Protein AF-0000000084380170 (afdb_homodimer)

Structure (mmCIF, N/CA/C/O backbone):
data_AF-0000000084380170-model_v1
#
loop_
_entity.id
_entity.type
_entity.pdbx_description
1 polymer '7-methyl-GTP pyrophosphatase'
#
loop_
_atom_site.group_PDB
_atom_site.id
_atom_site.type_symbol
_atom_site.label_atom_id
_atom_site.label_alt_id
_atom_site.label_comp_id
_atom_site.label_asym_id
_atom_site.label_entity_id
_atom_site.label_seq_id
_atom_site.pdbx_PDB_ins_code
_atom_site.Cartn_x
_atom_site.Cartn_y
_atom_site.Cartn_z
_atom_site.occupancy
_atom_site.B_iso_or_equiv
_atom_site.auth_seq_id
_atom_site.auth_comp_id
_atom_site.auth_asym_id
_atom_site.auth_atom_id
_atom_site.pdbx_PDB_model_num
ATOM 1 N N . MET A 1 1 ? -13.602 15.188 2.961 1 60.62 1 MET A N 1
ATOM 2 C CA . MET A 1 1 ? -13.758 16.375 2.123 1 60.62 1 MET A CA 1
ATOM 3 C C . MET A 1 1 ? -13.484 17.641 2.924 1 60.62 1 MET A C 1
ATOM 5 O O . MET A 1 1 ? -13.656 17.656 4.145 1 60.62 1 MET A O 1
ATOM 9 N N . GLN A 1 2 ? -12.867 18.391 2.295 1 69.81 2 GLN A N 1
ATOM 10 C CA . GLN A 1 2 ? -12.383 19.609 2.961 1 69.81 2 GLN A CA 1
ATOM 11 C C . GLN A 1 2 ? -13.539 20.547 3.295 1 69.81 2 GLN A C 1
ATOM 13 O O . GLN A 1 2 ? -14.523 20.609 2.557 1 69.81 2 GLN A O 1
ATOM 18 N N . ASN A 1 3 ? -13.406 21.031 4.43 1 72.75 3 ASN A N 1
ATOM 19 C CA . ASN A 1 3 ? -14.312 22.094 4.855 1 72.75 3 ASN A CA 1
ATOM 20 C C . ASN A 1 3 ? -14.094 23.375 4.055 1 72.75 3 ASN A C 1
ATOM 22 O O . ASN A 1 3 ? -12.977 23.891 4.016 1 72.75 3 ASN A O 1
ATOM 26 N N . PRO A 1 4 ? -15.133 23.953 3.412 1 67.38 4 PRO A N 1
ATOM 27 C CA . PRO A 1 4 ? -14.977 25.156 2.596 1 67.38 4 PRO A CA 1
ATOM 28 C C . PRO A 1 4 ? -14.453 26.344 3.396 1 67.38 4 PRO A C 1
ATOM 30 O O . PRO A 1 4 ? -13.812 27.234 2.834 1 67.38 4 PRO A O 1
ATOM 33 N N . SER A 1 5 ? -14.711 26.453 4.512 1 68.81 5 SER A N 1
ATOM 34 C CA . SER A 1 5 ? -14.297 27.594 5.32 1 68.81 5 SER A CA 1
ATOM 35 C C . SER A 1 5 ? -12.945 27.328 5.98 1 68.81 5 SER A C 1
ATOM 37 O O . SER A 1 5 ? -12.406 28.203 6.668 1 68.81 5 SER A O 1
ATOM 39 N N . ALA A 1 6 ? -12.375 26.375 5.516 1 81.69 6 ALA A N 1
ATOM 40 C CA . ALA A 1 6 ? -11.141 25.953 6.172 1 81.69 6 ALA A CA 1
ATOM 41 C C . ALA A 1 6 ? -9.938 26.688 5.578 1 81.69 6 ALA A C 1
ATOM 43 O O . ALA A 1 6 ? -10 27.203 4.461 1 81.69 6 ALA A O 1
ATOM 44 N N . ALA A 1 7 ? -9.016 26.906 6.344 1 91.12 7 ALA A N 1
ATOM 45 C CA . ALA A 1 7 ? -7.75 27.484 5.918 1 91.12 7 ALA A CA 1
ATOM 46 C C . ALA A 1 7 ? -7.184 26.734 4.711 1 91.12 7 ALA A C 1
ATOM 48 O O . ALA A 1 7 ? -7.402 25.531 4.559 1 91.12 7 ALA A O 1
ATOM 49 N N . PRO A 1 8 ? -6.551 27.453 3.791 1 95.44 8 PRO A N 1
ATOM 50 C CA . PRO A 1 8 ? -5.871 26.766 2.693 1 95.44 8 PRO A CA 1
ATOM 51 C C . PRO A 1 8 ? -4.844 25.75 3.184 1 95.44 8 PRO A C 1
ATOM 53 O O . PRO A 1 8 ? -4.297 25.891 4.277 1 95.44 8 PRO A O 1
ATOM 56 N N . ILE A 1 9 ? -4.602 24.75 2.434 1 97.31 9 ILE A N 1
ATOM 57 C CA . ILE A 1 9 ? -3.604 23.734 2.74 1 97.31 9 ILE A CA 1
ATOM 58 C C . ILE A 1 9 ? -2.447 23.828 1.747 1 97.31 9 ILE A C 1
ATOM 60 O O . ILE A 1 9 ? -2.666 23.953 0.539 1 97.31 9 ILE A O 1
ATOM 64 N N . ILE A 1 10 ? -1.232 23.828 2.244 1 98.12 10 ILE A N 1
ATOM 65 C CA . ILE A 1 10 ? -0.023 23.875 1.431 1 98.12 10 ILE A CA 1
ATOM 66 C C . ILE A 1 10 ? 0.79 22.594 1.64 1 98.12 10 ILE A C 1
ATOM 68 O O . ILE A 1 10 ? 1.058 22.203 2.777 1 98.12 10 ILE A O 1
ATOM 72 N N . LEU A 1 11 ? 1.106 21.938 0.608 1 98.5 11 LEU A N 1
ATOM 73 C CA . LEU A 1 11 ? 2.105 20.875 0.628 1 98.5 11 LEU A CA 1
ATOM 74 C C . LEU A 1 11 ? 3.482 21.422 0.255 1 98.5 11 LEU A C 1
ATOM 76 O O . LEU A 1 11 ? 3.725 21.766 -0.903 1 98.5 11 LEU A O 1
ATOM 80 N N . ALA A 1 12 ? 4.371 21.5 1.213 1 98.38 12 ALA A N 1
ATOM 81 C CA . ALA A 1 12 ? 5.738 21.984 0.995 1 98.38 12 ALA A CA 1
ATOM 82 C C . ALA A 1 12 ? 6.641 20.844 0.521 1 98.38 12 ALA A C 1
ATOM 84 O O . ALA A 1 12 ? 7.512 20.375 1.263 1 98.38 12 ALA A O 1
ATOM 85 N N . SER A 1 13 ? 6.508 20.438 -0.677 1 97.5 13 SER A N 1
ATOM 86 C CA . SER A 1 13 ? 7.223 19.312 -1.251 1 97.5 13 SER A CA 1
ATOM 87 C C . SER A 1 13 ? 7.238 19.375 -2.773 1 97.5 13 SER A C 1
ATOM 89 O O . SER A 1 13 ? 6.281 19.859 -3.389 1 97.5 13 SER A O 1
ATOM 91 N N . THR A 1 14 ? 8.25 18.859 -3.371 1 93.94 14 THR A N 1
ATOM 92 C CA . THR A 1 14 ? 8.305 18.703 -4.82 1 93.94 14 THR A CA 1
ATOM 93 C C . THR A 1 14 ? 8.047 17.266 -5.23 1 93.94 14 THR A C 1
ATOM 95 O O . THR A 1 14 ? 8.125 16.922 -6.414 1 93.94 14 THR A O 1
ATOM 98 N N . SER A 1 15 ? 7.762 16.438 -4.293 1 96.06 15 SER A N 1
ATOM 99 C CA . SER A 1 15 ? 7.59 15.016 -4.555 1 96.06 15 SER A CA 1
ATOM 100 C C . SER A 1 15 ? 6.262 14.734 -5.246 1 96.06 15 SER A C 1
ATOM 102 O O . SER A 1 15 ? 5.199 15.047 -4.711 1 96.06 15 SER A O 1
ATOM 104 N N . ARG A 1 16 ? 6.324 14.109 -6.406 1 96.25 16 ARG A N 1
ATOM 105 C CA . ARG A 1 16 ? 5.105 13.703 -7.102 1 96.25 16 ARG A CA 1
ATOM 106 C C . ARG A 1 16 ? 4.371 12.617 -6.328 1 96.25 16 ARG A C 1
ATOM 108 O O . ARG A 1 16 ? 3.148 12.492 -6.43 1 96.25 16 ARG A O 1
ATOM 115 N N . TYR A 1 17 ? 5.086 11.789 -5.559 1 97.5 17 TYR A N 1
ATOM 116 C CA . TYR A 1 17 ? 4.492 10.711 -4.777 1 97.5 17 TYR A CA 1
ATOM 117 C C . TYR A 1 17 ? 3.648 11.266 -3.635 1 97.5 17 TYR A C 1
ATOM 119 O O . TYR A 1 17 ? 2.535 10.797 -3.393 1 97.5 17 TYR A O 1
ATOM 127 N N . ARG A 1 18 ? 4.156 12.273 -3.014 1 98.06 18 ARG A N 1
ATOM 128 C CA . ARG A 1 18 ? 3.424 12.906 -1.924 1 98.06 18 ARG A CA 1
ATOM 129 C C . ARG A 1 18 ? 2.164 13.594 -2.438 1 98.06 18 ARG A C 1
ATOM 131 O O . ARG A 1 18 ? 1.1 13.492 -1.825 1 98.06 18 ARG A O 1
ATOM 138 N N . ARG A 1 19 ? 2.322 14.203 -3.539 1 97.5 19 ARG A N 1
ATOM 139 C CA . ARG A 1 19 ? 1.164 14.82 -4.176 1 97.5 19 ARG A CA 1
ATOM 140 C C . ARG A 1 19 ? 0.11 13.773 -4.527 1 97.5 19 ARG A C 1
ATOM 142 O O . ARG A 1 19 ? -1.076 13.969 -4.25 1 97.5 19 ARG A O 1
ATOM 149 N N . GLY A 1 20 ? 0.554 12.695 -5.137 1 97.5 20 GLY A N 1
ATOM 150 C CA . GLY A 1 20 ? -0.357 11.617 -5.5 1 97.5 20 GLY A CA 1
ATOM 151 C C . GLY A 1 20 ? -1.149 11.086 -4.324 1 97.5 20 GLY A C 1
ATOM 152 O O . GLY A 1 20 ? -2.334 10.773 -4.457 1 97.5 20 GLY A O 1
ATOM 153 N N . LEU A 1 21 ? -0.542 10.992 -3.186 1 97.81 21 LEU A N 1
ATOM 154 C CA . LEU A 1 21 ? -1.214 10.516 -1.98 1 97.81 21 LEU A CA 1
ATOM 155 C C . LEU A 1 21 ? -2.25 11.531 -1.502 1 97.81 21 LEU A C 1
ATOM 157 O O . LEU A 1 21 ? -3.377 11.156 -1.164 1 97.81 21 LEU A O 1
ATOM 161 N N . LEU A 1 22 ? -1.876 12.805 -1.476 1 97 22 LEU A N 1
ATOM 162 C CA . LEU A 1 22 ? -2.805 13.836 -1.029 1 97 22 LEU A CA 1
ATOM 163 C C . LEU A 1 22 ? -4.012 13.922 -1.956 1 97 22 LEU A C 1
ATOM 165 O O . LEU A 1 22 ? -5.129 14.18 -1.503 1 97 22 LEU A O 1
ATOM 169 N N . ASP A 1 23 ? -3.791 13.641 -3.24 1 96.81 23 ASP A N 1
ATOM 170 C CA . ASP A 1 23 ? -4.848 13.695 -4.246 1 96.81 23 ASP A CA 1
ATOM 171 C C . ASP A 1 23 ? -5.934 12.664 -3.959 1 96.81 23 ASP A C 1
ATOM 173 O O . ASP A 1 23 ? -7.055 12.781 -4.457 1 96.81 23 ASP A O 1
ATOM 177 N N . ARG A 1 24 ? -5.59 11.664 -3.234 1 94.94 24 ARG A N 1
ATOM 178 C CA . ARG A 1 24 ? -6.551 10.602 -2.957 1 94.94 24 ARG A CA 1
ATOM 179 C C . ARG A 1 24 ? -7.699 11.117 -2.098 1 94.94 24 ARG A C 1
ATOM 181 O O . ARG A 1 24 ? -8.773 10.508 -2.055 1 94.94 24 ARG A O 1
ATOM 188 N N . PHE A 1 25 ? -7.414 12.242 -1.376 1 89.38 25 PHE A N 1
ATOM 189 C CA . PHE A 1 25 ? -8.516 12.594 -0.493 1 89.38 25 PHE A CA 1
ATOM 190 C C . PHE A 1 25 ? -8.719 14.102 -0.461 1 89.38 25 PHE A C 1
ATOM 192 O O . PHE A 1 25 ? -9.812 14.578 -0.137 1 89.38 25 PHE A O 1
ATOM 199 N N . LEU A 1 26 ? -7.68 14.859 -0.757 1 92.19 26 LEU A N 1
ATOM 200 C CA . LEU A 1 26 ? -7.848 16.312 -0.789 1 92.19 26 LEU A CA 1
ATOM 201 C C . LEU A 1 26 ? -8.109 16.797 -2.209 1 92.19 26 LEU A C 1
ATOM 203 O O . LEU A 1 26 ? -7.387 16.422 -3.139 1 92.19 26 LEU A O 1
ATOM 207 N N . ASN A 1 27 ? -9.07 17.641 -2.279 1 88.62 27 ASN A N 1
ATOM 208 C CA . ASN A 1 27 ? -9.438 18.172 -3.592 1 88.62 27 ASN A CA 1
ATOM 209 C C . ASN A 1 27 ? -8.812 19.531 -3.84 1 88.62 27 ASN A C 1
ATOM 211 O O . ASN A 1 27 ? -8.641 19.938 -4.992 1 88.62 27 ASN A O 1
ATOM 215 N N . GLU A 1 28 ? -8.531 20.234 -2.816 1 92.56 28 GLU A N 1
ATOM 216 C CA . GLU A 1 28 ? -8.031 21.594 -2.947 1 92.56 28 GLU A CA 1
ATOM 217 C C . GLU A 1 28 ? -6.832 21.844 -2.027 1 92.56 28 GLU A C 1
ATOM 219 O O . GLU A 1 28 ? -6.98 21.859 -0.803 1 92.56 28 GLU A O 1
ATOM 224 N N . TYR A 1 29 ? -5.695 22.047 -2.594 1 96.31 29 TYR A N 1
ATOM 225 C CA . TYR A 1 29 ? -4.473 22.438 -1.907 1 96.31 29 TYR A CA 1
ATOM 226 C C . TYR A 1 29 ? -3.438 22.969 -2.896 1 96.31 29 TYR A C 1
ATOM 228 O O . TYR A 1 29 ? -3.617 22.859 -4.109 1 96.31 29 TYR A O 1
ATOM 236 N N . GLU A 1 30 ? -2.449 23.578 -2.391 1 97.25 30 GLU A N 1
ATOM 237 C CA . GLU A 1 30 ? -1.379 24.109 -3.232 1 97.25 30 GLU A CA 1
ATOM 238 C C . GLU A 1 30 ? -0.051 23.422 -2.932 1 97.25 30 GLU A C 1
ATOM 240 O O . GLU A 1 30 ? 0.229 23.078 -1.783 1 97.25 30 GLU A O 1
ATOM 245 N N . VAL A 1 31 ? 0.725 23.25 -3.963 1 97.88 31 VAL A N 1
ATOM 246 C CA . VAL A 1 31 ? 2.066 22.688 -3.832 1 97.88 31 VAL A CA 1
ATOM 247 C C . VAL A 1 31 ? 3.104 23.797 -3.959 1 97.88 31 VAL A C 1
ATOM 249 O O . VAL A 1 31 ? 3.047 24.609 -4.891 1 97.88 31 VAL A O 1
ATOM 252 N N . VAL A 1 32 ? 4.023 23.812 -3.031 1 97.88 32 VAL A N 1
ATOM 253 C CA . VAL A 1 32 ? 5.086 24.812 -3.051 1 97.88 32 VAL A CA 1
ATOM 254 C C . VAL A 1 32 ? 6.434 24.141 -2.807 1 97.88 32 VAL A C 1
ATOM 256 O O . VAL A 1 32 ? 6.57 23.328 -1.898 1 97.88 32 VAL A O 1
ATOM 259 N N . ALA A 1 33 ? 7.43 24.516 -3.598 1 96.81 33 ALA A N 1
ATOM 260 C CA . ALA A 1 33 ? 8.789 24.047 -3.348 1 96.81 33 ALA A CA 1
ATOM 261 C C . ALA A 1 33 ? 9.406 24.75 -2.152 1 96.81 33 ALA A C 1
ATOM 263 O O . ALA A 1 33 ? 9.516 25.984 -2.145 1 96.81 33 ALA A O 1
ATOM 264 N N . PRO A 1 34 ? 9.789 24 -1.189 1 95.19 34 PRO A N 1
ATOM 265 C CA . PRO A 1 34 ? 10.305 24.672 0.005 1 95.19 34 PRO A CA 1
ATOM 266 C C . PRO A 1 34 ? 11.68 25.297 -0.214 1 95.19 34 PRO A C 1
ATOM 268 O O . PRO A 1 34 ? 12.039 26.266 0.462 1 95.19 34 PRO A O 1
ATOM 271 N N . GLY A 1 35 ? 12.469 24.703 -1.078 1 92 35 GLY A N 1
ATOM 272 C CA . GLY A 1 35 ? 13.773 25.266 -1.393 1 92 35 GLY A CA 1
ATOM 273 C C . GLY A 1 35 ? 14.781 25.109 -0.265 1 92 35 GLY A C 1
ATOM 274 O O . GLY A 1 35 ? 15.672 25.953 -0.108 1 92 35 GLY A O 1
ATOM 275 N N . VAL A 1 36 ? 14.617 24.203 0.539 1 91.75 36 VAL A N 1
ATOM 276 C CA . VAL A 1 36 ? 15.516 23.953 1.661 1 91.75 36 VAL A CA 1
ATOM 277 C C . VAL A 1 36 ? 16.797 23.297 1.161 1 91.75 36 VAL A C 1
ATOM 279 O O . VAL A 1 36 ? 16.766 22.406 0.304 1 91.75 36 VAL A O 1
ATOM 282 N N . ASP A 1 37 ? 17.922 23.812 1.672 1 88.69 37 ASP A N 1
ATOM 283 C CA . ASP A 1 37 ? 19.188 23.109 1.472 1 88.69 37 ASP A CA 1
ATOM 284 C C . ASP A 1 37 ? 19.312 21.922 2.428 1 88.69 37 ASP A C 1
ATOM 286 O O . ASP A 1 37 ? 19.703 22.094 3.586 1 88.69 37 ASP A O 1
ATOM 290 N N . GLU A 1 38 ? 19.047 20.797 1.942 1 85.56 38 GLU A N 1
ATOM 291 C CA . GLU A 1 38 ? 18.984 19.609 2.781 1 85.56 38 GLU A CA 1
ATOM 292 C C . GLU A 1 38 ? 20.344 19.281 3.395 1 85.56 38 GLU A C 1
ATOM 294 O O . GLU A 1 38 ? 20.422 18.609 4.43 1 85.56 38 GLU A O 1
ATOM 299 N N . HIS A 1 39 ? 21.359 19.734 2.82 1 83 39 HIS A N 1
ATOM 300 C CA . HIS A 1 39 ? 22.703 19.453 3.311 1 83 39 HIS A CA 1
ATOM 301 C C . HIS A 1 39 ? 23.031 20.312 4.531 1 83 39 HIS A C 1
ATOM 303 O O . HIS A 1 39 ? 23.984 20.031 5.262 1 83 39 HIS A O 1
ATOM 309 N N . ALA A 1 40 ? 22.281 21.266 4.711 1 82.88 40 ALA A N 1
ATOM 310 C CA . ALA A 1 40 ? 22.516 22.172 5.836 1 82.88 40 ALA A CA 1
ATOM 311 C C . ALA A 1 40 ? 21.906 21.625 7.117 1 82.88 40 ALA A C 1
ATOM 313 O O . ALA A 1 40 ? 22.188 22.109 8.211 1 82.88 40 ALA A O 1
ATOM 314 N N . VAL A 1 41 ? 21.109 20.703 6.992 1 83.31 41 VAL A N 1
ATOM 315 C CA . VAL A 1 41 ? 20.469 20.094 8.156 1 83.31 41 VAL A CA 1
ATOM 316 C C . VAL A 1 41 ? 21.281 18.891 8.633 1 83.31 41 VAL A C 1
ATOM 318 O O . VAL A 1 41 ? 21.5 17.938 7.883 1 83.31 41 VAL A O 1
ATOM 321 N N . SER A 1 42 ? 21.922 19.016 9.742 1 79.44 42 SER A N 1
ATOM 322 C CA . SER A 1 42 ? 22.75 17.953 10.297 1 79.44 42 SER A CA 1
ATOM 323 C C . SER A 1 42 ? 22.062 17.266 11.469 1 79.44 42 SER A C 1
ATOM 325 O O . SER A 1 42 ? 21.344 17.922 12.234 1 79.44 42 SER A O 1
ATOM 327 N N . ALA A 1 43 ? 22.078 16 11.406 1 83.81 43 ALA A N 1
ATOM 328 C CA . ALA A 1 43 ? 21.547 15.258 12.547 1 83.81 43 ALA A CA 1
ATOM 329 C C . ALA A 1 43 ? 22.422 14.039 12.859 1 83.81 43 ALA A C 1
ATOM 331 O O . ALA A 1 43 ? 23.094 13.516 11.969 1 83.81 43 ALA A O 1
ATOM 332 N N . ASP A 1 44 ? 22.328 13.594 14.086 1 84 44 ASP A N 1
ATOM 333 C CA . ASP A 1 44 ? 23.188 12.523 14.609 1 84 44 ASP A CA 1
ATOM 334 C C . ASP A 1 44 ? 22.656 11.156 14.172 1 84 44 ASP A C 1
ATOM 336 O O . ASP A 1 44 ? 23.406 10.172 14.203 1 84 44 ASP A O 1
ATOM 340 N N . ASP A 1 45 ? 21.422 11.102 13.922 1 93.81 45 ASP A N 1
ATOM 341 C CA . ASP A 1 45 ? 20.828 9.828 13.523 1 93.81 45 ASP A CA 1
ATOM 342 C C . ASP A 1 45 ? 19.719 10.031 12.5 1 93.81 45 ASP A C 1
ATOM 344 O O . ASP A 1 45 ? 19.188 11.141 12.352 1 93.81 45 ASP A O 1
ATOM 348 N N . PRO A 1 46 ? 19.359 9.016 11.828 1 95.62 46 PRO A N 1
ATOM 349 C CA . PRO A 1 46 ? 18.391 9.102 10.727 1 95.62 46 PRO A CA 1
ATOM 350 C C . PRO A 1 46 ? 17.031 9.617 11.172 1 95.62 46 PRO A C 1
ATOM 352 O O . PRO A 1 46 ? 16.375 10.359 10.438 1 95.62 46 PRO A O 1
ATOM 355 N N . HIS A 1 47 ? 16.578 9.25 12.359 1 96.31 47 HIS A N 1
ATOM 356 C CA . HIS A 1 47 ? 15.297 9.688 12.891 1 96.31 47 HIS A CA 1
ATOM 357 C C . HIS A 1 47 ? 15.25 11.211 13.039 1 96.31 47 HIS A C 1
ATOM 359 O O . HIS A 1 47 ? 14.328 11.859 12.539 1 96.31 47 HIS A O 1
ATOM 365 N N . THR A 1 48 ? 16.234 11.688 13.648 1 96.5 48 THR A N 1
ATOM 366 C CA . THR A 1 48 ? 16.328 13.125 13.859 1 96.5 48 THR A CA 1
ATOM 367 C C . THR A 1 48 ? 16.469 13.859 12.531 1 96.5 48 THR A C 1
ATOM 369 O O . THR A 1 48 ? 15.883 14.93 12.336 1 96.5 48 THR A O 1
ATOM 372 N N . LEU A 1 49 ? 17.219 13.273 11.648 1 96.5 49 LEU A N 1
ATOM 373 C CA . LEU A 1 49 ? 17.422 13.898 10.344 1 96.5 49 LEU A CA 1
ATOM 374 C C . LEU A 1 49 ? 16.094 14.023 9.602 1 96.5 49 LEU A C 1
ATOM 376 O O . LEU A 1 49 ? 15.734 15.109 9.133 1 96.5 49 LEU A O 1
ATOM 380 N N . ALA A 1 50 ? 15.352 12.953 9.523 1 97.44 50 ALA A N 1
ATOM 381 C CA . ALA A 1 50 ? 14.07 12.961 8.82 1 97.44 50 ALA A CA 1
ATOM 382 C C . ALA A 1 50 ? 13.117 13.992 9.414 1 97.44 50 ALA A C 1
ATOM 384 O O . ALA A 1 50 ? 12.5 14.773 8.68 1 97.44 50 ALA A O 1
ATOM 385 N N . THR A 1 51 ? 13.047 14.008 10.695 1 97.88 51 THR A N 1
ATOM 386 C CA . THR A 1 51 ? 12.156 14.922 11.391 1 97.88 51 THR A CA 1
ATOM 387 C C . THR A 1 51 ? 12.57 16.375 11.156 1 97.88 51 THR A C 1
ATOM 389 O O . THR A 1 51 ? 11.727 17.219 10.867 1 97.88 51 THR A O 1
ATOM 392 N N . SER A 1 52 ? 13.875 16.594 11.25 1 97.44 52 SER A N 1
ATOM 393 C CA . SER A 1 52 ? 14.391 17.938 11.07 1 97.44 52 SER A CA 1
ATOM 394 C C . SER A 1 52 ? 14.156 18.438 9.648 1 97.44 52 SER A C 1
ATOM 396 O O . SER A 1 52 ? 13.781 19.594 9.445 1 97.44 52 SER A O 1
ATOM 398 N N . LEU A 1 53 ? 14.344 17.609 8.742 1 97.31 53 LEU A N 1
ATOM 399 C CA . LEU A 1 53 ? 14.141 17.984 7.352 1 97.31 53 LEU A CA 1
ATOM 400 C C . LEU A 1 53 ? 12.672 18.266 7.078 1 97.31 53 LEU A C 1
ATOM 402 O O . LEU A 1 53 ? 12.336 19.25 6.414 1 97.31 53 LEU A O 1
ATOM 406 N N . ALA A 1 54 ? 11.773 17.438 7.566 1 98.19 54 ALA A N 1
ATOM 407 C CA . ALA A 1 54 ? 10.344 17.672 7.414 1 98.19 54 ALA A CA 1
ATOM 408 C C . ALA A 1 54 ? 9.945 19.031 8.016 1 98.19 54 ALA A C 1
ATOM 410 O O . ALA A 1 54 ? 9.234 19.812 7.379 1 98.19 54 ALA A O 1
ATOM 411 N N . ARG A 1 55 ? 10.438 19.266 9.18 1 97.31 55 ARG A N 1
ATOM 412 C CA . ARG A 1 55 ? 10.172 20.516 9.867 1 97.31 55 ARG A CA 1
ATOM 413 C C . ARG A 1 55 ? 10.703 21.703 9.07 1 97.31 55 ARG A C 1
ATOM 415 O O . ARG A 1 55 ? 9.992 22.688 8.875 1 97.31 55 ARG A O 1
ATOM 422 N N . SER A 1 56 ? 11.906 21.594 8.609 1 97.12 56 SER A N 1
ATOM 423 C CA . SER A 1 56 ? 12.539 22.672 7.863 1 97.12 56 SER A CA 1
ATOM 424 C C . SER A 1 56 ? 11.766 23 6.59 1 97.12 56 SER A C 1
ATOM 426 O O . SER A 1 56 ? 11.602 24.172 6.242 1 97.12 56 SER A O 1
ATOM 428 N N . LYS A 1 57 ? 11.266 22.016 5.973 1 97.81 57 LYS A N 1
ATOM 429 C CA . LYS A 1 57 ? 10.516 22.234 4.742 1 97.81 57 LYS A CA 1
ATOM 430 C C . LYS A 1 57 ? 9.195 22.953 5.016 1 97.81 57 LYS A C 1
ATOM 432 O O . LYS A 1 57 ? 8.812 23.859 4.273 1 97.81 57 LYS A O 1
ATOM 437 N N . ALA A 1 58 ? 8.516 22.578 6.059 1 97.88 58 ALA A N 1
ATOM 438 C CA . ALA A 1 58 ? 7.285 23.266 6.438 1 97.88 58 ALA A CA 1
ATOM 439 C C . ALA A 1 58 ? 7.559 24.719 6.816 1 97.88 58 ALA A C 1
ATOM 441 O O . ALA A 1 58 ? 6.867 25.625 6.355 1 97.88 58 ALA A O 1
ATOM 442 N N . GLU A 1 59 ? 8.57 24.922 7.531 1 96.88 59 GLU A N 1
ATOM 443 C CA . GLU A 1 59 ? 8.898 26.25 8.047 1 96.88 59 GLU A CA 1
ATOM 444 C C . GLU A 1 59 ? 9.367 27.172 6.922 1 96.88 59 GLU A C 1
ATOM 446 O O . GLU A 1 59 ? 9.141 28.391 6.969 1 96.88 59 GLU A O 1
ATOM 451 N N . ALA A 1 60 ? 9.977 26.578 5.961 1 96.5 60 ALA A N 1
ATOM 452 C CA . ALA A 1 60 ? 10.562 27.359 4.871 1 96.5 60 ALA A CA 1
ATOM 453 C C . ALA A 1 60 ? 9.492 28.156 4.133 1 96.5 60 ALA A C 1
ATOM 455 O O . ALA A 1 60 ? 9.781 29.219 3.578 1 96.5 60 ALA A O 1
ATOM 456 N N . VAL A 1 61 ? 8.258 27.734 4.211 1 96.06 61 VAL A N 1
ATOM 457 C CA . VAL A 1 61 ? 7.234 28.406 3.416 1 96.06 61 VAL A CA 1
ATOM 458 C C . VAL A 1 61 ? 6.246 29.125 4.34 1 96.06 61 VAL A C 1
ATOM 460 O O . VAL A 1 61 ? 5.324 29.797 3.873 1 96.06 61 VAL A O 1
ATOM 463 N N . SER A 1 62 ? 6.402 29.031 5.621 1 95.81 62 SER A N 1
ATOM 464 C CA . SER A 1 62 ? 5.41 29.469 6.598 1 95.81 62 SER A CA 1
ATOM 465 C C . SER A 1 62 ? 5.223 30.984 6.562 1 95.81 62 SER A C 1
ATOM 467 O O . SER A 1 62 ? 4.109 31.469 6.746 1 95.81 62 SER A O 1
ATOM 469 N N . SER A 1 63 ? 6.262 31.734 6.301 1 94.62 63 SER A N 1
ATOM 470 C CA . SER A 1 63 ? 6.188 33.188 6.297 1 94.62 63 SER A CA 1
ATOM 471 C C . SER A 1 63 ? 5.352 33.688 5.125 1 94.62 63 SER A C 1
ATOM 473 O O . SER A 1 63 ? 4.68 34.719 5.234 1 94.62 63 SER A O 1
ATOM 475 N N . GLN A 1 64 ? 5.387 33.031 4.07 1 95.81 64 GLN A N 1
ATOM 476 C CA . GLN A 1 64 ? 4.66 33.406 2.871 1 95.81 64 GLN A CA 1
ATOM 477 C C . GLN A 1 64 ? 3.197 33 2.947 1 95.81 64 GLN A C 1
ATOM 479 O O . GLN A 1 64 ? 2.336 33.562 2.291 1 95.81 64 GLN A O 1
ATOM 484 N N . TYR A 1 65 ? 2.92 32 3.773 1 96.12 65 TYR A N 1
ATOM 485 C CA . TYR A 1 65 ? 1.576 31.438 3.865 1 96.12 65 TYR A CA 1
ATOM 486 C C . TYR A 1 65 ? 1.112 31.359 5.312 1 96.12 65 TYR A C 1
ATOM 488 O O . TYR A 1 65 ? 0.71 30.297 5.793 1 96.12 65 TYR A O 1
ATOM 496 N N . ARG A 1 66 ? 0.95 32.438 5.934 1 94.94 66 ARG A N 1
ATOM 497 C CA . ARG A 1 66 ? 0.726 32.562 7.375 1 94.94 66 ARG A CA 1
ATOM 498 C C . ARG A 1 66 ? -0.665 32.062 7.75 1 94.94 66 ARG A C 1
ATOM 500 O O . ARG A 1 66 ? -0.871 31.547 8.852 1 94.94 66 ARG A O 1
ATOM 507 N N . ASP A 1 67 ? -1.587 32.094 6.82 1 95.62 67 ASP A N 1
ATOM 508 C CA . ASP A 1 67 ? -2.969 31.766 7.141 1 95.62 67 ASP A CA 1
ATOM 509 C C . ASP A 1 67 ? -3.299 30.344 6.699 1 95.62 67 ASP A C 1
ATOM 511 O O . ASP A 1 67 ? -4.453 29.922 6.773 1 95.62 67 ASP A O 1
ATOM 515 N N . ALA A 1 68 ? -2.287 29.594 6.297 1 96.88 68 ALA A N 1
ATOM 516 C CA . ALA A 1 68 ? -2.523 28.266 5.742 1 96.88 68 ALA A CA 1
ATOM 517 C C . ALA A 1 68 ? -2.072 27.188 6.715 1 96.88 68 ALA A C 1
ATOM 519 O O . ALA A 1 68 ? -1.309 27.453 7.645 1 96.88 68 ALA A O 1
ATOM 520 N N . VAL A 1 69 ? -2.639 26.016 6.562 1 97.69 69 VAL A N 1
ATOM 521 C CA . VAL A 1 69 ? -2.066 24.781 7.109 1 97.69 69 VAL A CA 1
ATOM 522 C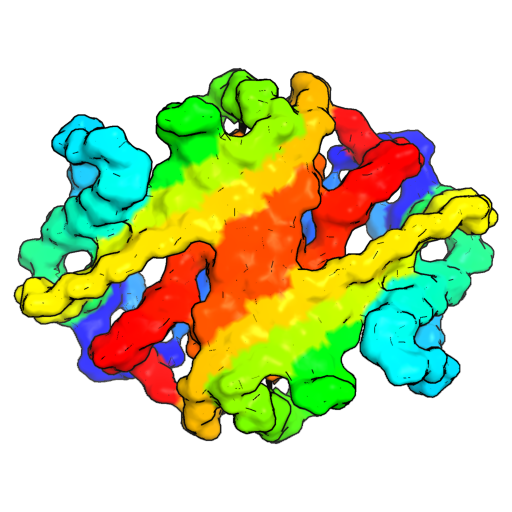 C . VAL A 1 69 ? -0.953 24.281 6.195 1 97.69 69 VAL A C 1
ATOM 524 O O . VAL A 1 69 ? -1.159 24.109 4.992 1 97.69 69 VAL A O 1
ATOM 527 N N . ILE A 1 70 ? 0.234 24.062 6.746 1 98.31 70 ILE A N 1
ATOM 528 C CA . ILE A 1 70 ? 1.383 23.703 5.926 1 98.31 70 ILE A CA 1
ATOM 529 C C . ILE A 1 70 ? 1.833 22.281 6.27 1 98.31 70 ILE A C 1
ATOM 531 O O . ILE A 1 70 ? 2 21.953 7.441 1 98.31 70 ILE A O 1
ATOM 535 N N . ILE A 1 71 ? 2.016 21.484 5.238 1 98.5 71 ILE A N 1
ATOM 536 C CA . ILE A 1 71 ? 2.484 20.109 5.379 1 98.5 71 ILE A CA 1
ATOM 537 C C . ILE A 1 71 ? 3.896 19.984 4.812 1 98.5 71 ILE A C 1
ATOM 539 O O . ILE A 1 71 ? 4.113 20.219 3.619 1 98.5 71 ILE A O 1
ATOM 543 N N . GLY A 1 72 ? 4.867 19.719 5.617 1 98.56 72 GLY A N 1
ATOM 544 C CA . GLY A 1 72 ? 6.203 19.312 5.215 1 98.56 72 GLY A CA 1
ATOM 545 C C . GLY A 1 72 ? 6.496 17.844 5.508 1 98.56 72 GLY A C 1
ATOM 546 O O . GLY A 1 72 ? 6.012 17.297 6.5 1 98.56 72 GLY A O 1
ATOM 547 N N . ALA A 1 73 ? 7.344 17.234 4.641 1 98.44 73 ALA A N 1
ATOM 548 C CA . ALA A 1 73 ? 7.672 15.82 4.84 1 98.44 73 ALA A CA 1
ATOM 549 C C . ALA A 1 73 ? 9.055 15.5 4.285 1 98.44 73 ALA A C 1
ATOM 551 O O . ALA A 1 73 ? 9.594 16.234 3.459 1 98.44 73 ALA A O 1
ATOM 552 N N . ASP A 1 74 ? 9.602 14.422 4.789 1 97.69 74 ASP A N 1
ATOM 553 C CA . ASP A 1 74 ? 10.867 13.883 4.309 1 97.69 74 ASP A CA 1
ATOM 554 C C . ASP A 1 74 ? 10.984 12.391 4.637 1 97.69 74 ASP A C 1
ATOM 556 O O . ASP A 1 74 ? 10.344 11.898 5.566 1 97.69 74 ASP A O 1
ATOM 560 N N . GLN A 1 75 ? 11.68 11.727 3.836 1 97.62 75 GLN A N 1
ATOM 561 C CA . GLN A 1 75 ? 11.914 10.305 4.051 1 97.62 75 GLN A CA 1
ATOM 562 C C . GLN A 1 75 ? 13.398 9.961 3.939 1 97.62 75 GLN A C 1
ATOM 564 O O . GLN A 1 75 ? 14.055 10.359 2.979 1 97.62 75 GLN A O 1
ATOM 569 N N . VAL A 1 76 ? 13.852 9.273 4.922 1 97.19 76 VAL A N 1
ATOM 570 C CA . VAL A 1 76 ? 15.234 8.805 4.953 1 97.19 76 VAL A CA 1
ATOM 571 C C . VAL A 1 76 ? 15.266 7.281 4.852 1 97.19 76 VAL A C 1
ATOM 573 O O . VAL A 1 76 ? 14.523 6.594 5.559 1 97.19 76 VAL A O 1
ATOM 576 N N . ALA A 1 77 ? 16.062 6.762 3.971 1 97.94 77 ALA A N 1
ATOM 577 C CA . ALA A 1 77 ? 16.281 5.324 3.826 1 97.94 77 ALA A CA 1
ATOM 578 C C . ALA A 1 77 ? 17.609 4.91 4.465 1 97.94 77 ALA A C 1
ATOM 580 O O . ALA A 1 77 ? 18.625 5.59 4.297 1 97.94 77 ALA A O 1
ATOM 581 N N . VAL A 1 78 ? 17.578 3.809 5.184 1 98 78 VAL A N 1
ATOM 582 C CA . VAL A 1 78 ? 18.75 3.355 5.922 1 98 78 VAL A CA 1
ATOM 583 C C . VAL A 1 78 ? 19.078 1.915 5.531 1 98 78 VAL A C 1
ATOM 585 O O . VAL A 1 78 ? 18.219 1.042 5.566 1 98 78 VAL A O 1
ATOM 588 N N . LEU A 1 79 ? 20.281 1.662 5.133 1 96.56 79 LEU A N 1
ATOM 589 C CA . LEU A 1 79 ? 20.844 0.348 4.855 1 96.56 79 LEU A CA 1
ATOM 590 C C . LEU A 1 79 ? 22.094 0.109 5.699 1 96.56 79 LEU A C 1
ATOM 592 O O . LEU A 1 79 ? 23.062 0.866 5.605 1 96.56 79 LEU A O 1
ATOM 596 N N . ASP A 1 80 ? 22.141 -0.904 6.492 1 91.06 80 ASP A N 1
ATOM 597 C CA . ASP A 1 80 ? 23.281 -1.216 7.348 1 91.06 80 ASP A CA 1
ATOM 598 C C . ASP A 1 80 ? 23.703 0.003 8.164 1 91.06 80 ASP A C 1
ATOM 600 O O . ASP A 1 80 ? 24.875 0.382 8.164 1 91.06 80 ASP A O 1
ATOM 604 N N . SER A 1 81 ? 22.797 0.744 8.703 1 88.62 81 SER A N 1
ATOM 605 C CA . SER A 1 81 ? 23 1.878 9.602 1 88.62 81 SER A CA 1
ATOM 606 C C . SE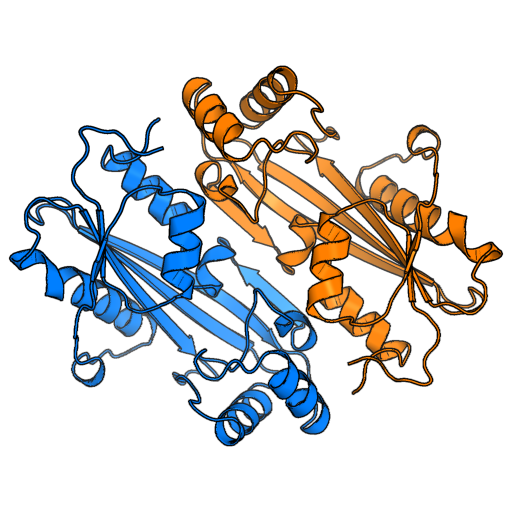R A 1 81 ? 23.469 3.111 8.836 1 88.62 81 SER A C 1
ATOM 608 O O . SER A 1 81 ? 23.844 4.117 9.438 1 88.62 81 SER A O 1
ATOM 610 N N . ALA A 1 82 ? 23.562 2.941 7.539 1 92.69 82 ALA A N 1
ATOM 611 C CA . ALA A 1 82 ? 23.938 4.086 6.715 1 92.69 82 ALA A CA 1
ATOM 612 C C . ALA A 1 82 ? 22.734 4.641 5.965 1 92.69 82 ALA A C 1
ATOM 614 O O . ALA A 1 82 ? 21.891 3.881 5.48 1 92.69 82 ALA A O 1
ATOM 615 N N . ILE A 1 83 ? 22.703 5.93 5.836 1 95.44 83 ILE A N 1
ATOM 616 C CA . ILE A 1 83 ? 21.656 6.605 5.07 1 95.44 83 ILE A CA 1
ATOM 617 C C . ILE A 1 83 ? 21.953 6.492 3.578 1 95.44 83 ILE A C 1
ATOM 619 O O . ILE A 1 83 ? 23.094 6.711 3.148 1 95.44 83 ILE A O 1
ATOM 623 N N . ILE A 1 84 ? 20.984 6.137 2.842 1 95.75 84 ILE A N 1
ATOM 624 C CA . ILE A 1 84 ? 21.156 6.078 1.395 1 95.75 84 ILE A CA 1
ATOM 625 C C . ILE A 1 84 ? 20.219 7.066 0.722 1 95.75 84 ILE A C 1
ATOM 627 O O . ILE A 1 84 ? 19.109 7.312 1.215 1 95.75 84 ILE A O 1
ATOM 631 N N . GLY A 1 85 ? 20.703 7.645 -0.368 1 95.06 85 GLY A N 1
ATOM 632 C CA . GLY A 1 85 ? 19.922 8.617 -1.115 1 95.06 85 GLY A CA 1
ATOM 633 C C . GLY A 1 85 ? 19.391 8.078 -2.432 1 95.06 85 GLY A C 1
ATOM 634 O O . GLY A 1 85 ? 19.469 6.871 -2.688 1 95.06 85 GLY A O 1
ATOM 635 N N . LYS A 1 86 ? 18.844 8.961 -3.17 1 96.69 86 LYS A N 1
ATOM 636 C CA . LYS A 1 86 ? 18.406 8.602 -4.512 1 96.69 86 LYS A CA 1
ATOM 637 C C . LYS A 1 86 ? 19.578 8.258 -5.414 1 96.69 86 LYS A C 1
ATOM 639 O O . LYS A 1 86 ? 20.594 8.969 -5.422 1 96.69 86 LYS A O 1
ATOM 644 N N . PRO A 1 87 ? 19.406 7.195 -6.137 1 98.19 87 PRO A N 1
ATOM 645 C CA . PRO A 1 87 ? 20.547 6.824 -6.961 1 98.19 87 PRO A CA 1
ATOM 646 C C . PRO A 1 87 ? 20.812 7.816 -8.094 1 98.19 87 PRO A C 1
ATOM 648 O O . PRO A 1 87 ? 21.953 8.016 -8.5 1 98.19 87 PRO A O 1
ATOM 651 N N . GLY A 1 88 ? 19.75 8.336 -8.703 1 97.88 88 GLY A N 1
ATOM 652 C CA . GLY A 1 88 ? 19.859 9.367 -9.727 1 97.88 88 GLY A CA 1
ATOM 653 C C . GLY A 1 88 ? 20.203 8.812 -11.094 1 97.88 88 GLY A C 1
ATOM 654 O O . GLY A 1 88 ? 20.094 9.523 -12.102 1 97.88 88 GLY A O 1
ATOM 655 N N . SER A 1 89 ? 20.703 7.523 -11.156 1 98.44 89 SER A N 1
ATOM 656 C CA . SER A 1 89 ? 21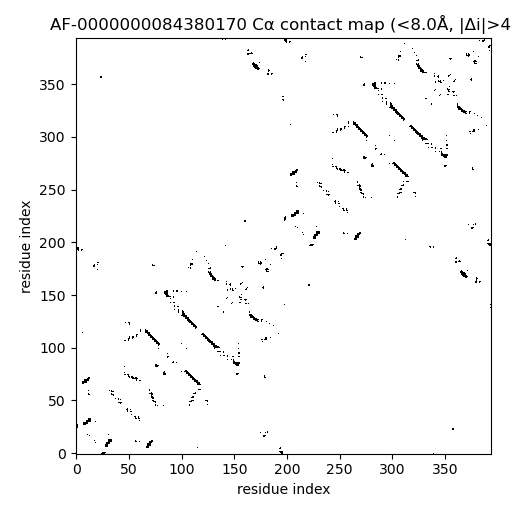.047 6.891 -12.43 1 98.44 89 SER A CA 1
ATOM 657 C C . SER A 1 89 ? 20.875 5.379 -12.359 1 98.44 89 SER A C 1
ATOM 659 O O . SER A 1 89 ? 20.797 4.805 -11.273 1 98.44 89 SER A O 1
ATOM 661 N N . HIS A 1 90 ? 20.797 4.863 -13.602 1 98.62 90 HIS A N 1
ATOM 662 C CA . HIS A 1 90 ? 20.656 3.416 -13.703 1 98.62 90 HIS A CA 1
ATOM 663 C C . HIS A 1 90 ? 21.828 2.705 -13.039 1 98.62 90 HIS A C 1
ATOM 665 O O . HIS A 1 90 ? 21.641 1.788 -12.234 1 98.62 90 HIS A O 1
ATOM 671 N N . ALA A 1 91 ? 23.016 3.111 -13.312 1 98.62 91 ALA A N 1
ATOM 672 C CA . ALA A 1 91 ? 24.219 2.473 -12.797 1 98.62 91 ALA A CA 1
ATOM 673 C C . ALA A 1 91 ? 24.266 2.52 -11.266 1 98.62 91 ALA A C 1
ATOM 675 O O . ALA A 1 91 ? 24.562 1.515 -10.617 1 98.62 91 ALA A O 1
ATOM 676 N N . LYS A 1 92 ? 23.938 3.607 -10.688 1 98.62 92 LYS A N 1
ATOM 677 C CA . LYS A 1 92 ? 23.922 3.75 -9.234 1 98.62 92 LYS A CA 1
ATOM 678 C C . LYS A 1 92 ? 22.797 2.943 -8.609 1 98.62 92 LYS A C 1
ATOM 680 O O . LYS A 1 92 ? 22.922 2.434 -7.492 1 98.62 92 LYS A O 1
ATOM 685 N N . ALA A 1 93 ? 21.734 2.854 -9.344 1 98.75 93 ALA A N 1
ATOM 686 C CA . ALA A 1 93 ? 20.609 2.035 -8.867 1 98.75 93 ALA A CA 1
ATOM 687 C C . ALA A 1 93 ? 21.016 0.563 -8.789 1 98.75 93 ALA A C 1
ATOM 689 O O . ALA A 1 93 ? 20.641 -0.134 -7.84 1 98.75 93 ALA A O 1
ATOM 690 N N . VAL A 1 94 ? 21.75 0.106 -9.789 1 98.75 94 VAL A N 1
ATOM 691 C CA . VAL A 1 94 ? 22.25 -1.265 -9.758 1 98.75 94 VAL A CA 1
ATOM 692 C C . VAL A 1 94 ? 23.109 -1.478 -8.516 1 98.75 94 VAL A C 1
ATOM 694 O O . VAL A 1 94 ? 22.938 -2.461 -7.797 1 98.75 94 VAL A O 1
ATOM 697 N N . GLU A 1 95 ? 23.984 -0.544 -8.266 1 98.56 95 GLU A N 1
ATOM 698 C CA . GLU A 1 95 ? 24.859 -0.637 -7.105 1 98.56 95 GLU A CA 1
ATOM 699 C C . GLU A 1 95 ? 24.062 -0.669 -5.805 1 98.56 95 GLU A C 1
ATOM 701 O O . GLU A 1 95 ? 24.359 -1.463 -4.91 1 98.56 95 GLU A O 1
ATOM 706 N N . GLN A 1 96 ? 23.172 0.176 -5.781 1 98.44 96 GLN A N 1
ATOM 707 C CA . GLN A 1 96 ? 22.344 0.27 -4.582 1 98.44 96 GLN A CA 1
ATOM 708 C C . GLN A 1 96 ? 21.547 -1.019 -4.352 1 98.44 96 GLN A C 1
ATOM 710 O O . GLN A 1 96 ? 21.516 -1.533 -3.234 1 98.44 96 GLN A O 1
ATOM 715 N N . LEU A 1 97 ? 20.906 -1.575 -5.387 1 98.69 97 LEU A N 1
ATOM 716 C CA . LEU A 1 97 ? 20.141 -2.818 -5.258 1 98.69 97 LEU A CA 1
ATOM 717 C C . LEU A 1 97 ? 21.062 -3.977 -4.891 1 98.69 97 LEU A C 1
ATOM 719 O O . LEU A 1 97 ? 20.719 -4.812 -4.055 1 98.69 97 LEU A O 1
ATOM 723 N N . MET A 1 98 ? 22.234 -4.031 -5.52 1 98.69 98 MET A N 1
ATOM 724 C CA . MET A 1 98 ? 23.156 -5.117 -5.215 1 98.69 98 MET A CA 1
ATOM 725 C C . MET A 1 98 ? 23.625 -5.047 -3.764 1 98.69 98 MET A C 1
ATOM 727 O O . MET A 1 98 ? 23.797 -6.078 -3.111 1 98.69 98 MET A O 1
ATOM 731 N N . ALA A 1 99 ? 23.812 -3.871 -3.246 1 98.38 99 ALA A N 1
ATOM 732 C CA . ALA A 1 99 ? 24.188 -3.693 -1.845 1 98.38 99 ALA A CA 1
ATOM 733 C C . ALA A 1 99 ? 23.047 -4.121 -0.92 1 98.38 99 ALA A C 1
ATOM 735 O O . ALA A 1 99 ? 23.281 -4.566 0.205 1 98.38 99 ALA A O 1
ATOM 736 N N . ALA A 1 100 ? 21.828 -4.035 -1.391 1 98.31 100 ALA A N 1
ATOM 737 C CA . ALA A 1 100 ? 20.641 -4.277 -0.568 1 98.31 100 ALA A CA 1
ATOM 738 C C . ALA A 1 100 ? 20.203 -5.734 -0.65 1 98.31 100 ALA A C 1
ATOM 740 O O . ALA A 1 100 ? 19.422 -6.199 0.176 1 98.31 100 ALA A O 1
ATOM 741 N N . SER A 1 101 ? 20.719 -6.484 -1.624 1 98.5 101 SER A N 1
ATOM 742 C CA . SER A 1 101 ? 20.297 -7.859 -1.863 1 98.5 101 SER A CA 1
ATOM 743 C C . SER A 1 101 ? 20.469 -8.711 -0.61 1 98.5 101 SER A C 1
ATOM 745 O O . SER A 1 101 ? 21.562 -8.797 -0.051 1 98.5 101 SER A O 1
ATOM 747 N N . GLY A 1 102 ? 19.344 -9.273 -0.143 1 98.44 102 GLY A N 1
ATOM 748 C CA . GLY A 1 102 ? 19.359 -10.156 1.014 1 98.44 102 GLY A CA 1
ATOM 749 C C . GLY A 1 102 ? 19.406 -9.406 2.334 1 98.44 102 GLY A C 1
ATOM 750 O O . GLY A 1 102 ? 19.547 -10.016 3.395 1 98.44 102 GLY A O 1
ATOM 751 N N . LYS A 1 103 ? 19.266 -8.102 2.295 1 98.5 103 LYS A N 1
ATOM 752 C CA . LYS A 1 103 ? 19.375 -7.297 3.506 1 98.5 103 LYS A CA 1
ATOM 753 C C . LYS A 1 103 ? 18.047 -6.602 3.824 1 98.5 103 LYS A C 1
ATOM 755 O O . LYS A 1 103 ? 17.047 -6.84 3.156 1 98.5 103 LYS A O 1
ATOM 760 N N . THR A 1 104 ? 18.031 -5.879 4.898 1 98.5 104 THR A N 1
ATOM 761 C CA . THR A 1 104 ? 16.859 -5.156 5.355 1 98.5 104 THR A CA 1
ATOM 762 C C . THR A 1 104 ? 17.062 -3.65 5.25 1 98.5 104 THR A C 1
ATOM 764 O O . THR A 1 104 ? 18.109 -3.131 5.672 1 98.5 104 THR A O 1
ATOM 767 N N . LEU A 1 105 ? 16.109 -3.006 4.625 1 98.38 105 LEU A N 1
ATOM 768 C CA . LEU A 1 105 ? 16.094 -1.549 4.566 1 98.38 105 LEU A CA 1
ATOM 769 C C . LEU A 1 105 ? 15.008 -0.991 5.492 1 98.38 105 LEU A C 1
ATOM 771 O O . LEU A 1 105 ? 13.906 -1.536 5.566 1 98.38 105 LEU A O 1
ATOM 775 N N . LYS A 1 106 ? 15.359 0.089 6.105 1 98.44 106 LYS A N 1
ATOM 776 C CA . LYS A 1 106 ? 14.398 0.833 6.914 1 98.44 106 LYS A CA 1
ATOM 777 C C . LYS A 1 106 ? 14.094 2.195 6.297 1 98.44 106 LYS A C 1
ATOM 779 O O . LYS A 1 106 ? 15 2.875 5.809 1 98.44 106 LYS A O 1
ATOM 784 N N . PHE A 1 107 ? 12.906 2.527 6.281 1 98.56 107 PHE A N 1
ATOM 785 C CA . PHE A 1 107 ? 12.469 3.832 5.801 1 98.56 107 PHE A CA 1
ATOM 786 C C . PHE A 1 107 ? 11.797 4.625 6.914 1 98.56 107 PHE A C 1
ATOM 788 O O . PHE A 1 107 ? 10.828 4.156 7.52 1 98.56 107 PHE A O 1
ATOM 795 N N . LEU A 1 108 ? 12.352 5.746 7.191 1 98.38 108 LEU A N 1
ATOM 796 C CA . LEU A 1 108 ? 11.797 6.684 8.156 1 98.38 108 LEU A CA 1
ATOM 797 C C . LEU A 1 108 ? 11.125 7.863 7.453 1 98.38 108 LEU A C 1
ATOM 799 O O . LEU A 1 108 ? 11.805 8.688 6.84 1 98.38 108 LEU A O 1
ATOM 803 N N . THR A 1 109 ? 9.852 7.906 7.492 1 98.62 109 THR A N 1
ATOM 804 C CA . THR A 1 109 ? 9.086 8.969 6.848 1 98.62 109 THR A CA 1
ATOM 805 C C . THR A 1 109 ? 8.531 9.938 7.891 1 98.62 109 THR A C 1
ATOM 807 O O . THR A 1 109 ? 7.676 9.562 8.695 1 98.62 109 THR A O 1
ATOM 810 N N . ALA A 1 110 ? 9 11.133 7.816 1 98.69 110 ALA A N 1
ATOM 811 C CA . ALA A 1 110 ? 8.586 12.164 8.766 1 98.69 110 ALA A CA 1
ATOM 812 C C . ALA A 1 110 ? 7.617 13.148 8.125 1 98.69 110 ALA A C 1
ATOM 814 O O . ALA A 1 110 ? 7.699 13.414 6.922 1 98.69 110 ALA A O 1
ATOM 815 N N . VAL A 1 111 ? 6.73 13.688 8.938 1 98.81 111 VAL A N 1
ATOM 816 C CA . VAL A 1 111 ? 5.785 14.711 8.508 1 98.81 111 VAL A CA 1
ATOM 817 C C . VAL A 1 111 ? 5.645 15.773 9.594 1 98.81 111 VAL A C 1
ATOM 819 O O . VAL A 1 111 ? 5.668 15.453 10.789 1 98.81 111 VAL A O 1
ATOM 822 N N . CYS A 1 112 ? 5.621 16.953 9.188 1 98.69 112 CYS A N 1
ATOM 823 C CA . CYS A 1 112 ? 5.395 18.109 10.039 1 98.69 112 CYS A CA 1
ATOM 824 C C . CYS A 1 112 ? 4.227 18.953 9.523 1 98.69 112 CYS A C 1
ATOM 826 O O . CYS A 1 112 ? 4.195 19.312 8.344 1 98.69 112 CYS A O 1
ATOM 828 N N . VAL A 1 113 ? 3.281 19.234 10.367 1 98.62 113 VAL A N 1
ATOM 829 C CA . VAL A 1 113 ? 2.146 20.078 10.016 1 98.62 113 VAL A CA 1
ATOM 830 C C . VAL A 1 113 ? 2.15 21.344 10.891 1 98.62 113 VAL A C 1
ATOM 832 O O . VAL A 1 113 ? 2.246 21.25 12.117 1 98.62 113 VAL A O 1
ATOM 835 N N . LEU A 1 114 ? 2.096 22.438 10.242 1 98.12 114 LEU A N 1
ATOM 836 C CA . LEU A 1 114 ? 1.939 23.703 10.93 1 98.12 114 LEU A CA 1
ATOM 837 C C . LEU A 1 114 ? 0.521 24.234 10.773 1 98.12 114 LEU A C 1
ATOM 839 O O . LEU A 1 114 ? -0.016 24.266 9.664 1 98.12 114 LEU A O 1
ATOM 843 N N . ASP A 1 115 ? -0.042 24.594 11.898 1 96.31 115 ASP A N 1
ATOM 844 C CA . ASP A 1 115 ? -1.349 25.234 11.805 1 96.31 115 ASP A CA 1
ATOM 845 C C . ASP A 1 115 ? -1.213 26.688 11.367 1 96.31 115 ASP A C 1
ATOM 847 O O . ASP A 1 115 ? -0.1 27.203 11.242 1 96.31 115 ASP A O 1
ATOM 851 N N . PRO A 1 116 ? -2.355 27.344 11.016 1 92.19 116 PRO A N 1
ATOM 852 C CA . PRO A 1 116 ? -2.256 28.75 10.648 1 92.19 116 PRO A CA 1
ATOM 853 C C . PRO A 1 116 ? -1.578 29.594 11.727 1 92.19 116 PRO A C 1
ATOM 855 O O . PRO A 1 116 ? -1.777 29.359 12.914 1 92.19 116 PRO A O 1
ATOM 858 N N . HIS A 1 117 ? -0.804 30.453 11.273 1 85.75 117 HIS A N 1
ATOM 859 C CA . HIS A 1 117 ? -0.034 31.375 12.094 1 85.75 117 HIS A CA 1
ATOM 860 C C . HIS A 1 117 ? 1.035 30.641 12.898 1 85.75 117 HIS A C 1
ATOM 862 O O . HIS A 1 117 ? 1.737 31.25 13.711 1 85.75 117 HIS A O 1
ATOM 868 N N . GLY A 1 118 ? 1.213 29.375 12.562 1 79.12 118 GLY A N 1
ATOM 869 C CA . GLY A 1 118 ? 2.301 28.594 13.125 1 79.12 118 GLY A CA 1
ATOM 870 C C . GLY A 1 118 ? 2.223 28.484 14.641 1 79.12 118 GLY A C 1
ATOM 871 O O . GLY A 1 118 ? 3.25 28.344 15.305 1 79.12 118 GLY A O 1
ATOM 872 N N . ARG A 1 119 ? 1.077 28.562 15.117 1 84.31 119 ARG A N 1
ATOM 873 C CA . ARG A 1 119 ? 0.891 28.562 16.562 1 84.31 119 ARG A CA 1
ATOM 874 C C . ARG A 1 119 ? 1.146 27.156 17.141 1 84.31 119 ARG A C 1
ATOM 876 O O . ARG A 1 119 ? 1.682 27.031 18.234 1 84.31 119 ARG A O 1
ATOM 883 N N . LYS A 1 120 ? 0.793 26.172 16.438 1 94.44 120 LYS A N 1
ATOM 884 C CA . LYS A 1 120 ? 0.978 24.781 16.859 1 94.44 120 LYS A CA 1
ATOM 885 C C . LYS A 1 120 ? 1.66 23.969 15.766 1 94.44 120 LYS A C 1
ATOM 887 O O . LYS A 1 120 ? 1.423 24.188 14.578 1 94.44 120 LYS A O 1
ATOM 892 N N . ARG A 1 121 ? 2.533 23.109 16.203 1 97.38 121 ARG A N 1
ATOM 893 C CA . ARG A 1 121 ? 3.258 22.188 15.336 1 97.38 121 ARG A CA 1
ATOM 894 C C . ARG A 1 121 ? 2.934 20.75 15.68 1 97.38 121 ARG A C 1
ATOM 896 O O . ARG A 1 121 ? 2.943 20.359 16.844 1 97.38 121 ARG A O 1
ATOM 903 N N . TYR A 1 122 ? 2.594 19.969 14.656 1 98.31 122 TYR A N 1
ATOM 904 C CA . TYR A 1 122 ? 2.357 18.531 14.781 1 98.31 122 TYR A CA 1
ATOM 905 C C . TYR A 1 122 ? 3.41 17.734 14.023 1 98.31 122 TYR A C 1
ATOM 907 O O . TYR A 1 122 ? 3.688 18.016 12.859 1 98.31 122 TYR A O 1
ATOM 915 N N . GLU A 1 123 ? 3.99 16.781 14.688 1 98.5 123 GLU A N 1
ATOM 916 C CA . GLU A 1 123 ? 5.043 16 14.047 1 98.5 123 GLU A CA 1
ATOM 917 C C . GLU A 1 123 ? 4.824 14.5 14.273 1 98.5 123 GLU A C 1
ATOM 919 O O . GLU A 1 123 ? 4.324 14.086 15.32 1 98.5 123 GLU A O 1
ATOM 924 N N . HIS A 1 124 ? 5.215 13.742 13.273 1 98.69 124 HIS A N 1
ATOM 925 C CA . HIS A 1 124 ? 5.125 12.289 13.312 1 98.69 124 HIS A CA 1
ATOM 926 C C . HIS A 1 124 ? 6.195 11.648 12.43 1 98.69 124 HIS A C 1
ATOM 928 O O . HIS A 1 124 ? 6.602 12.227 11.414 1 98.69 124 HIS A O 1
ATOM 934 N N . ILE A 1 125 ? 6.691 10.516 12.875 1 98.69 125 ILE A N 1
ATOM 935 C CA . ILE A 1 125 ? 7.609 9.719 12.062 1 98.69 125 ILE A CA 1
ATOM 936 C C . ILE A 1 125 ? 7.105 8.281 11.984 1 98.69 125 ILE A C 1
ATOM 938 O O . ILE A 1 125 ? 6.723 7.691 13 1 98.69 125 ILE A O 1
ATOM 942 N N . ASP A 1 126 ? 6.969 7.781 10.805 1 98.44 126 ASP A N 1
ATOM 943 C CA . ASP A 1 126 ? 6.582 6.398 10.539 1 98.44 126 ASP A CA 1
ATOM 944 C C . ASP A 1 126 ? 7.789 5.566 10.109 1 98.44 126 ASP A C 1
ATOM 946 O O . ASP A 1 126 ? 8.625 6.027 9.328 1 98.44 126 ASP A O 1
ATOM 950 N N . GLU A 1 127 ? 7.828 4.352 10.617 1 98.12 127 GLU A N 1
ATOM 951 C CA . GLU A 1 127 ? 8.906 3.445 10.234 1 98.12 127 GLU A CA 1
ATOM 952 C C . GLU A 1 127 ? 8.367 2.254 9.445 1 98.12 127 GLU A C 1
ATOM 954 O O . GLU A 1 127 ? 7.418 1.596 9.875 1 98.12 127 GLU A O 1
ATOM 959 N N . THR A 1 128 ? 8.898 2.029 8.281 1 98.31 128 THR A N 1
ATOM 960 C CA . THR A 1 128 ? 8.617 0.858 7.457 1 98.31 128 THR A CA 1
ATOM 961 C C . THR A 1 128 ? 9.883 0.03 7.25 1 98.31 128 THR A C 1
ATOM 963 O O . THR A 1 128 ? 10.945 0.576 6.957 1 98.31 128 THR A O 1
ATOM 966 N N . THR A 1 129 ? 9.766 -1.251 7.434 1 98.62 129 THR A N 1
ATOM 967 C CA . THR A 1 129 ? 10.875 -2.166 7.203 1 98.62 129 THR A CA 1
ATOM 968 C C . THR A 1 129 ? 10.633 -3.012 5.957 1 98.62 129 THR A C 1
ATOM 970 O O . THR A 1 129 ? 9.586 -3.652 5.832 1 98.62 129 THR A O 1
ATOM 973 N N . VAL A 1 130 ? 11.547 -3.002 5.07 1 98.69 130 VAL A N 1
ATOM 974 C CA . VAL A 1 130 ? 11.492 -3.811 3.857 1 98.69 130 VAL A CA 1
ATOM 975 C C . VAL A 1 130 ? 12.625 -4.836 3.865 1 98.69 130 VAL A C 1
ATOM 977 O O . VAL A 1 130 ? 13.797 -4.469 3.898 1 98.69 130 VAL A O 1
ATOM 980 N N . ARG A 1 131 ? 12.273 -6.059 3.842 1 98.75 131 ARG A N 1
ATOM 981 C CA . ARG A 1 131 ? 13.266 -7.125 3.697 1 98.75 131 ARG A CA 1
ATOM 982 C C . ARG A 1 131 ? 13.398 -7.551 2.24 1 98.75 131 ARG A C 1
ATOM 984 O O . ARG A 1 131 ? 12.422 -7.988 1.623 1 98.75 131 ARG A O 1
ATOM 991 N N . PHE A 1 132 ? 14.57 -7.453 1.786 1 98.69 132 PHE A N 1
ATOM 992 C CA . PHE A 1 132 ? 14.844 -7.875 0.417 1 98.69 132 PHE A CA 1
ATOM 993 C C . PHE A 1 132 ? 15.18 -9.359 0.365 1 98.69 132 PHE A C 1
ATOM 995 O O . PHE A 1 132 ? 15.867 -9.883 1.247 1 98.69 132 PHE A O 1
ATOM 1002 N N . ARG A 1 133 ? 14.672 -9.969 -0.655 1 98.19 133 ARG A N 1
ATOM 1003 C CA . ARG A 1 133 ? 15.18 -11.305 -0.949 1 98.19 133 ARG A CA 1
ATOM 1004 C C . ARG A 1 133 ? 16.578 -11.234 -1.547 1 98.19 133 ARG A C 1
ATOM 1006 O O . ARG A 1 133 ? 17.062 -10.156 -1.892 1 98.19 133 ARG A O 1
ATOM 1013 N N . LYS A 1 134 ? 17.25 -12.414 -1.6 1 98.12 134 LYS A N 1
ATOM 1014 C CA . LYS A 1 134 ? 18.516 -12.477 -2.332 1 98.12 134 LYS A CA 1
ATOM 1015 C C . LYS A 1 134 ? 18.281 -12.5 -3.838 1 98.12 134 LYS A C 1
ATOM 1017 O O . LYS A 1 134 ? 17.406 -13.234 -4.32 1 98.12 134 LYS A O 1
ATOM 1022 N N . PHE A 1 135 ? 18.906 -11.672 -4.586 1 97.31 135 PHE A N 1
ATOM 1023 C CA . PHE A 1 135 ? 18.844 -11.656 -6.043 1 97.31 135 PHE A CA 1
ATOM 1024 C C . PHE A 1 135 ? 20.188 -11.281 -6.641 1 97.31 135 PHE A C 1
ATOM 1026 O O . PHE A 1 135 ? 21.031 -10.695 -5.957 1 97.31 135 PHE A O 1
ATOM 1033 N N . ASP A 1 136 ? 20.438 -11.633 -7.906 1 96.94 136 ASP A N 1
ATOM 1034 C CA . ASP A 1 136 ? 21.688 -11.336 -8.578 1 96.94 136 ASP A CA 1
ATOM 1035 C C . ASP A 1 136 ? 21.562 -10.094 -9.461 1 96.94 136 ASP A C 1
ATOM 1037 O O . ASP A 1 136 ? 20.5 -9.461 -9.5 1 96.94 136 ASP A O 1
ATOM 1041 N N . ARG A 1 137 ? 22.641 -9.727 -10.078 1 97.69 137 ARG A N 1
ATOM 1042 C CA . ARG A 1 137 ? 22.703 -8.508 -10.875 1 97.69 137 ARG A CA 1
ATOM 1043 C C . ARG A 1 137 ? 21.703 -8.555 -12.031 1 97.69 137 ARG A C 1
ATOM 1045 O O . ARG A 1 137 ? 21.094 -7.547 -12.367 1 97.69 137 ARG A O 1
ATOM 1052 N N . ARG A 1 138 ? 21.562 -9.664 -12.656 1 96.06 138 ARG A N 1
ATOM 1053 C CA . ARG A 1 138 ? 20.641 -9.805 -13.773 1 96.06 138 ARG A CA 1
ATOM 1054 C C . ARG A 1 138 ? 19.219 -9.508 -13.344 1 96.06 138 ARG A C 1
ATOM 1056 O O . ARG A 1 138 ? 18.484 -8.797 -14.031 1 96.06 138 ARG A O 1
ATOM 1063 N N . GLN A 1 139 ? 18.828 -10.047 -12.234 1 95.62 139 GLN A N 1
ATOM 1064 C CA . GLN A 1 139 ? 17.484 -9.828 -11.688 1 95.62 139 GLN A CA 1
ATOM 1065 C C . GLN A 1 139 ? 17.281 -8.359 -11.336 1 95.62 139 GLN A C 1
ATOM 1067 O O . GLN A 1 139 ? 16.203 -7.797 -11.602 1 95.62 139 GLN A O 1
ATOM 1072 N N . ALA A 1 140 ? 18.297 -7.77 -10.742 1 97.62 140 ALA A N 1
ATOM 1073 C CA . ALA A 1 140 ? 18.234 -6.344 -10.438 1 97.62 140 ALA A CA 1
ATOM 1074 C C . ALA A 1 140 ? 18.031 -5.52 -11.703 1 97.62 140 ALA A C 1
ATOM 1076 O O . ALA A 1 140 ? 17.203 -4.602 -11.727 1 97.62 140 ALA A O 1
ATOM 1077 N N . GLU A 1 141 ? 18.719 -5.898 -12.758 1 97.25 141 GLU A N 1
ATOM 1078 C CA . GLU A 1 141 ? 18.656 -5.191 -14.031 1 97.25 141 GLU A CA 1
ATOM 1079 C C . GLU A 1 141 ? 17.25 -5.289 -14.641 1 97.25 141 GLU A C 1
ATOM 1081 O O . GLU A 1 141 ? 16.719 -4.293 -15.125 1 97.25 141 GLU A O 1
ATOM 1086 N N . VAL A 1 142 ? 16.703 -6.41 -14.555 1 94.5 142 VAL A N 1
ATOM 1087 C CA . VAL A 1 142 ? 15.367 -6.621 -15.117 1 94.5 142 VAL A CA 1
ATOM 1088 C C . VAL A 1 142 ? 14.359 -5.699 -14.43 1 94.5 142 VAL A C 1
ATOM 1090 O O . VAL A 1 142 ? 13.586 -5.012 -15.094 1 94.5 142 VAL A O 1
ATOM 1093 N N . TYR A 1 143 ? 14.445 -5.711 -13.156 1 97 143 TYR A N 1
ATOM 1094 C CA . TYR A 1 143 ? 13.523 -4.863 -12.398 1 97 143 TYR A CA 1
ATOM 1095 C C . TYR A 1 143 ? 13.75 -3.391 -12.727 1 97 143 TYR A C 1
ATOM 1097 O O . TYR A 1 143 ? 12.789 -2.648 -12.961 1 97 143 TYR A O 1
ATOM 1105 N N . LEU A 1 144 ? 15 -2.951 -12.711 1 98 144 LEU A N 1
ATOM 1106 C CA . LEU A 1 144 ? 15.328 -1.537 -12.875 1 98 144 LEU A CA 1
ATOM 1107 C C . LEU A 1 144 ? 14.867 -1.029 -14.234 1 98 144 LEU A C 1
ATOM 1109 O O . LEU A 1 144 ? 14.43 0.116 -14.359 1 98 144 LEU A O 1
ATOM 1113 N N . HIS A 1 145 ? 14.898 -1.857 -15.211 1 96.31 145 HIS A N 1
ATOM 1114 C CA . HIS A 1 145 ? 14.453 -1.445 -16.531 1 96.31 145 HIS A CA 1
ATOM 1115 C C . HIS A 1 145 ? 12.93 -1.379 -16.609 1 96.31 145 HIS A C 1
ATOM 1117 O O . HIS A 1 145 ? 12.375 -0.662 -17.438 1 96.31 145 HIS A O 1
ATOM 1123 N N . HIS A 1 146 ? 12.367 -2.07 -15.719 1 94.94 146 HIS A N 1
ATOM 1124 C CA . HIS A 1 146 ? 10.906 -2.086 -15.695 1 94.94 146 HIS A CA 1
ATOM 1125 C C . HIS A 1 146 ? 10.352 -0.839 -15.023 1 94.94 146 HIS A C 1
ATOM 1127 O O . HIS A 1 146 ? 9.539 -0.123 -15.602 1 94.94 146 HIS A O 1
ATOM 1133 N N . ASP A 1 147 ? 10.836 -0.539 -13.781 1 96.94 147 ASP A N 1
ATOM 1134 C CA . ASP A 1 147 ? 10.219 0.512 -12.977 1 96.94 147 ASP A CA 1
ATOM 1135 C C . ASP A 1 147 ? 10.992 1.823 -13.109 1 96.94 147 ASP A C 1
ATOM 1137 O O . ASP A 1 147 ? 10.469 2.893 -12.789 1 96.94 147 ASP A O 1
ATOM 1141 N N . GLU A 1 148 ? 12.234 1.807 -13.461 1 97.75 148 GLU A N 1
ATOM 1142 C CA . GLU A 1 148 ? 13.102 2.971 -13.594 1 97.75 148 GLU A CA 1
ATOM 1143 C C . GLU A 1 148 ? 12.977 3.891 -12.383 1 97.75 148 GLU A C 1
ATOM 1145 O O . GLU A 1 148 ? 12.742 5.094 -12.531 1 97.75 148 GLU A O 1
ATOM 1150 N N . PRO A 1 149 ? 13.219 3.316 -11.148 1 97.94 149 PRO A N 1
ATOM 1151 C CA . PRO A 1 149 ? 13.016 4.07 -9.906 1 97.94 149 PRO A CA 1
ATOM 1152 C C . PRO A 1 149 ? 14.234 4.898 -9.516 1 97.94 149 PRO A C 1
ATOM 1154 O O . PRO A 1 149 ? 14.695 4.828 -8.375 1 97.94 149 PRO A O 1
ATOM 1157 N N . TYR A 1 150 ? 14.641 5.871 -10.328 1 98.12 150 TYR A N 1
ATOM 1158 C CA . TYR A 1 150 ? 15.914 6.555 -10.125 1 98.12 150 TYR A CA 1
ATOM 1159 C C . TYR A 1 150 ? 15.75 7.766 -9.219 1 98.12 150 TYR A C 1
ATOM 1161 O O . TYR A 1 150 ? 16.734 8.312 -8.719 1 98.12 150 TYR A O 1
ATOM 1169 N N . ASP A 1 151 ? 14.578 8.148 -9 1 97.19 151 ASP A N 1
ATOM 1170 C CA . ASP A 1 151 ? 14.273 9.25 -8.094 1 97.19 151 ASP A CA 1
ATOM 1171 C C . ASP A 1 151 ? 13.797 8.727 -6.742 1 97.19 151 ASP A C 1
ATOM 1173 O O . ASP A 1 151 ? 13.227 9.484 -5.949 1 97.19 151 ASP A O 1
ATOM 1177 N N . CYS A 1 152 ? 13.961 7.426 -6.426 1 97.38 152 CYS A N 1
ATOM 1178 C CA . CYS A 1 152 ? 13.547 6.805 -5.176 1 97.38 152 CYS A CA 1
ATOM 1179 C C . CYS A 1 152 ? 14.75 6.219 -4.438 1 97.38 152 CYS A C 1
ATOM 1181 O O . CYS A 1 152 ? 15.445 5.348 -4.965 1 97.38 152 CYS A O 1
ATOM 1183 N N . ALA A 1 153 ? 14.875 6.676 -3.213 1 96.25 153 ALA A N 1
ATOM 1184 C CA . ALA A 1 153 ? 15.883 6.02 -2.383 1 96.25 153 ALA A CA 1
ATOM 1185 C C . ALA A 1 153 ? 15.562 4.539 -2.203 1 96.25 153 ALA A C 1
ATOM 1187 O O . ALA A 1 153 ? 14.406 4.164 -2.008 1 96.25 153 ALA A O 1
ATOM 1188 N N . GLY A 1 154 ? 16.578 3.67 -2.309 1 97.19 154 GLY A N 1
ATOM 1189 C CA . GLY A 1 154 ? 16.391 2.23 -2.227 1 97.19 154 GLY A CA 1
ATOM 1190 C C . GLY A 1 154 ? 16.234 1.569 -3.584 1 97.19 154 GLY A C 1
ATOM 1191 O O . GLY A 1 154 ? 16.25 0.342 -3.688 1 97.19 154 GLY A O 1
ATOM 1192 N N . SER A 1 155 ? 15.961 2.455 -4.625 1 98.5 155 SER A N 1
ATOM 1193 C CA . SER A 1 155 ? 15.914 2.021 -6.016 1 98.5 155 SER A CA 1
ATOM 1194 C C . SER A 1 155 ? 14.742 1.079 -6.262 1 98.5 155 SER A C 1
ATOM 1196 O O . SER A 1 155 ? 14.883 0.069 -6.953 1 98.5 155 SER A O 1
ATOM 1198 N N . PHE A 1 156 ? 13.602 1.431 -5.672 1 98.25 156 PHE A N 1
ATOM 1199 C CA . PHE A 1 156 ? 12.391 0.679 -5.957 1 98.25 156 PHE A CA 1
ATOM 1200 C C . PHE A 1 156 ? 11.156 1.549 -5.754 1 98.25 156 PHE A C 1
ATOM 1202 O O . PHE A 1 156 ? 11.227 2.598 -5.109 1 98.25 156 PHE A O 1
ATOM 1209 N N . LYS A 1 157 ? 10.094 1.105 -6.371 1 97.25 157 LYS A N 1
ATOM 1210 C CA . LYS A 1 157 ? 8.758 1.659 -6.156 1 97.25 157 LYS A CA 1
ATOM 1211 C C . LYS A 1 157 ? 7.812 0.608 -5.582 1 97.25 157 LYS A C 1
ATOM 1213 O O . LYS A 1 157 ? 7.535 -0.406 -6.227 1 97.25 157 LYS A O 1
ATOM 1218 N N . VAL A 1 158 ? 7.273 0.938 -4.41 1 96.12 158 VAL A N 1
ATOM 1219 C CA . VAL A 1 158 ? 6.383 -0.027 -3.773 1 96.12 158 VAL A CA 1
ATOM 1220 C C . VAL A 1 158 ? 5.051 -0.071 -4.52 1 96.12 158 VAL A C 1
ATOM 1222 O O . VAL A 1 158 ? 4.367 -1.099 -4.523 1 96.12 158 VAL A O 1
ATOM 1225 N N . GLU A 1 159 ? 4.672 1.004 -5.18 1 94.5 159 GLU A N 1
ATOM 1226 C CA . GLU A 1 159 ? 3.43 1.069 -5.941 1 94.5 159 GLU A CA 1
ATOM 1227 C C . GLU A 1 159 ? 3.588 0.419 -7.312 1 94.5 159 GLU A C 1
ATOM 1229 O O . GLU A 1 159 ? 2.607 0.241 -8.039 1 94.5 159 GLU A O 1
ATOM 1234 N N . GLY A 1 160 ? 4.816 0.154 -7.719 1 96 160 GLY A N 1
ATOM 1235 C CA . GLY A 1 160 ? 5.105 -0.54 -8.969 1 96 160 GLY A CA 1
ATOM 1236 C C . GLY A 1 160 ? 5.379 -2.02 -8.773 1 96 160 GLY A C 1
ATOM 1237 O O . GLY A 1 160 ? 4.594 -2.725 -8.141 1 96 160 GLY A O 1
ATOM 1238 N N . ALA A 1 161 ? 6.465 -2.455 -9.367 1 96.94 161 ALA A N 1
ATOM 1239 C CA . ALA A 1 161 ? 6.793 -3.877 -9.328 1 96.94 161 ALA A CA 1
ATOM 1240 C C . ALA A 1 161 ? 7.848 -4.168 -8.258 1 96.94 161 ALA A C 1
ATOM 1242 O O . ALA A 1 161 ? 8.469 -5.234 -8.266 1 96.94 161 ALA A O 1
ATOM 1243 N N . GLY A 1 162 ? 8.039 -3.236 -7.32 1 97.62 162 GLY A N 1
ATOM 1244 C CA . GLY A 1 162 ? 9.062 -3.408 -6.301 1 97.62 162 GLY A CA 1
ATOM 1245 C C . GLY A 1 162 ? 8.945 -4.727 -5.559 1 97.62 162 GLY A C 1
ATOM 1246 O O . GLY A 1 162 ? 9.945 -5.266 -5.078 1 97.62 162 GLY A O 1
ATOM 1247 N N . PHE A 1 163 ? 7.754 -5.289 -5.461 1 96.94 163 PHE A N 1
ATOM 1248 C CA . PHE A 1 163 ? 7.5 -6.504 -4.691 1 96.94 163 PHE A CA 1
ATOM 1249 C C . PHE A 1 163 ? 8.336 -7.66 -5.219 1 96.94 163 PHE A C 1
ATOM 1251 O O . PHE A 1 163 ? 8.586 -8.633 -4.5 1 96.94 163 PHE A O 1
ATOM 1258 N N . VAL A 1 164 ? 8.805 -7.684 -6.434 1 96.75 164 VAL A N 1
ATOM 1259 C CA . VAL A 1 164 ? 9.586 -8.781 -7 1 96.75 164 VAL A CA 1
ATOM 1260 C C . VAL A 1 164 ? 10.922 -8.891 -6.273 1 96.75 164 VAL A C 1
ATOM 1262 O O . VAL A 1 164 ? 11.609 -9.906 -6.383 1 96.75 164 VAL A O 1
ATOM 1265 N N . LEU A 1 165 ? 11.297 -7.797 -5.551 1 97.94 165 LEU A N 1
ATOM 1266 C CA . LEU A 1 165 ? 12.586 -7.742 -4.875 1 97.94 165 LEU A CA 1
ATOM 1267 C C . LEU A 1 165 ? 12.453 -8.133 -3.408 1 97.94 165 LEU A C 1
ATOM 1269 O O . LEU A 1 165 ? 13.453 -8.281 -2.705 1 97.94 165 LEU A O 1
ATOM 1273 N N . PHE A 1 166 ? 11.266 -8.328 -2.912 1 98.38 166 PHE A N 1
ATOM 1274 C CA . PHE A 1 166 ? 11.039 -8.32 -1.471 1 98.38 166 PHE A CA 1
ATOM 1275 C C . PHE A 1 166 ? 10.797 -9.734 -0.953 1 98.38 166 PHE A C 1
ATOM 1277 O O . PHE A 1 166 ? 10.328 -10.602 -1.691 1 98.38 166 PHE A O 1
ATOM 1284 N N . ARG A 1 167 ? 11.109 -9.875 0.339 1 98.25 167 ARG A N 1
ATOM 1285 C CA . ARG A 1 167 ? 10.625 -10.984 1.152 1 98.25 167 ARG A CA 1
ATOM 1286 C C . ARG A 1 167 ? 9.414 -10.57 1.975 1 98.25 167 ARG A C 1
ATOM 1288 O O . ARG A 1 167 ? 8.492 -11.367 2.174 1 98.25 167 ARG A O 1
ATOM 1295 N N . SER A 1 168 ? 9.453 -9.359 2.426 1 98.5 168 SER A N 1
ATOM 1296 C CA . SER A 1 168 ? 8.336 -8.844 3.217 1 98.5 168 SER A CA 1
ATOM 1297 C C . SER A 1 168 ? 8.43 -7.328 3.383 1 98.5 168 SER A C 1
ATOM 1299 O O . SER A 1 168 ? 9.5 -6.742 3.193 1 98.5 168 SER A O 1
ATOM 1301 N N . VAL A 1 169 ? 7.352 -6.711 3.68 1 98.44 169 VAL A N 1
ATOM 1302 C CA . VAL A 1 169 ? 7.215 -5.316 4.09 1 98.44 169 VAL A CA 1
ATOM 1303 C C . VAL A 1 169 ? 6.453 -5.238 5.406 1 98.44 169 VAL A C 1
ATOM 1305 O O . VAL A 1 169 ? 5.344 -5.766 5.523 1 98.44 169 VAL A O 1
ATOM 1308 N N . SER A 1 170 ? 7.047 -4.648 6.379 1 97.81 170 SER A N 1
ATOM 1309 C CA . SER A 1 170 ? 6.398 -4.465 7.672 1 97.81 170 SER A CA 1
ATOM 1310 C C . SER A 1 170 ? 6.129 -2.988 7.953 1 97.81 170 SER A C 1
ATOM 1312 O O . SER A 1 170 ? 7.059 -2.184 8.023 1 97.81 170 SER A O 1
ATOM 1314 N N . THR A 1 171 ? 4.879 -2.668 8.109 1 96.19 171 THR A N 1
ATOM 1315 C CA . THR A 1 171 ? 4.477 -1.277 8.289 1 96.19 171 THR A CA 1
ATOM 1316 C C . THR A 1 171 ? 3.164 -1.188 9.062 1 96.19 171 THR A C 1
ATOM 1318 O O . THR A 1 171 ? 2.436 -2.178 9.172 1 96.19 171 THR A O 1
ATOM 1321 N N . GLU A 1 172 ? 2.863 0.024 9.602 1 96.94 172 GLU A N 1
ATOM 1322 C CA . GLU A 1 172 ? 1.562 0.323 10.195 1 96.94 172 GLU A CA 1
ATOM 1323 C C . GLU A 1 172 ? 0.777 1.307 9.328 1 96.94 172 GLU A C 1
ATOM 1325 O O . GLU A 1 172 ? -0.392 1.587 9.602 1 96.94 172 GLU A O 1
ATOM 1330 N N . ASP A 1 173 ? 1.425 1.797 8.383 1 98 173 ASP A N 1
ATOM 1331 C CA . ASP A 1 173 ? 0.838 2.695 7.395 1 98 173 ASP A CA 1
ATOM 1332 C C . ASP A 1 173 ? 1.473 2.49 6.02 1 98 173 ASP A C 1
ATOM 1334 O O . ASP A 1 173 ? 2.51 3.082 5.715 1 98 173 ASP A O 1
ATOM 1338 N N . PRO A 1 174 ? 0.809 1.756 5.16 1 97.06 174 PRO A N 1
ATOM 1339 C CA . PRO A 1 174 ? 1.416 1.44 3.865 1 97.06 174 PRO A CA 1
ATOM 1340 C C . PRO A 1 174 ? 1.71 2.686 3.033 1 97.06 174 PRO A C 1
ATOM 1342 O O . PRO A 1 174 ? 2.561 2.648 2.141 1 97.06 174 PRO A O 1
ATOM 1345 N N . THR A 1 175 ? 1.06 3.826 3.305 1 97.88 175 THR A N 1
ATOM 1346 C CA . THR A 1 175 ? 1.27 5.031 2.51 1 97.88 175 THR A CA 1
ATOM 1347 C C . THR A 1 175 ? 2.592 5.695 2.877 1 97.88 175 THR A C 1
ATOM 1349 O O . THR A 1 175 ? 3.121 6.504 2.107 1 97.88 175 THR A O 1
ATOM 1352 N N . ALA A 1 176 ? 3.139 5.363 4.043 1 98.19 176 ALA A N 1
ATOM 1353 C CA . ALA A 1 176 ? 4.375 5.988 4.5 1 98.19 176 ALA A CA 1
ATOM 1354 C C . ALA A 1 176 ? 5.543 5.633 3.586 1 98.19 176 ALA A C 1
ATOM 1356 O O . ALA A 1 176 ? 6.371 6.488 3.264 1 98.19 176 ALA A O 1
ATOM 1357 N N . LEU A 1 177 ? 5.562 4.414 3.186 1 98.06 177 LEU A N 1
ATOM 1358 C CA . LEU A 1 177 ? 6.648 3.977 2.314 1 98.06 177 LEU A CA 1
ATOM 1359 C C . LEU A 1 177 ? 6.613 4.719 0.983 1 98.06 177 LEU A C 1
ATOM 1361 O O . LEU A 1 177 ? 7.656 4.949 0.366 1 98.06 177 LEU A O 1
ATOM 1365 N N . ILE A 1 178 ? 5.395 5.113 0.57 1 97.75 178 ILE A N 1
ATOM 1366 C CA . ILE A 1 178 ? 5.242 5.871 -0.667 1 97.75 178 ILE A CA 1
ATOM 1367 C C . ILE A 1 178 ? 5.777 7.289 -0.469 1 97.75 178 ILE A C 1
ATOM 1369 O O . ILE A 1 178 ? 6.402 7.855 -1.368 1 97.75 178 ILE A O 1
ATOM 1373 N N . GLY A 1 179 ? 5.488 7.82 0.774 1 97.81 179 GLY A N 1
ATOM 1374 C CA . GLY A 1 179 ? 6.121 9.117 0.966 1 97.81 179 GLY A CA 1
ATOM 1375 C C . GLY A 1 179 ? 5.406 9.984 1.984 1 97.81 179 GLY A C 1
ATOM 1376 O O . GLY A 1 179 ? 5.914 11.039 2.375 1 97.81 179 GLY A O 1
ATOM 1377 N N . LEU A 1 180 ? 4.25 9.617 2.367 1 98.19 180 LEU A N 1
ATOM 1378 C CA . LEU A 1 180 ? 3.465 10.383 3.332 1 98.19 180 LEU A CA 1
ATOM 1379 C C . LEU A 1 180 ? 2.645 9.453 4.219 1 98.19 180 LEU A C 1
ATOM 1381 O O . LEU A 1 180 ? 1.876 8.625 3.723 1 98.19 180 LEU A O 1
ATOM 1385 N N . PRO A 1 181 ? 2.834 9.531 5.559 1 98.38 181 PRO A N 1
ATOM 1386 C CA . PRO A 1 181 ? 1.96 8.75 6.434 1 98.38 181 PRO A CA 1
ATOM 1387 C C . PRO A 1 181 ? 0.538 9.305 6.496 1 98.38 181 PRO A C 1
ATOM 1389 O O . PRO A 1 181 ? 0.207 10.062 7.41 1 98.38 181 PRO A O 1
ATOM 1392 N N . MET A 1 182 ? -0.316 8.836 5.707 1 98.31 182 MET A N 1
ATOM 1393 C CA . MET A 1 182 ? -1.62 9.445 5.469 1 98.31 182 MET A CA 1
ATOM 1394 C C . MET A 1 182 ? -2.566 9.18 6.633 1 98.31 182 MET A C 1
ATOM 1396 O O . MET A 1 182 ? -3.467 9.977 6.906 1 98.31 182 MET A O 1
ATOM 1400 N N . ILE A 1 183 ? -2.422 8.039 7.316 1 98.25 183 ILE A N 1
ATOM 1401 C CA . ILE A 1 183 ? -3.299 7.75 8.445 1 98.25 183 ILE A CA 1
ATOM 1402 C C . ILE A 1 183 ? -3.148 8.836 9.508 1 98.25 183 ILE A C 1
ATOM 1404 O O . ILE A 1 183 ? -4.133 9.453 9.922 1 98.25 183 ILE A O 1
ATOM 1408 N N . TRP A 1 184 ? -1.891 9.102 9.875 1 98.5 184 TRP A N 1
ATOM 1409 C CA . TRP A 1 184 ? -1.624 10.141 10.867 1 98.5 184 TRP A CA 1
ATOM 1410 C C . TRP A 1 184 ? -2.012 11.516 10.336 1 98.5 184 TRP A C 1
ATOM 1412 O O . TRP A 1 184 ? -2.594 12.32 11.062 1 98.5 184 TRP A O 1
ATOM 1422 N N . LEU A 1 185 ? -1.664 11.781 9.109 1 98.06 185 LEU A N 1
ATOM 1423 C CA . LEU A 1 185 ? -1.938 13.094 8.531 1 98.06 185 LEU A CA 1
ATOM 1424 C C . LEU A 1 185 ? -3.436 13.375 8.508 1 98.06 185 LEU A C 1
ATOM 1426 O O . LEU A 1 185 ? -3.867 14.477 8.852 1 98.06 185 LEU A O 1
ATOM 1430 N N . ALA A 1 186 ? -4.23 12.398 8.102 1 96.88 186 ALA A N 1
ATOM 1431 C CA . ALA A 1 186 ? -5.68 12.562 8.078 1 96.88 186 ALA A CA 1
ATOM 1432 C C . ALA A 1 186 ? -6.215 12.898 9.469 1 96.88 186 ALA A C 1
ATOM 1434 O O . ALA A 1 186 ? -7.09 13.758 9.617 1 96.88 186 ALA A O 1
ATOM 1435 N N . ALA A 1 187 ? -5.723 12.188 10.469 1 96.94 187 ALA A N 1
ATOM 1436 C CA . ALA A 1 187 ? -6.129 12.445 11.852 1 96.94 187 ALA A CA 1
ATOM 1437 C C . ALA A 1 187 ? -5.793 13.875 12.258 1 96.94 187 ALA A C 1
ATOM 1439 O O . ALA A 1 187 ? -6.609 14.555 12.883 1 96.94 187 ALA A O 1
ATOM 1440 N N . THR A 1 188 ? -4.613 14.328 11.906 1 96.88 188 THR A N 1
ATOM 1441 C CA . THR A 1 188 ? -4.152 15.672 12.25 1 96.88 188 THR A CA 1
ATOM 1442 C C . THR A 1 188 ? -4.992 16.734 11.547 1 96.88 188 THR A C 1
ATOM 1444 O O . THR A 1 188 ? -5.418 17.703 12.164 1 96.88 188 THR A O 1
ATOM 1447 N N . LEU A 1 189 ? -5.25 16.531 10.273 1 95.75 189 LEU A N 1
ATOM 1448 C CA . LEU A 1 189 ? -6.055 17.484 9.516 1 95.75 189 LEU A CA 1
ATOM 1449 C C . LEU A 1 189 ? -7.477 17.547 10.055 1 95.75 189 LEU A C 1
ATOM 1451 O O . LEU A 1 189 ? -8.094 18.609 10.062 1 95.75 189 LEU A O 1
ATOM 1455 N N . ARG A 1 190 ? -7.957 16.438 10.477 1 93.62 190 ARG A N 1
ATOM 1456 C CA . ARG A 1 190 ? -9.266 16.422 11.125 1 93.62 190 ARG A CA 1
ATOM 1457 C C . ARG A 1 190 ? -9.258 17.25 12.406 1 93.62 190 ARG A C 1
ATOM 1459 O O . ARG A 1 190 ? -10.18 18.016 12.672 1 93.62 190 ARG A O 1
ATOM 1466 N N . GLU A 1 191 ? -8.234 17.031 13.227 1 93.12 191 GLU A N 1
ATOM 1467 C CA . GLU A 1 191 ? -8.078 17.781 14.469 1 93.12 191 GLU A CA 1
ATOM 1468 C C . GLU A 1 191 ? -8.023 19.281 14.211 1 93.12 191 GLU A C 1
ATOM 1470 O O . GLU A 1 191 ? -8.508 20.078 15.023 1 93.12 191 GLU A O 1
ATOM 1475 N N . LEU A 1 192 ? -7.535 19.641 13.055 1 93.56 192 LEU A N 1
ATOM 1476 C CA . LEU A 1 192 ? -7.375 21.047 12.695 1 93.56 192 LEU A CA 1
ATOM 1477 C C . LEU A 1 192 ? -8.633 21.578 12.023 1 93.56 192 LEU A C 1
ATOM 1479 O O . LEU A 1 192 ? -8.68 22.75 11.602 1 93.56 192 LEU A O 1
ATOM 1483 N N . GLY A 1 193 ? -9.633 20.703 11.836 1 90.38 193 GLY A N 1
ATOM 1484 C CA . GLY A 1 193 ? -10.898 21.125 11.258 1 90.38 193 GLY A CA 1
ATOM 1485 C C . GLY A 1 193 ? -10.852 21.25 9.75 1 90.38 193 GLY A C 1
ATOM 1486 O O . GLY A 1 193 ? -11.664 21.953 9.148 1 90.38 193 GLY A O 1
ATOM 1487 N N . GLN A 1 194 ? -9.836 20.609 9.156 1 89.38 194 GLN A N 1
ATOM 1488 C CA . GLN A 1 194 ? -9.656 20.734 7.715 1 89.38 194 GLN A CA 1
ATOM 1489 C C . GLN A 1 194 ? -10.438 19.656 6.969 1 89.38 194 GLN A C 1
ATOM 1491 O O . GLN A 1 194 ? -10.641 19.766 5.758 1 89.38 194 GLN A O 1
ATOM 1496 N N . LEU A 1 195 ? -10.734 18.594 7.688 1 82.94 195 LEU A N 1
ATOM 1497 C CA . LEU A 1 195 ? -11.516 17.516 7.098 1 82.94 195 LEU A CA 1
ATOM 1498 C C . LEU A 1 195 ? -12.898 17.438 7.723 1 82.94 195 LEU A C 1
ATOM 1500 O O . LEU A 1 195 ? -13.07 17.734 8.906 1 82.94 195 LEU A O 1
ATOM 1504 N N . GLN A 1 196 ? -13.766 17.281 6.77 1 71.38 196 GLN A N 1
ATOM 1505 C CA . 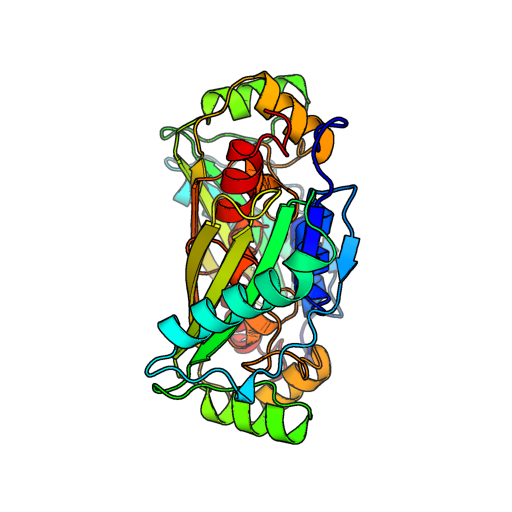GLN A 1 196 ? -15.109 17.109 7.312 1 71.38 196 GLN A CA 1
ATOM 1506 C C . GLN A 1 196 ? -15.18 15.914 8.25 1 71.38 196 GLN A C 1
ATOM 1508 O O . GLN A 1 196 ? -14.477 14.922 8.055 1 71.38 196 GLN A O 1
ATOM 1513 N N . PRO A 1 197 ? -15.891 16.047 9.375 1 59.16 197 PRO A N 1
ATOM 1514 C CA . PRO A 1 197 ? -16.062 14.891 10.258 1 59.16 197 PRO A CA 1
ATOM 1515 C C . PRO A 1 197 ? -16.625 13.672 9.523 1 59.16 197 PRO A C 1
ATOM 1517 O O . PRO A 1 197 ? -17.281 13.812 8.5 1 59.16 197 PRO A O 1
ATOM 1520 N N . MET B 1 1 ? 10.172 -9.75 -15.898 1 60.56 1 MET B N 1
ATOM 1521 C CA . MET B 1 1 ? 9.617 -9.914 -17.234 1 60.56 1 MET B CA 1
ATOM 1522 C C . MET B 1 1 ? 9.477 -11.398 -17.594 1 60.56 1 MET B C 1
ATOM 1524 O O . MET B 1 1 ? 10.195 -12.234 -17.062 1 60.56 1 MET B O 1
ATOM 1528 N N . GLN B 1 2 ? 8.484 -11.578 -18.156 1 69.88 2 GLN B N 1
ATOM 1529 C CA . GLN B 1 2 ? 8.094 -12.961 -18.453 1 69.88 2 GLN B CA 1
ATOM 1530 C C . GLN B 1 2 ? 9.047 -13.594 -19.469 1 69.88 2 GLN B C 1
ATOM 1532 O O . GLN B 1 2 ? 9.555 -12.914 -20.359 1 69.88 2 GLN B O 1
ATOM 1537 N N . ASN B 1 3 ? 9.336 -14.758 -19.172 1 73.81 3 ASN B N 1
ATOM 1538 C CA . ASN B 1 3 ? 10.078 -15.586 -20.109 1 73.81 3 ASN B CA 1
ATOM 1539 C C . ASN B 1 3 ? 9.227 -15.938 -21.328 1 73.81 3 ASN B C 1
ATOM 1541 O O . ASN B 1 3 ? 8.141 -16.5 -21.203 1 73.81 3 ASN B O 1
ATOM 1545 N N . PRO B 1 4 ? 9.688 -15.68 -22.594 1 67.62 4 PRO B N 1
ATOM 1546 C CA . PRO B 1 4 ? 8.906 -15.945 -23.812 1 67.62 4 PRO B CA 1
ATOM 1547 C C . PRO B 1 4 ? 8.586 -17.422 -24 1 67.62 4 PRO B C 1
ATOM 1549 O O . PRO B 1 4 ? 7.578 -17.766 -24.625 1 67.62 4 PRO B O 1
ATOM 1552 N N . SER B 1 5 ? 9.328 -18.219 -23.594 1 68.5 5 SER B N 1
ATOM 1553 C CA . SER B 1 5 ? 9.109 -19.641 -23.797 1 68.5 5 SER B CA 1
ATOM 1554 C C . SER B 1 5 ? 8.32 -20.234 -22.625 1 68.5 5 SER B C 1
ATOM 1556 O O . SER B 1 5 ? 8.008 -21.438 -22.641 1 68.5 5 SER B O 1
ATOM 1558 N N . ALA B 1 6 ? 7.809 -19.391 -21.906 1 81.31 6 ALA B N 1
ATOM 1559 C CA . ALA B 1 6 ? 7.145 -19.859 -20.688 1 81.31 6 ALA B CA 1
ATOM 1560 C C . ALA B 1 6 ? 5.68 -20.203 -20.953 1 81.31 6 ALA B C 1
ATOM 1562 O O . ALA B 1 6 ? 5.109 -19.75 -21.953 1 81.31 6 ALA B O 1
ATOM 1563 N N . ALA B 1 7 ? 5.199 -21.078 -20.266 1 91 7 ALA B N 1
ATOM 1564 C CA . ALA B 1 7 ? 3.787 -21.438 -20.312 1 91 7 ALA B CA 1
ATOM 1565 C C . ALA B 1 7 ? 2.895 -20.219 -20.156 1 91 7 ALA B C 1
ATOM 1567 O O . ALA B 1 7 ? 3.273 -19.25 -19.5 1 91 7 ALA B O 1
ATOM 1568 N N . PRO B 1 8 ? 1.765 -20.203 -20.844 1 95.44 8 PRO B N 1
ATOM 1569 C CA . PRO B 1 8 ? 0.817 -19.109 -20.609 1 95.44 8 PRO B CA 1
ATOM 1570 C C . PRO B 1 8 ? 0.391 -18.984 -19.156 1 95.44 8 PRO B C 1
ATOM 1572 O O . PRO B 1 8 ? 0.407 -19.984 -18.422 1 95.44 8 PRO B O 1
ATOM 1575 N N . ILE B 1 9 ? 0.053 -17.844 -18.734 1 97.25 9 ILE B N 1
ATOM 1576 C CA . ILE B 1 9 ? -0.432 -17.594 -17.375 1 97.25 9 ILE B CA 1
ATOM 1577 C C . ILE B 1 9 ? -1.91 -17.203 -17.422 1 97.25 9 ILE B C 1
ATOM 1579 O O . ILE B 1 9 ? -2.322 -16.391 -18.25 1 97.25 9 ILE B O 1
ATOM 1583 N N . ILE B 1 10 ? -2.713 -17.828 -16.578 1 98.06 10 ILE B N 1
ATOM 1584 C CA . ILE B 1 10 ? -4.141 -17.547 -16.469 1 98.06 10 ILE B CA 1
ATOM 1585 C C . ILE B 1 10 ? -4.453 -17.016 -15.07 1 98.06 10 ILE B C 1
ATOM 1587 O O . ILE B 1 10 ? -4.055 -17.609 -14.07 1 98.06 10 ILE B O 1
ATOM 1591 N N . LEU B 1 11 ? -5.066 -15.914 -15.008 1 98.5 11 LEU B N 1
ATOM 1592 C CA . LEU B 1 11 ? -5.676 -15.438 -13.773 1 98.5 11 LEU B CA 1
ATOM 1593 C C . LEU B 1 11 ? -7.145 -15.836 -13.703 1 98.5 11 LEU B C 1
ATOM 1595 O O . LEU B 1 11 ? -7.977 -15.305 -14.438 1 98.5 11 LEU B O 1
ATOM 1599 N N . ALA B 1 12 ? -7.465 -16.766 -12.836 1 98.38 12 ALA B N 1
ATOM 1600 C CA . ALA B 1 12 ? -8.836 -17.219 -12.633 1 98.38 12 ALA B CA 1
ATOM 1601 C C . ALA B 1 12 ? -9.578 -16.328 -11.656 1 98.38 12 ALA B C 1
ATOM 1603 O O . ALA B 1 12 ? -9.875 -16.734 -10.531 1 98.38 12 ALA B O 1
ATOM 1604 N N . SER B 1 13 ? -9.945 -15.18 -12.062 1 97.5 13 SER B N 1
ATOM 1605 C CA . SER B 1 13 ? -10.578 -14.172 -11.219 1 97.5 13 SER B CA 1
ATOM 1606 C C . SER B 1 13 ? -11.328 -13.141 -12.062 1 97.5 13 SER B C 1
ATOM 1608 O O . SER B 1 13 ? -10.898 -12.812 -13.172 1 97.5 13 SER B O 1
ATOM 1610 N N . THR B 1 14 ? -12.359 -12.586 -11.523 1 93.88 14 THR B N 1
ATOM 1611 C CA . THR B 1 14 ? -13.062 -11.477 -12.164 1 93.88 14 THR B CA 1
ATOM 1612 C C . THR B 1 14 ? -12.719 -10.164 -11.477 1 93.88 14 THR B C 1
ATOM 1614 O O . THR B 1 14 ? -13.266 -9.117 -11.82 1 93.88 14 THR B O 1
ATOM 1617 N N . SER B 1 15 ? -11.859 -10.219 -10.547 1 96 15 SER B N 1
ATOM 1618 C CA . SER B 1 15 ? -11.531 -9.031 -9.758 1 96 15 SER B CA 1
ATOM 1619 C C . SER B 1 15 ? -10.664 -8.062 -10.555 1 96 15 SER B C 1
ATOM 1621 O O . SER B 1 15 ? -9.57 -8.414 -10.992 1 96 15 SER B O 1
ATOM 1623 N N . ARG B 1 16 ? -11.125 -6.828 -10.695 1 96.19 16 ARG B N 1
ATOM 1624 C CA . ARG B 1 16 ? -10.32 -5.801 -11.352 1 96.19 16 ARG B CA 1
ATOM 1625 C C . ARG B 1 16 ? -9.094 -5.449 -10.523 1 96.19 16 ARG B C 1
ATOM 1627 O O . ARG B 1 16 ? -8.07 -5.027 -11.062 1 96.19 16 ARG B O 1
ATOM 1634 N N . TYR B 1 17 ? -9.156 -5.602 -9.195 1 97.44 17 TYR B N 1
ATOM 1635 C CA . TYR B 1 17 ? -8.047 -5.297 -8.305 1 97.44 17 TYR B CA 1
ATOM 1636 C C . TYR B 1 17 ? -6.906 -6.293 -8.492 1 97.44 17 TYR B C 1
ATOM 1638 O O . TYR B 1 17 ? -5.738 -5.902 -8.555 1 97.44 17 TYR B O 1
ATOM 1646 N N . ARG B 1 18 ? -7.266 -7.523 -8.633 1 98.06 18 ARG B N 1
ATOM 1647 C CA . ARG B 1 18 ? -6.262 -8.562 -8.852 1 98.06 18 ARG B CA 1
ATOM 1648 C C . ARG B 1 18 ? -5.582 -8.391 -10.203 1 98.06 18 ARG B C 1
ATOM 1650 O O . ARG B 1 18 ? -4.363 -8.516 -10.312 1 98.06 18 ARG B O 1
ATOM 1657 N N . ARG B 1 19 ? -6.367 -8.047 -11.141 1 97.5 19 ARG B N 1
ATOM 1658 C CA . ARG B 1 19 ? -5.816 -7.762 -12.461 1 97.5 19 ARG B CA 1
ATOM 1659 C C . ARG B 1 19 ? -4.852 -6.578 -12.406 1 97.5 19 ARG B C 1
ATOM 1661 O O . ARG B 1 19 ? -3.754 -6.641 -12.961 1 97.5 19 ARG B O 1
ATOM 1668 N N . GLY B 1 20 ? -5.289 -5.52 -11.758 1 97.5 20 GLY B N 1
ATOM 1669 C CA . GLY B 1 20 ? -4.449 -4.34 -11.625 1 97.5 20 GLY B CA 1
ATOM 1670 C C . GLY B 1 20 ? -3.1 -4.633 -11 1 97.5 20 GLY B C 1
ATOM 1671 O O . GLY B 1 20 ? -2.082 -4.074 -11.414 1 97.5 20 GLY B O 1
ATOM 1672 N N . LEU B 1 21 ? -3.061 -5.508 -10.047 1 97.75 21 LEU B N 1
ATOM 1673 C CA . LEU B 1 21 ? -1.812 -5.891 -9.398 1 97.75 21 LEU B CA 1
ATOM 1674 C C . LEU B 1 21 ? -0.922 -6.684 -10.352 1 97.75 21 LEU B C 1
ATOM 1676 O O . LEU B 1 21 ? 0.28 -6.426 -10.445 1 97.75 21 LEU B O 1
ATOM 1680 N N . LEU B 1 22 ? -1.501 -7.637 -11.062 1 96.88 22 LEU B N 1
ATOM 1681 C CA . LEU B 1 22 ? -0.724 -8.445 -12 1 96.88 22 LEU B CA 1
ATOM 1682 C C . LEU B 1 22 ? -0.149 -7.582 -13.117 1 96.88 22 LEU B C 1
ATOM 1684 O O . LEU B 1 22 ? 0.966 -7.824 -13.578 1 96.88 22 LEU B O 1
ATOM 1688 N N . ASP B 1 23 ? -0.89 -6.539 -13.492 1 96.81 23 ASP B N 1
ATOM 1689 C CA . ASP B 1 23 ? -0.476 -5.637 -14.562 1 96.81 23 ASP B CA 1
ATOM 1690 C C . ASP B 1 23 ? 0.812 -4.902 -14.195 1 96.81 23 ASP B C 1
ATOM 1692 O O . ASP B 1 23 ? 1.507 -4.383 -15.07 1 96.81 23 ASP B O 1
ATOM 1696 N N . ARG B 1 24 ? 1.08 -4.82 -12.945 1 94.81 24 ARG B N 1
ATOM 1697 C CA . ARG B 1 24 ? 2.264 -4.094 -12.5 1 94.81 24 ARG B CA 1
ATOM 1698 C C . ARG B 1 24 ? 3.541 -4.793 -12.953 1 94.81 24 ARG B C 1
ATOM 1700 O O . ARG B 1 24 ? 4.609 -4.18 -13.008 1 94.81 24 ARG B O 1
ATOM 1707 N N . PHE B 1 25 ? 3.385 -6.113 -13.227 1 89.62 25 PHE B N 1
ATOM 1708 C CA . PHE B 1 25 ? 4.664 -6.742 -13.523 1 89.62 25 PHE B CA 1
ATOM 1709 C C . PHE B 1 25 ? 4.523 -7.727 -14.68 1 89.62 25 PHE B C 1
ATOM 1711 O O . PHE B 1 25 ? 5.504 -8.031 -15.367 1 89.62 25 PHE B O 1
ATOM 1718 N N . LEU B 1 26 ? 3.326 -8.25 -14.875 1 92.12 26 LEU B N 1
ATOM 1719 C CA . LEU B 1 26 ? 3.135 -9.164 -16 1 92.12 26 LEU B CA 1
ATOM 1720 C C . LEU B 1 26 ? 2.586 -8.422 -17.219 1 92.12 26 LEU B C 1
ATOM 1722 O O . LEU B 1 26 ? 1.621 -7.66 -17.094 1 92.12 26 LEU B O 1
ATOM 1726 N N . ASN B 1 27 ? 3.172 -8.742 -18.312 1 88.62 27 ASN B N 1
ATOM 1727 C CA . ASN B 1 27 ? 2.748 -8.086 -19.531 1 88.62 27 ASN B CA 1
ATOM 1728 C C . ASN B 1 27 ? 1.801 -8.969 -20.344 1 88.62 27 ASN B C 1
ATOM 1730 O O . ASN B 1 27 ? 1.018 -8.461 -21.156 1 88.62 27 ASN B O 1
ATOM 1734 N N . GLU B 1 28 ? 1.898 -10.219 -20.172 1 92.62 28 GLU B N 1
ATOM 1735 C CA . GLU B 1 28 ? 1.11 -11.156 -20.969 1 92.62 28 GLU B CA 1
ATOM 1736 C C . GLU B 1 28 ? 0.476 -12.234 -20.094 1 92.62 28 GLU B C 1
ATOM 1738 O O . GLU B 1 28 ? 1.175 -13.086 -19.547 1 92.62 28 GLU B O 1
ATOM 1743 N N . TYR B 1 29 ? -0.813 -12.211 -19.984 1 96.19 29 TYR B N 1
ATOM 1744 C CA . TYR B 1 29 ? -1.616 -13.234 -19.328 1 96.19 29 TYR B CA 1
ATOM 1745 C C . TYR B 1 29 ? -3.082 -13.117 -19.734 1 96.19 29 TYR B C 1
ATOM 1747 O O . TYR B 1 29 ? -3.482 -12.141 -20.375 1 96.19 29 TYR B O 1
ATOM 1755 N N . GLU B 1 30 ? -3.812 -14.117 -19.422 1 97.19 30 GLU B N 1
ATOM 1756 C CA . GLU B 1 30 ? -5.238 -14.117 -19.734 1 97.19 30 GLU B CA 1
ATOM 1757 C C . GLU B 1 30 ? -6.078 -14.156 -18.453 1 97.19 30 GLU B C 1
ATOM 1759 O O . GLU B 1 30 ? -5.703 -14.812 -17.484 1 97.19 30 GLU B O 1
ATOM 1764 N N . VAL B 1 31 ? -7.191 -13.477 -18.5 1 97.88 31 VAL B N 1
ATOM 1765 C CA . VAL B 1 31 ? -8.156 -13.492 -17.406 1 97.88 31 VAL B CA 1
ATOM 1766 C C . VAL B 1 31 ? -9.344 -14.375 -17.766 1 97.88 31 VAL B C 1
ATOM 1768 O O . VAL B 1 31 ? -9.906 -14.25 -18.859 1 97.88 31 VAL B O 1
ATOM 1771 N N . VAL B 1 32 ? -9.688 -15.242 -16.859 1 97.81 32 VAL B N 1
ATOM 1772 C CA . VAL B 1 32 ? -10.82 -16.141 -17.078 1 97.81 32 VAL B CA 1
ATOM 1773 C C . VAL B 1 32 ? -11.711 -16.156 -15.836 1 97.81 32 VAL B C 1
ATOM 1775 O O . VAL B 1 32 ? -11.219 -16.266 -14.719 1 97.81 32 VAL B O 1
ATOM 1778 N N . ALA B 1 33 ? -13.016 -16.062 -16.047 1 96.81 33 ALA B N 1
ATOM 1779 C CA . ALA B 1 33 ? -13.953 -16.219 -14.945 1 96.81 33 ALA B CA 1
ATOM 1780 C C . ALA B 1 33 ? -14.07 -17.688 -14.523 1 96.81 33 ALA B C 1
ATOM 1782 O O . ALA B 1 33 ? -14.43 -18.531 -15.336 1 96.81 33 ALA B O 1
ATOM 1783 N N . PRO B 1 34 ? -13.781 -17.938 -13.289 1 95.12 34 PRO B N 1
ATOM 1784 C CA . PRO B 1 34 ? -13.797 -19.344 -12.898 1 95.12 34 PRO B CA 1
ATOM 1785 C C . PRO B 1 34 ? -15.211 -19.906 -12.805 1 95.12 34 PRO B C 1
ATOM 1787 O O . PRO B 1 34 ? -15.406 -21.125 -12.969 1 95.12 34 PRO B O 1
ATOM 1790 N N . GLY B 1 35 ? -16.172 -19.078 -12.469 1 91.88 35 GLY B N 1
ATOM 1791 C CA . GLY B 1 35 ? -17.547 -19.516 -12.422 1 91.88 35 GLY B CA 1
ATOM 1792 C C . GLY B 1 35 ? -17.844 -20.438 -11.25 1 91.88 35 GLY B C 1
ATOM 1793 O O . GLY B 1 35 ? -18.719 -21.297 -11.328 1 91.88 35 GLY B O 1
ATOM 1794 N N . VAL B 1 36 ? -17.109 -20.359 -10.242 1 91.69 36 VAL B N 1
ATOM 1795 C CA . VAL B 1 36 ? -17.297 -21.188 -9.055 1 91.69 36 VAL B CA 1
ATOM 1796 C C . VAL B 1 36 ? -18.484 -20.672 -8.25 1 91.69 36 VAL B C 1
ATOM 1798 O O . VAL B 1 36 ? -18.672 -19.453 -8.094 1 91.69 36 VAL B O 1
ATOM 1801 N N . ASP B 1 37 ? -19.312 -21.625 -7.809 1 88.75 37 ASP B N 1
ATOM 1802 C CA . ASP B 1 37 ? -20.344 -21.281 -6.82 1 88.75 37 ASP B CA 1
ATOM 1803 C C . ASP B 1 37 ? -19.734 -21.188 -5.422 1 88.75 37 ASP B C 1
ATOM 1805 O O . ASP B 1 37 ? -19.547 -22.203 -4.746 1 88.75 37 ASP B O 1
ATOM 1809 N N . GLU B 1 38 ? -19.484 -20.047 -5.008 1 85.69 38 GLU B N 1
ATOM 1810 C CA . GLU B 1 38 ? -18.766 -19.812 -3.756 1 85.69 38 GLU B CA 1
ATOM 1811 C C . GLU B 1 38 ? -19.562 -20.312 -2.561 1 85.69 38 GLU B C 1
ATOM 1813 O O . GLU B 1 38 ? -19 -20.625 -1.51 1 85.69 38 GLU B O 1
ATOM 1818 N N . HIS B 1 39 ? -20.812 -20.438 -2.695 1 83.06 39 HIS B N 1
ATOM 1819 C CA . HIS B 1 39 ? -21.672 -20.891 -1.609 1 83.06 39 HIS B CA 1
ATOM 1820 C C . HIS B 1 39 ? -21.547 -22.406 -1.414 1 83.06 39 HIS B C 1
ATOM 1822 O O . HIS B 1 39 ? -21.953 -22.938 -0.372 1 83.06 39 HIS B O 1
ATOM 1828 N N . ALA B 1 40 ? -21.047 -23.016 -2.352 1 83.12 40 ALA B N 1
ATOM 1829 C CA . ALA B 1 40 ? -20.922 -24.469 -2.285 1 83.12 40 ALA B CA 1
ATOM 1830 C C . ALA B 1 40 ? -19.672 -24.875 -1.514 1 83.12 40 ALA B C 1
ATOM 1832 O O . ALA B 1 40 ? -19.5 -26.047 -1.147 1 83.12 40 ALA B O 1
ATOM 1833 N N . VAL B 1 41 ? -18.828 -23.984 -1.313 1 83.56 41 VAL B N 1
ATOM 1834 C CA . VAL B 1 41 ? -17.609 -24.266 -0.579 1 83.56 41 VAL B CA 1
ATOM 1835 C C . VAL B 1 41 ? -17.812 -23.969 0.906 1 83.56 41 VAL B C 1
ATOM 1837 O O . VAL B 1 41 ? -18.141 -22.844 1.284 1 83.56 41 VAL B O 1
ATOM 1840 N N . SER B 1 42 ? -17.859 -24.969 1.722 1 79.62 42 SER B N 1
ATOM 1841 C CA . SER B 1 42 ? -18.078 -24.812 3.158 1 79.62 42 SER B CA 1
ATOM 1842 C C . SER B 1 42 ? -16.781 -25.047 3.93 1 79.62 42 SER B C 1
ATOM 1844 O O . SER B 1 42 ? -15.945 -25.859 3.539 1 79.62 42 SER B O 1
ATOM 1846 N N . ALA B 1 43 ? -16.531 -24.156 4.789 1 84.06 43 ALA B N 1
ATOM 1847 C CA . ALA B 1 43 ? -15.375 -24.328 5.664 1 84.06 43 ALA B CA 1
ATOM 1848 C C . ALA B 1 43 ? -15.703 -23.922 7.098 1 84.06 43 ALA B C 1
ATOM 1850 O O . ALA B 1 43 ? -16.578 -23.094 7.328 1 84.06 43 ALA B O 1
ATOM 1851 N N . ASP B 1 44 ? -14.969 -24.469 8.031 1 84.12 44 ASP B N 1
ATOM 1852 C CA . ASP B 1 44 ? -15.211 -24.297 9.461 1 84.12 44 ASP B CA 1
ATOM 1853 C C . ASP B 1 44 ? -14.672 -22.969 9.953 1 84.12 44 ASP B C 1
ATOM 1855 O O . ASP B 1 44 ? -15.078 -22.484 11.016 1 84.12 44 ASP B O 1
ATOM 1859 N N . ASP B 1 45 ? -13.727 -22.484 9.258 1 93.81 45 ASP B N 1
ATOM 1860 C CA . ASP B 1 45 ? -13.125 -21.219 9.672 1 93.81 45 ASP B CA 1
ATOM 1861 C C . ASP B 1 45 ? -12.703 -20.375 8.461 1 93.81 45 ASP B C 1
ATOM 1863 O O . ASP B 1 45 ? -12.57 -20.906 7.355 1 93.81 45 ASP B O 1
ATOM 1867 N N . PRO B 1 46 ? -12.492 -19.141 8.656 1 95.69 46 PRO B N 1
ATOM 1868 C CA . PRO B 1 46 ? -12.211 -18.219 7.559 1 95.69 46 PRO B CA 1
ATOM 1869 C C . PRO B 1 46 ? -10.945 -18.578 6.785 1 95.69 46 PRO B C 1
ATOM 1871 O O . PRO B 1 46 ? -10.898 -18.422 5.562 1 95.69 46 PRO B O 1
ATOM 1874 N N . HIS B 1 47 ? -9.922 -19.062 7.457 1 96.31 47 HIS B N 1
ATOM 1875 C CA . HIS B 1 47 ? -8.672 -19.453 6.816 1 96.31 47 HIS B CA 1
ATOM 1876 C C . HIS B 1 47 ? -8.898 -20.578 5.801 1 96.31 47 HIS B C 1
ATOM 1878 O O . HIS B 1 47 ? -8.492 -20.453 4.641 1 96.31 47 HIS B O 1
ATOM 1884 N N . THR B 1 48 ? -9.555 -21.547 6.25 1 96.56 48 THR B N 1
ATOM 1885 C CA . THR B 1 48 ? -9.852 -22.688 5.391 1 96.56 48 THR B CA 1
ATOM 1886 C C . THR B 1 48 ? -10.766 -22.266 4.238 1 96.56 48 THR B C 1
ATOM 1888 O O . THR B 1 48 ? -10.594 -22.719 3.107 1 96.56 48 THR B O 1
ATOM 1891 N N . LEU B 1 49 ? -11.703 -21.422 4.543 1 96.5 49 LEU B N 1
ATOM 1892 C CA . LEU B 1 49 ? -12.617 -20.953 3.51 1 96.5 49 LEU B CA 1
ATOM 1893 C C . LEU B 1 49 ? -11.867 -20.219 2.4 1 96.5 49 LEU B C 1
ATOM 1895 O O . LEU B 1 49 ? -12.023 -20.547 1.222 1 96.5 49 LEU B O 1
ATOM 1899 N N . ALA B 1 50 ? -11.047 -19.281 2.756 1 97.44 50 ALA B N 1
ATOM 1900 C CA . ALA B 1 50 ? -10.281 -18.516 1.777 1 97.44 50 ALA B CA 1
ATOM 1901 C C . ALA B 1 50 ? -9.422 -19.422 0.911 1 97.44 50 ALA B C 1
ATOM 1903 O O . ALA B 1 50 ? -9.406 -19.297 -0.316 1 97.44 50 ALA B O 1
ATOM 1904 N N . THR B 1 51 ? -8.75 -20.328 1.537 1 97.88 51 THR B N 1
ATOM 1905 C CA . THR B 1 51 ? -7.852 -21.234 0.838 1 97.88 51 THR B CA 1
ATOM 1906 C C . THR B 1 51 ? -8.633 -22.141 -0.113 1 97.88 51 THR B C 1
ATOM 1908 O O . THR B 1 51 ? -8.242 -22.328 -1.268 1 97.88 51 THR B O 1
ATOM 1911 N N . SER B 1 52 ? -9.758 -22.625 0.407 1 97.44 52 SER B N 1
ATOM 1912 C CA . SER B 1 52 ? -10.578 -23.531 -0.4 1 97.44 52 SER B CA 1
ATOM 1913 C C . SER B 1 52 ? -11.156 -22.812 -1.613 1 97.44 52 SER B C 1
ATOM 1915 O O . SER B 1 52 ? -11.188 -23.359 -2.715 1 97.44 52 SER B O 1
ATOM 1917 N N . LEU B 1 53 ? -11.57 -21.656 -1.406 1 97.31 53 LEU B N 1
ATOM 1918 C CA . LEU B 1 53 ? -12.133 -20.875 -2.504 1 97.31 53 LEU B CA 1
ATOM 1919 C C . LEU B 1 53 ? -11.07 -20.562 -3.549 1 97.31 53 LEU B C 1
ATOM 1921 O O . LEU B 1 53 ? -11.32 -20.672 -4.75 1 97.31 53 LEU B O 1
ATOM 1925 N N . ALA B 1 54 ? -9.891 -20.141 -3.123 1 98.12 54 ALA B N 1
ATOM 1926 C CA . ALA B 1 54 ? -8.797 -19.875 -4.055 1 98.12 54 ALA B CA 1
ATOM 1927 C C . ALA B 1 54 ? -8.477 -21.125 -4.879 1 98.12 54 ALA B C 1
ATOM 1929 O O . ALA B 1 54 ? -8.336 -21.047 -6.102 1 98.12 54 ALA B O 1
ATOM 1930 N N . ARG B 1 55 ? -8.391 -22.219 -4.199 1 97.31 55 ARG B N 1
ATOM 1931 C CA . ARG B 1 55 ? -8.109 -23.484 -4.848 1 97.31 55 ARG B CA 1
ATOM 1932 C C . ARG B 1 55 ? -9.203 -23.844 -5.855 1 97.31 55 ARG B C 1
ATOM 1934 O O . ARG B 1 55 ? -8.906 -24.203 -6.996 1 97.31 55 ARG B O 1
ATOM 1941 N N . SER B 1 56 ? -10.422 -23.703 -5.457 1 97.12 56 SER B N 1
ATOM 1942 C CA . SER B 1 56 ? -11.555 -24.047 -6.309 1 97.12 56 SER B CA 1
ATOM 1943 C C . SER B 1 56 ? -11.562 -23.188 -7.578 1 97.12 56 SER B C 1
ATOM 1945 O O . SER B 1 56 ? -11.852 -23.703 -8.664 1 97.12 56 SER B O 1
ATOM 1947 N N . LYS B 1 57 ? -11.219 -22 -7.449 1 97.75 57 LYS B N 1
ATOM 1948 C CA . LYS B 1 57 ? -11.203 -21.094 -8.602 1 97.75 57 LYS B CA 1
ATOM 1949 C C . LYS B 1 57 ? -10.109 -21.484 -9.586 1 97.75 57 LYS B C 1
ATOM 1951 O O . LYS B 1 57 ? -10.328 -21.484 -10.797 1 97.75 57 LYS B O 1
ATOM 1956 N N . ALA B 1 58 ? -8.953 -21.828 -9.094 1 97.88 58 ALA B N 1
ATOM 1957 C CA . ALA B 1 58 ? -7.871 -22.281 -9.961 1 97.88 58 ALA B CA 1
ATOM 1958 C C . ALA B 1 58 ? -8.242 -23.594 -10.656 1 97.88 58 ALA B C 1
ATOM 1960 O O . ALA B 1 58 ? -8.07 -23.719 -11.867 1 97.88 58 ALA B O 1
ATOM 1961 N N . GLU B 1 59 ? -8.805 -24.453 -9.953 1 96.81 59 GLU B N 1
ATOM 1962 C CA . GLU B 1 59 ? -9.141 -25.781 -10.461 1 96.81 59 GLU B CA 1
ATOM 1963 C C . GLU B 1 59 ? -10.273 -25.719 -11.477 1 96.81 59 GLU B C 1
ATOM 1965 O O . GLU B 1 59 ? -10.32 -26.516 -12.422 1 96.81 59 GLU B O 1
ATOM 1970 N N . ALA B 1 60 ? -11.117 -24.766 -11.273 1 96.5 60 ALA B N 1
ATOM 1971 C CA . ALA B 1 60 ? -12.297 -24.641 -12.117 1 96.5 60 ALA B CA 1
ATOM 1972 C C . ALA B 1 60 ? -11.914 -24.422 -13.578 1 96.5 60 ALA B C 1
ATOM 1974 O O . ALA B 1 60 ? -12.648 -24.812 -14.484 1 96.5 60 ALA B O 1
ATOM 1975 N N . VAL B 1 61 ? -10.734 -23.922 -13.828 1 96 61 VAL B N 1
ATOM 1976 C CA . VAL B 1 61 ? -10.383 -23.594 -15.203 1 96 61 VAL B CA 1
ATOM 1977 C C . VAL B 1 61 ? -9.258 -24.5 -15.688 1 96 61 VAL B C 1
ATOM 1979 O O . VAL B 1 61 ? -8.844 -24.422 -16.844 1 96 61 VAL B O 1
ATOM 1982 N N . SER B 1 62 ? -8.758 -25.375 -14.875 1 95.69 62 SER B N 1
ATOM 1983 C CA . SER B 1 62 ? -7.547 -26.141 -15.133 1 95.69 62 SER B CA 1
ATOM 1984 C C . SER B 1 62 ? -7.73 -27.094 -16.312 1 95.69 62 SER B C 1
ATOM 1986 O O . SER B 1 62 ? -6.805 -27.297 -17.094 1 95.69 62 SER B O 1
ATOM 1988 N N . SER B 1 63 ? -8.906 -27.656 -16.5 1 94.44 63 SER B N 1
ATOM 1989 C CA . SER B 1 63 ? -9.164 -28.609 -17.562 1 94.44 63 SER B CA 1
ATOM 1990 C C . SER B 1 63 ? -9.109 -27.938 -18.938 1 94.44 63 SER B C 1
ATOM 1992 O O . SER B 1 63 ? -8.711 -28.562 -19.922 1 94.44 63 SER B O 1
ATOM 1994 N N . GLN B 1 64 ? -9.492 -26.75 -19 1 95.75 64 GLN B N 1
ATOM 1995 C CA . GLN B 1 64 ? -9.531 -26.016 -20.25 1 95.75 64 GLN B CA 1
ATOM 1996 C C . GLN B 1 64 ? -8.148 -25.453 -20.594 1 95.75 64 GLN B C 1
ATOM 1998 O O . GLN B 1 64 ? -7.855 -25.188 -21.766 1 95.75 64 GLN B O 1
ATOM 2003 N N . TYR B 1 65 ? -7.305 -25.297 -19.609 1 96.06 65 TYR B N 1
ATOM 2004 C CA . TYR B 1 65 ? -5.996 -24.688 -19.797 1 96.06 65 TYR B CA 1
ATOM 2005 C C . TYR B 1 65 ? -4.898 -25.562 -19.203 1 96.06 65 TYR B C 1
ATOM 2007 O O . TYR B 1 65 ? -4.094 -25.094 -18.391 1 96.06 65 TYR B O 1
ATOM 2015 N N . ARG B 1 66 ? -4.711 -26.703 -19.719 1 94.81 66 ARG B N 1
ATOM 2016 C CA . ARG B 1 66 ? -3.859 -27.734 -19.141 1 94.81 66 ARG B CA 1
ATOM 2017 C C . ARG B 1 66 ? -2.387 -27.359 -19.25 1 94.81 66 ARG B C 1
ATOM 2019 O O . ARG B 1 66 ? -1.574 -27.766 -18.406 1 94.81 66 ARG B O 1
ATOM 2026 N N . ASP B 1 67 ? -2.053 -26.531 -20.203 1 95.5 67 ASP B N 1
ATOM 2027 C CA . ASP B 1 67 ? -0.646 -26.219 -20.453 1 95.5 67 ASP B CA 1
ATOM 2028 C C . ASP B 1 67 ? -0.264 -24.875 -19.844 1 95.5 67 ASP B C 1
ATOM 2030 O O . ASP B 1 67 ? 0.85 -24.391 -20.047 1 95.5 67 ASP B O 1
ATOM 2034 N N . ALA B 1 68 ? -1.158 -24.312 -19.047 1 96.81 68 ALA B N 1
ATOM 2035 C CA . ALA B 1 68 ? -0.929 -22.984 -18.5 1 96.81 68 ALA B CA 1
ATOM 2036 C C . ALA B 1 68 ? -0.612 -23.031 -17.016 1 96.81 68 ALA B C 1
ATOM 2038 O O . ALA B 1 68 ? -0.883 -24.047 -16.344 1 96.81 68 ALA B O 1
ATOM 2039 N N . VAL B 1 69 ? 0.058 -22.031 -16.516 1 97.62 69 VAL B N 1
ATOM 2040 C CA . VAL B 1 69 ? 0.097 -21.719 -15.094 1 97.62 69 VAL B CA 1
ATOM 2041 C C . VAL B 1 69 ? -1.177 -20.969 -14.695 1 97.62 69 VAL B C 1
ATOM 2043 O O . VAL B 1 69 ? -1.534 -19.969 -15.305 1 97.62 69 VAL B O 1
ATOM 2046 N N . ILE B 1 70 ? -1.877 -21.484 -13.695 1 98.25 70 ILE B N 1
ATOM 2047 C CA . ILE B 1 70 ? -3.166 -20.906 -13.328 1 98.25 70 ILE B CA 1
ATOM 2048 C C . ILE B 1 70 ? -3.076 -20.297 -11.93 1 98.25 70 ILE B C 1
ATOM 2050 O O . ILE B 1 70 ? -2.584 -20.938 -10.992 1 98.25 70 ILE B O 1
ATOM 2054 N N . ILE B 1 71 ? -3.551 -19.078 -11.828 1 98.5 71 ILE B N 1
ATOM 2055 C CA . ILE B 1 71 ? -3.582 -18.359 -10.562 1 98.5 71 ILE B CA 1
ATOM 2056 C C . ILE B 1 71 ? -5.027 -18.172 -10.102 1 98.5 71 ILE B C 1
ATOM 2058 O O . ILE B 1 71 ? -5.828 -17.531 -10.789 1 98.5 71 ILE B O 1
ATOM 2062 N N . GLY B 1 72 ? -5.418 -18.766 -9.023 1 98.56 72 GLY B N 1
ATOM 2063 C CA . GLY B 1 72 ? -6.66 -18.516 -8.312 1 98.56 72 GLY B CA 1
ATOM 2064 C C . GLY B 1 72 ? -6.453 -17.797 -6.988 1 98.56 72 GLY B C 1
ATOM 2065 O O . GLY B 1 72 ? -5.445 -18.016 -6.312 1 98.56 72 GLY B O 1
ATOM 2066 N N . ALA B 1 73 ? -7.453 -16.969 -6.613 1 98.44 73 ALA B N 1
ATOM 2067 C CA . ALA B 1 73 ? -7.328 -16.234 -5.359 1 98.44 73 ALA B CA 1
ATOM 2068 C C . ALA B 1 73 ? -8.695 -15.93 -4.762 1 98.44 73 ALA B C 1
ATOM 2070 O O . ALA B 1 73 ? -9.711 -15.969 -5.465 1 98.44 73 ALA B O 1
ATOM 2071 N N . ASP B 1 74 ? -8.68 -15.68 -3.482 1 97.69 74 ASP B N 1
ATOM 2072 C CA . ASP B 1 74 ? -9.875 -15.258 -2.752 1 97.69 74 ASP B CA 1
ATOM 2073 C C . ASP B 1 74 ? -9.5 -14.508 -1.473 1 97.69 74 ASP B C 1
ATOM 2075 O O . ASP B 1 74 ? -8.406 -14.703 -0.932 1 97.69 74 ASP B O 1
ATOM 2079 N N . GLN B 1 75 ? -10.328 -13.648 -1.098 1 97.62 75 GLN B N 1
ATOM 2080 C CA . GLN B 1 75 ? -10.109 -12.891 0.133 1 97.62 75 GLN B CA 1
ATOM 2081 C C . GLN B 1 75 ? -11.352 -12.914 1.016 1 97.62 75 GLN B C 1
ATOM 2083 O O . GLN B 1 75 ? -12.461 -12.648 0.543 1 97.62 75 GLN B O 1
ATOM 2088 N N . VAL B 1 76 ? -11.125 -13.227 2.24 1 97.19 76 VAL B N 1
ATOM 2089 C CA . VAL B 1 76 ? -12.188 -13.234 3.24 1 97.19 76 VAL B CA 1
ATOM 2090 C C . VAL B 1 76 ? -11.922 -12.148 4.277 1 97.19 76 VAL B C 1
ATOM 2092 O O . VAL B 1 76 ? -10.805 -12.016 4.781 1 97.19 76 VAL B O 1
ATOM 2095 N N . ALA B 1 77 ? -12.906 -11.359 4.559 1 97.94 77 ALA B N 1
ATOM 2096 C CA . ALA B 1 77 ? -12.852 -10.336 5.602 1 97.94 77 ALA B CA 1
ATOM 2097 C C . ALA B 1 77 ? -13.586 -10.797 6.855 1 97.94 77 ALA B C 1
ATOM 2099 O O . ALA B 1 77 ? -14.68 -11.359 6.77 1 97.94 77 ALA B O 1
ATOM 2100 N N . VAL B 1 78 ? -12.984 -10.555 8 1 98.06 78 VAL B N 1
ATOM 2101 C CA . VAL B 1 78 ? -13.539 -11.023 9.266 1 98.06 78 VAL B CA 1
ATOM 2102 C C . VAL B 1 78 ? -13.688 -9.859 10.234 1 98.06 78 VAL 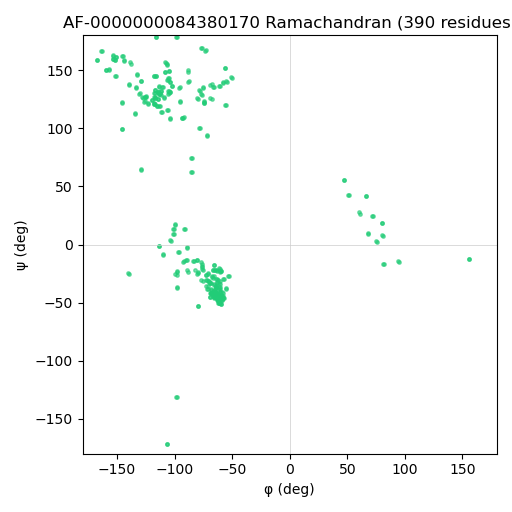B C 1
ATOM 2104 O O . VAL B 1 78 ? -12.734 -9.102 10.461 1 98.06 78 VAL B O 1
ATOM 2107 N N . LEU B 1 79 ? -14.836 -9.672 10.773 1 96.62 79 LEU B N 1
ATOM 2108 C CA . LEU B 1 79 ? -15.164 -8.719 11.82 1 96.62 79 LEU B CA 1
ATOM 2109 C C . LEU B 1 79 ? -15.781 -9.422 13.023 1 96.62 79 LEU B C 1
ATOM 2111 O O . LEU B 1 79 ? -16.828 -10.078 12.906 1 96.62 79 LEU B O 1
ATOM 2115 N N . ASP B 1 80 ? -15.211 -9.32 14.18 1 91.06 80 ASP B N 1
ATOM 2116 C CA . ASP B 1 80 ? -15.711 -9.961 15.391 1 91.06 80 ASP B CA 1
ATOM 2117 C C . ASP B 1 80 ? -15.953 -11.453 15.156 1 91.06 80 ASP B C 1
ATOM 2119 O O . ASP B 1 80 ? -17.031 -11.961 15.438 1 91.06 80 ASP B O 1
ATOM 2123 N N . SER B 1 81 ? -15.086 -12.125 14.5 1 88.94 81 SER B N 1
ATOM 2124 C CA . SER B 1 81 ? -15.078 -13.562 14.266 1 88.94 81 SER B CA 1
ATOM 2125 C C . SER B 1 81 ? -16.109 -13.961 13.219 1 88.94 81 SER B C 1
ATOM 2127 O O . SER B 1 81 ? -16.375 -15.148 13.016 1 88.94 81 SER B O 1
ATOM 2129 N N . ALA B 1 82 ? -16.766 -12.953 12.688 1 92.81 82 ALA B N 1
ATOM 2130 C CA . ALA B 1 82 ? -17.734 -13.227 11.633 1 92.81 82 ALA B CA 1
ATOM 2131 C C . ALA B 1 82 ? -17.188 -12.797 10.273 1 92.81 82 ALA B C 1
ATOM 2133 O O . ALA B 1 82 ? -16.531 -11.758 10.156 1 92.81 82 ALA B O 1
ATOM 2134 N N . ILE B 1 83 ? -17.5 -13.57 9.273 1 95.5 83 ILE B N 1
ATOM 2135 C CA . ILE B 1 83 ? -17.125 -13.25 7.898 1 95.5 83 ILE B CA 1
ATOM 2136 C C . ILE B 1 83 ? -18.062 -12.188 7.336 1 95.5 83 ILE B C 1
ATOM 2138 O O . ILE B 1 83 ? -19.281 -12.273 7.5 1 95.5 83 ILE B O 1
ATOM 2142 N N . ILE B 1 84 ? -17.5 -11.219 6.746 1 95.81 84 ILE B N 1
ATOM 2143 C CA . ILE B 1 84 ? -18.328 -10.188 6.105 1 95.81 84 ILE B CA 1
ATOM 2144 C C . ILE B 1 84 ? -18.047 -10.172 4.605 1 95.81 84 ILE B C 1
ATOM 2146 O O . ILE B 1 84 ? -16.922 -10.438 4.168 1 95.81 84 ILE B O 1
ATOM 2150 N N . GLY B 1 85 ? -19.109 -9.906 3.848 1 95.06 85 GLY B N 1
ATOM 2151 C CA . GLY B 1 85 ? -19 -9.859 2.396 1 95.06 85 GLY B CA 1
ATOM 2152 C C . GLY B 1 85 ? -19.062 -8.453 1.839 1 95.06 85 GLY B C 1
ATOM 2153 O O . GLY B 1 85 ? -18.969 -7.477 2.59 1 95.06 85 GLY B O 1
ATOM 2154 N N . LYS B 1 86 ? -19.141 -8.406 0.568 1 96.69 86 LYS B N 1
ATOM 2155 C CA . LYS B 1 86 ? -19.312 -7.121 -0.099 1 96.69 86 LYS B CA 1
ATOM 2156 C C . LYS B 1 86 ? -20.672 -6.516 0.23 1 96.69 86 LYS B C 1
ATOM 2158 O O . LYS B 1 86 ? -21.688 -7.211 0.204 1 96.69 86 LYS B O 1
ATOM 2163 N N . PRO B 1 87 ? -20.641 -5.254 0.524 1 98.19 87 PRO B N 1
ATOM 2164 C CA . PRO B 1 87 ? -21.922 -4.676 0.892 1 98.19 87 PRO B CA 1
ATOM 2165 C C . PRO B 1 87 ? -22.891 -4.602 -0.285 1 98.19 87 PRO B C 1
ATOM 2167 O O . PRO B 1 87 ? -24.109 -4.703 -0.096 1 98.19 87 PRO B O 1
ATOM 2170 N N . GLY B 1 88 ? -22.391 -4.273 -1.479 1 97.94 88 GLY B N 1
ATOM 2171 C CA . GLY B 1 88 ? -23.188 -4.277 -2.689 1 97.94 88 GLY B CA 1
ATOM 2172 C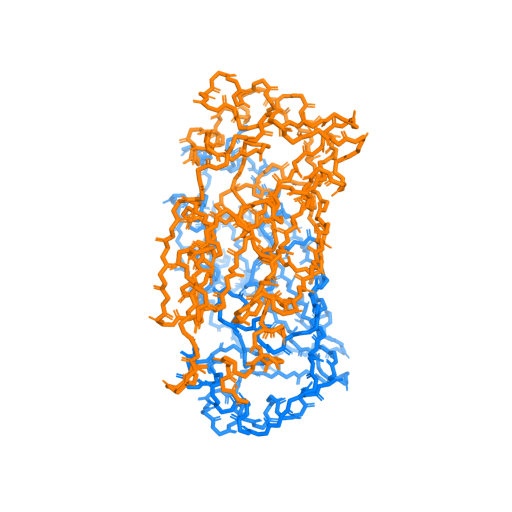 C . GLY B 1 88 ? -24.016 -3.01 -2.865 1 97.94 88 GLY B C 1
ATOM 2173 O O . GLY B 1 88 ? -24.531 -2.748 -3.949 1 97.94 88 GLY B O 1
ATOM 2174 N N . SER B 1 89 ? -24.188 -2.213 -1.743 1 98.44 89 SER B N 1
ATOM 2175 C CA . SER B 1 89 ? -24.953 -0.967 -1.804 1 98.44 89 SER B CA 1
ATOM 2176 C C . SER B 1 89 ? -24.438 0.04 -0.777 1 98.44 89 SER B C 1
ATOM 2178 O O . SER B 1 89 ? -23.734 -0.33 0.168 1 98.44 89 SER B O 1
ATOM 2180 N N . HIS B 1 90 ? -24.844 1.28 -1.107 1 98.62 90 HIS B N 1
ATOM 2181 C CA . HIS B 1 90 ? -24.453 2.354 -0.198 1 98.62 90 HIS B CA 1
ATOM 2182 C C . HIS B 1 90 ? -24.984 2.104 1.208 1 98.62 90 HIS B C 1
ATOM 2184 O O . HIS B 1 90 ? -24.25 2.191 2.186 1 98.62 90 HIS B O 1
ATOM 2190 N N . ALA B 1 91 ? -26.219 1.766 1.333 1 98.69 91 ALA B N 1
ATOM 2191 C CA . ALA B 1 91 ? -26.875 1.565 2.627 1 98.69 91 ALA B CA 1
ATOM 2192 C C . ALA B 1 91 ? -26.188 0.45 3.414 1 98.69 91 ALA B C 1
ATOM 2194 O O . ALA B 1 91 ? -25.922 0.6 4.609 1 98.69 91 ALA B O 1
ATOM 2195 N N . LYS B 1 92 ? -25.875 -0.629 2.807 1 98.62 92 LYS B N 1
ATOM 2196 C CA . LYS B 1 92 ? -25.219 -1.749 3.467 1 98.62 92 LYS B CA 1
ATOM 2197 C C . LYS B 1 92 ? -23.766 -1.398 3.828 1 98.62 92 LYS B C 1
ATOM 2199 O O . LYS B 1 92 ? -23.25 -1.873 4.84 1 98.62 92 LYS B O 1
ATOM 2204 N N . ALA B 1 93 ? -23.188 -0.58 2.998 1 98.75 93 ALA B N 1
ATOM 2205 C CA . ALA B 1 93 ? -21.844 -0.122 3.303 1 98.75 93 ALA B CA 1
ATOM 2206 C C . ALA B 1 93 ? -21.812 0.721 4.574 1 98.75 93 ALA B C 1
ATOM 2208 O O . ALA B 1 93 ? -20.906 0.599 5.395 1 98.75 93 ALA B O 1
ATOM 2209 N N . VAL B 1 94 ? -22.828 1.575 4.715 1 98.75 94 VAL B N 1
ATOM 2210 C CA . VAL B 1 94 ? -22.938 2.369 5.934 1 98.75 94 VAL B CA 1
ATOM 2211 C C . VAL B 1 94 ? -23.047 1.444 7.145 1 98.75 94 VAL B C 1
ATOM 2213 O O . VAL B 1 94 ? -22.344 1.632 8.141 1 98.75 94 VAL B O 1
ATOM 2216 N N . GLU B 1 95 ? -23.875 0.453 7.023 1 98.56 95 GLU B N 1
ATOM 2217 C CA . GLU B 1 95 ? -24.047 -0.498 8.117 1 98.56 95 GLU B CA 1
ATOM 2218 C C . GLU B 1 95 ? -22.75 -1.217 8.445 1 98.56 95 GLU B C 1
ATOM 2220 O O . GLU B 1 95 ? -22.406 -1.383 9.617 1 98.56 95 GLU B O 1
ATOM 2225 N N . GLN B 1 96 ? -22.156 -1.61 7.441 1 98.44 96 GLN B N 1
ATOM 2226 C CA . GLN B 1 96 ? -20.906 -2.338 7.617 1 98.44 96 GLN B CA 1
ATOM 2227 C C . GLN B 1 96 ? -19.844 -1.461 8.281 1 98.44 96 GLN B C 1
ATOM 2229 O O . GLN B 1 96 ? -19.156 -1.895 9.211 1 98.44 96 GLN B O 1
ATOM 2234 N N . LEU B 1 97 ? -19.641 -0.209 7.816 1 98.69 97 LEU B N 1
ATOM 2235 C CA . LEU B 1 97 ? -18.672 0.702 8.406 1 98.69 97 LEU B CA 1
ATOM 2236 C C . LEU B 1 97 ? -19.031 1.021 9.852 1 98.69 97 LEU B C 1
ATOM 2238 O O . LEU B 1 97 ? -18.156 1.072 10.719 1 98.69 97 LEU B O 1
ATOM 2242 N N . MET B 1 98 ? -20.312 1.24 10.109 1 98.69 98 MET B N 1
ATOM 2243 C CA . MET B 1 98 ? -20.719 1.552 11.477 1 98.69 98 MET B CA 1
ATOM 2244 C C . MET B 1 98 ? -20.438 0.378 12.406 1 98.69 98 MET B C 1
ATOM 2246 O O . MET B 1 98 ? -20.062 0.574 13.562 1 98.69 98 MET B O 1
ATOM 2250 N N . ALA B 1 99 ? -20.625 -0.82 11.945 1 98.38 99 ALA B N 1
ATOM 2251 C CA . ALA B 1 99 ? -20.312 -2.012 12.734 1 98.38 99 ALA B CA 1
ATOM 2252 C C . ALA B 1 99 ? -18.812 -2.125 12.984 1 98.38 99 ALA B C 1
ATOM 2254 O O . ALA B 1 99 ? -18.391 -2.678 14 1 98.38 99 ALA B O 1
ATOM 2255 N N . ALA B 1 100 ? -18.016 -1.581 12.102 1 98.38 100 ALA B N 1
ATOM 2256 C CA . ALA B 1 100 ? -16.562 -1.742 12.141 1 98.38 100 ALA B CA 1
ATOM 2257 C C . ALA B 1 100 ? -15.914 -0.605 12.922 1 98.38 100 ALA B C 1
ATOM 2259 O O . ALA B 1 100 ? -14.75 -0.703 13.312 1 98.38 100 ALA B O 1
ATOM 2260 N N . SER B 1 101 ? -16.641 0.475 13.18 1 98.5 101 SER B N 1
ATOM 2261 C CA . SER B 1 101 ? -16.094 1.663 13.828 1 98.5 101 SER B CA 1
ATOM 2262 C C . SER B 1 101 ? -15.453 1.317 15.172 1 98.5 101 SER B C 1
ATOM 2264 O O . SER B 1 101 ? -16.094 0.739 16.047 1 98.5 101 SER B O 1
ATOM 2266 N N . GLY B 1 102 ? -14.148 1.611 15.273 1 98.44 102 GLY B N 1
ATOM 2267 C CA . GLY B 1 102 ? -13.43 1.384 16.516 1 98.44 102 GLY B CA 1
ATOM 2268 C C . GLY B 1 102 ? -13 -0.058 16.703 1 98.44 102 GLY B C 1
ATOM 2269 O O . GLY B 1 102 ? -12.484 -0.428 17.766 1 98.44 102 GLY B O 1
ATOM 2270 N N . LYS B 1 103 ? -13.18 -0.871 15.695 1 98.5 103 LYS B N 1
ATOM 2271 C CA . LYS B 1 103 ? -12.883 -2.295 15.812 1 98.5 103 LYS B CA 1
ATOM 2272 C C . LYS B 1 103 ? -11.758 -2.697 14.867 1 98.5 103 LYS B C 1
ATOM 2274 O O . LYS B 1 103 ? -11.164 -1.846 14.203 1 98.5 103 LYS B O 1
ATOM 2279 N N . THR B 1 104 ? -11.391 -3.939 14.914 1 98.56 104 THR B N 1
ATOM 2280 C CA . THR B 1 104 ? -10.328 -4.492 14.086 1 98.56 104 THR B CA 1
ATOM 2281 C C . THR B 1 104 ? -10.883 -5.477 13.07 1 98.56 104 THR B C 1
ATOM 2283 O O . THR B 1 104 ? -11.688 -6.352 13.414 1 98.56 104 THR B O 1
ATOM 2286 N N . LEU B 1 105 ? -10.5 -5.258 11.836 1 98.38 105 LEU B N 1
ATOM 2287 C CA . LEU B 1 105 ? -10.82 -6.191 10.758 1 98.38 105 LEU B CA 1
ATOM 2288 C C . LEU B 1 105 ? -9.586 -6.984 10.344 1 98.38 105 LEU B C 1
ATOM 2290 O O . LEU B 1 105 ? -8.492 -6.43 10.242 1 98.38 105 LEU B O 1
ATOM 2294 N N . LYS B 1 106 ? -9.836 -8.234 10.062 1 98.44 106 LYS B N 1
ATOM 2295 C CA . LYS B 1 106 ? -8.797 -9.094 9.508 1 98.44 106 LYS B CA 1
ATOM 2296 C C . LYS B 1 106 ? -9.133 -9.508 8.078 1 98.44 106 LYS B C 1
ATOM 2298 O O . LYS B 1 106 ? -10.281 -9.828 7.77 1 98.44 106 LYS B O 1
ATOM 2303 N N . PHE B 1 107 ? -8.195 -9.445 7.273 1 98.56 107 PHE B N 1
ATOM 2304 C CA . PHE B 1 107 ? -8.336 -9.891 5.891 1 98.56 107 PHE B CA 1
ATOM 2305 C C . PHE B 1 107 ? -7.41 -11.062 5.598 1 98.56 107 PHE B C 1
ATOM 2307 O O . PHE B 1 107 ? -6.195 -10.961 5.781 1 98.56 107 PHE B O 1
ATOM 2314 N N . LEU B 1 108 ? -7.996 -12.133 5.215 1 98.38 108 LEU B N 1
ATOM 2315 C CA . LEU B 1 108 ? -7.27 -13.328 4.797 1 98.38 108 LEU B CA 1
ATOM 2316 C C . LEU B 1 108 ? -7.297 -13.477 3.279 1 98.38 108 LEU B C 1
ATOM 2318 O O . LEU B 1 108 ? -8.344 -13.75 2.695 1 98.38 108 LEU B O 1
ATOM 2322 N N . THR B 1 109 ? -6.199 -13.258 2.666 1 98.62 109 THR B N 1
ATOM 2323 C CA . THR B 1 109 ? -6.086 -13.359 1.214 1 98.62 109 THR B CA 1
ATOM 2324 C C . THR B 1 109 ? -5.324 -14.617 0.815 1 98.62 109 THR B C 1
ATOM 2326 O O . THR B 1 109 ? -4.133 -14.75 1.104 1 98.62 109 THR B O 1
ATOM 2329 N N . ALA B 1 110 ? -6.023 -15.477 0.155 1 98.69 110 ALA B N 1
ATOM 2330 C CA . ALA B 1 110 ? -5.441 -16.75 -0.266 1 98.69 110 ALA B CA 1
ATOM 2331 C C . ALA B 1 110 ? -5.137 -16.75 -1.762 1 98.69 110 ALA B C 1
ATOM 2333 O O . ALA B 1 110 ? -5.836 -16.094 -2.541 1 98.69 110 ALA B O 1
ATOM 2334 N N . VAL B 1 111 ? -4.117 -17.484 -2.137 1 98.81 111 VAL B N 1
ATOM 2335 C CA . VAL B 1 111 ? -3.744 -17.656 -3.535 1 98.81 111 VAL B CA 1
ATOM 2336 C C . VAL B 1 111 ? -3.342 -19.109 -3.783 1 98.81 111 VAL B C 1
ATOM 2338 O O . VAL B 1 111 ? -2.732 -19.75 -2.922 1 98.81 111 VAL B O 1
ATOM 2341 N N . CYS B 1 112 ? -3.768 -19.609 -4.844 1 98.62 112 CYS B N 1
ATOM 2342 C CA . CYS B 1 112 ? -3.424 -20.938 -5.324 1 98.62 112 CYS B CA 1
ATOM 2343 C C . CYS B 1 112 ? -2.855 -20.875 -6.734 1 98.62 112 CYS B C 1
ATOM 2345 O O . CYS B 1 112 ? -3.461 -20.281 -7.629 1 98.62 112 CYS B O 1
ATOM 2347 N N . VAL B 1 113 ? -1.71 -21.469 -6.93 1 98.62 113 VAL B N 1
ATOM 2348 C CA . VAL B 1 113 ? -1.09 -21.547 -8.25 1 98.62 113 VAL B CA 1
ATOM 2349 C C . VAL B 1 113 ? -0.956 -23 -8.672 1 98.62 113 VAL B C 1
ATOM 2351 O O . VAL B 1 113 ? -0.442 -23.828 -7.918 1 98.62 113 VAL B O 1
ATOM 2354 N N . LEU B 1 114 ? -1.452 -23.266 -9.82 1 98.06 114 LEU B N 1
ATOM 2355 C CA . LEU B 1 114 ? -1.271 -24.578 -10.438 1 98.06 114 LEU B CA 1
ATOM 2356 C C . LEU B 1 114 ? -0.255 -24.516 -11.57 1 98.06 114 LEU B C 1
ATOM 2358 O O . LEU B 1 114 ? -0.332 -23.625 -12.43 1 98.06 114 LEU B O 1
ATOM 2362 N N . ASP B 1 115 ? 0.688 -25.422 -11.492 1 96.25 115 ASP B N 1
ATOM 2363 C CA . ASP B 1 115 ? 1.618 -25.5 -12.617 1 96.25 115 ASP B CA 1
ATOM 2364 C C . ASP B 1 115 ? 0.977 -26.188 -13.812 1 96.25 115 ASP B C 1
ATOM 2366 O O . ASP B 1 115 ? -0.141 -26.703 -13.719 1 96.25 115 ASP B O 1
ATOM 2370 N N . PRO B 1 116 ? 1.646 -26.125 -14.984 1 91.94 116 PRO B N 1
ATOM 2371 C CA . PRO B 1 116 ? 1.078 -26.828 -16.125 1 91.94 116 PRO B CA 1
ATOM 2372 C C . PRO B 1 116 ? 0.828 -28.312 -15.844 1 91.94 116 PRO B C 1
ATOM 2374 O O . PRO B 1 116 ? 1.616 -28.953 -15.141 1 91.94 116 PRO B O 1
ATOM 2377 N N . HIS B 1 117 ? -0.231 -28.75 -16.328 1 85.38 117 HIS B N 1
ATOM 2378 C CA . HIS B 1 117 ? -0.695 -30.125 -16.172 1 85.38 117 HIS B CA 1
ATOM 2379 C C . HIS B 1 117 ? -1.072 -30.422 -14.734 1 85.38 117 HIS B C 1
ATOM 2381 O O . HIS B 1 117 ? -1.419 -31.562 -14.406 1 85.38 117 HIS B O 1
ATOM 2387 N N . GLY B 1 118 ? -1.11 -29.391 -13.93 1 78.31 118 GLY B N 1
ATOM 2388 C CA . GLY B 1 118 ? -1.605 -29.5 -12.57 1 78.31 118 GLY B CA 1
ATOM 2389 C C . GLY B 1 118 ? -0.804 -30.469 -11.719 1 78.31 118 GLY B C 1
ATOM 2390 O O . GLY B 1 118 ? -1.337 -31.078 -10.789 1 78.31 118 GLY B O 1
ATOM 2391 N N . ARG B 1 119 ? 0.387 -30.625 -12.078 1 84 119 ARG B N 1
ATOM 2392 C CA . ARG B 1 119 ? 1.23 -31.594 -11.391 1 84 119 ARG B CA 1
ATOM 2393 C C . ARG B 1 119 ? 1.587 -31.109 -9.984 1 84 119 ARG B C 1
ATOM 2395 O O . ARG B 1 119 ? 1.673 -31.906 -9.055 1 84 119 ARG B O 1
ATOM 2402 N N . LYS B 1 120 ? 1.775 -29.875 -9.828 1 94.25 120 LYS B N 1
ATOM 2403 C CA . LYS B 1 120 ? 2.121 -29.281 -8.539 1 94.25 120 LYS B CA 1
ATOM 2404 C C . LYS B 1 120 ? 1.202 -28.109 -8.219 1 94.25 120 LYS B C 1
ATOM 2406 O O . LYS B 1 120 ? 0.798 -27.359 -9.109 1 94.25 120 LYS B O 1
ATOM 2411 N N . ARG B 1 121 ? 0.851 -28.047 -6.961 1 97.25 121 ARG B N 1
ATOM 2412 C CA . ARG B 1 121 ? 0.019 -26.969 -6.43 1 97.25 121 ARG B CA 1
ATOM 2413 C C . ARG B 1 121 ? 0.771 -26.156 -5.379 1 97.25 121 ARG B C 1
ATOM 2415 O O . ARG B 1 121 ? 1.403 -26.734 -4.484 1 97.25 121 ARG B O 1
ATOM 2422 N N . TYR B 1 122 ? 0.75 -24.844 -5.523 1 98.25 122 TYR B N 1
ATOM 2423 C CA . TYR B 1 122 ? 1.326 -23.922 -4.555 1 98.25 122 TYR B CA 1
ATOM 2424 C C . TYR B 1 122 ? 0.242 -23.078 -3.891 1 98.25 122 TYR B C 1
ATOM 2426 O O . TYR B 1 122 ? -0.604 -22.5 -4.574 1 98.25 122 TYR B O 1
ATOM 2434 N N . GLU B 1 123 ? 0.264 -23.031 -2.588 1 98.5 123 GLU B N 1
ATOM 2435 C CA . GLU B 1 123 ? -0.765 -22.281 -1.872 1 98.5 123 GLU B CA 1
ATOM 2436 C C . GLU B 1 123 ? -0.15 -21.391 -0.801 1 98.5 123 GLU B C 1
ATOM 2438 O O . GLU B 1 123 ? 0.86 -21.75 -0.191 1 98.5 123 GLU B O 1
ATOM 2443 N N . HIS B 1 124 ? -0.785 -20.25 -0.615 1 98.69 124 HIS B N 1
ATOM 2444 C CA . HIS B 1 124 ? -0.372 -19.281 0.392 1 98.69 124 HIS B CA 1
ATOM 2445 C C . HIS B 1 124 ? -1.561 -18.469 0.891 1 98.69 124 HIS B C 1
ATOM 2447 O O . HIS B 1 124 ? -2.51 -18.219 0.143 1 98.69 124 HIS B O 1
ATOM 2453 N N . ILE B 1 125 ? -1.529 -18.125 2.156 1 98.69 125 ILE B N 1
ATOM 2454 C CA . ILE B 1 125 ? -2.518 -17.219 2.727 1 98.69 125 ILE B CA 1
ATOM 2455 C C . ILE B 1 125 ? -1.812 -16.078 3.459 1 98.69 125 ILE B C 1
ATOM 2457 O O . ILE B 1 125 ? -0.875 -16.312 4.227 1 98.69 125 ILE B O 1
ATOM 2461 N N . ASP B 1 126 ? -2.139 -14.875 3.131 1 98.44 126 ASP B N 1
ATOM 2462 C CA . ASP B 1 126 ? -1.634 -13.672 3.785 1 98.44 126 ASP B CA 1
ATOM 2463 C C . ASP B 1 126 ? -2.684 -13.07 4.719 1 98.44 126 ASP B C 1
ATOM 2465 O O . ASP B 1 126 ? -3.865 -13.008 4.375 1 98.44 126 ASP B O 1
ATOM 2469 N N . GLU B 1 127 ? -2.209 -12.617 5.855 1 98.19 127 GLU B N 1
ATOM 2470 C CA . GLU B 1 127 ? -3.111 -11.977 6.805 1 98.19 127 GLU B CA 1
ATOM 2471 C C . GLU B 1 127 ? -2.768 -10.5 6.98 1 98.19 127 GLU B C 1
ATOM 2473 O O . GLU B 1 127 ? -1.611 -10.148 7.223 1 98.19 127 GLU B O 1
ATOM 2478 N N . THR B 1 128 ? -3.719 -9.641 6.773 1 98.38 128 THR B N 1
ATOM 2479 C CA . THR B 1 128 ? -3.615 -8.211 7.039 1 98.38 128 THR B CA 1
ATOM 2480 C C . THR B 1 128 ? -4.613 -7.789 8.117 1 98.38 128 THR B C 1
ATOM 2482 O O . THR B 1 128 ? -5.781 -8.188 8.078 1 98.38 128 THR B O 1
ATOM 2485 N N . THR B 1 129 ? -4.145 -7.031 9.07 1 98.62 129 THR B N 1
ATOM 2486 C CA . THR B 1 129 ? -5.008 -6.5 10.117 1 98.62 129 THR B CA 1
ATOM 2487 C C . THR B 1 129 ? -5.199 -4.996 9.945 1 98.62 129 THR B C 1
ATOM 2489 O O . THR B 1 129 ? -4.227 -4.246 9.836 1 98.62 129 THR B O 1
ATOM 2492 N N . VAL B 1 130 ? -6.406 -4.574 9.906 1 98.69 130 VAL B N 1
ATOM 2493 C CA . VAL B 1 130 ? -6.75 -3.162 9.812 1 98.69 130 VAL B CA 1
ATOM 2494 C C . VAL B 1 130 ? -7.488 -2.725 11.078 1 98.69 130 VAL B C 1
ATOM 2496 O O . VAL B 1 130 ? -8.562 -3.254 11.391 1 98.69 130 VAL B O 1
ATOM 2499 N N . ARG B 1 131 ? -6.93 -1.809 11.766 1 98.75 131 ARG B N 1
ATOM 2500 C CA . ARG B 1 131 ? -7.609 -1.208 12.906 1 98.75 131 ARG B CA 1
ATOM 2501 C C . ARG B 1 131 ? -8.32 0.081 12.5 1 98.75 131 ARG B C 1
ATOM 2503 O O . ARG B 1 131 ? -7.684 1.023 12.023 1 98.75 131 ARG B O 1
ATOM 2510 N N . PHE B 1 132 ? -9.562 0.076 12.758 1 98.69 132 PHE B N 1
ATOM 2511 C CA . PHE B 1 132 ? -10.352 1.267 12.461 1 98.69 132 PHE B CA 1
ATOM 2512 C C . PHE B 1 132 ? -10.336 2.232 13.641 1 98.69 132 PHE B C 1
ATOM 2514 O O . PHE B 1 132 ? -10.391 1.81 14.797 1 98.69 132 PHE B O 1
ATOM 2521 N N . ARG B 1 133 ? -10.242 3.467 13.305 1 98.19 133 ARG B N 1
ATOM 2522 C CA . ARG B 1 133 ? -10.531 4.461 14.336 1 98.19 133 ARG B CA 1
ATOM 2523 C C . ARG B 1 133 ? -12.023 4.527 14.633 1 98.19 133 ARG B C 1
ATOM 2525 O O . ARG B 1 133 ? -12.836 3.938 13.906 1 98.19 133 ARG B O 1
ATOM 2532 N N . LYS B 1 134 ? -12.367 5.211 15.742 1 98.19 134 LYS B N 1
ATOM 2533 C CA . LYS B 1 134 ? -13.781 5.484 15.992 1 98.19 134 LYS B CA 1
ATOM 2534 C C . LYS B 1 134 ? -14.281 6.621 15.109 1 98.19 134 LYS B C 1
ATOM 2536 O O . LYS B 1 134 ? -13.609 7.645 14.961 1 98.19 134 LYS B O 1
ATOM 2541 N N . PHE B 1 135 ? -15.352 6.453 14.422 1 97.38 135 PHE B N 1
ATOM 2542 C CA . PHE B 1 135 ? -15.992 7.488 13.617 1 97.38 135 PHE B CA 1
ATOM 2543 C C . PHE B 1 135 ? -17.516 7.359 13.672 1 97.38 135 PHE B C 1
ATOM 2545 O O . PHE B 1 135 ? -18.031 6.301 14.016 1 97.38 135 PHE B O 1
ATOM 2552 N N . ASP B 1 136 ? -18.234 8.438 13.391 1 97 136 ASP B N 1
ATOM 2553 C CA . ASP B 1 136 ? -19.703 8.43 13.422 1 97 136 ASP B CA 1
ATOM 2554 C C . ASP B 1 136 ? -20.281 8.25 12.016 1 97 136 ASP B C 1
ATOM 2556 O O . ASP B 1 136 ? -19.531 8.086 11.047 1 97 136 ASP B O 1
ATOM 2560 N N . ARG B 1 137 ? -21.562 8.195 11.938 1 97.75 137 ARG B N 1
ATOM 2561 C CA . ARG B 1 137 ? -22.266 7.926 10.688 1 97.75 137 ARG B CA 1
ATOM 2562 C C . ARG B 1 137 ? -21.953 8.992 9.648 1 97.75 137 ARG B C 1
ATOM 2564 O O . ARG B 1 137 ? -21.812 8.688 8.461 1 97.75 137 ARG B O 1
ATOM 2571 N N . ARG B 1 138 ? -21.891 10.211 10.039 1 96.12 138 ARG B N 1
ATOM 2572 C CA . ARG B 1 138 ? -21.594 11.305 9.117 1 96.12 138 ARG B CA 1
ATOM 2573 C C . ARG B 1 138 ? -20.234 11.109 8.453 1 96.12 138 ARG B C 1
ATOM 2575 O O . ARG B 1 138 ? -20.094 11.281 7.242 1 96.12 138 ARG B O 1
ATOM 2582 N N . GLN B 1 139 ? -19.25 10.781 9.234 1 95.69 139 GLN B N 1
ATOM 2583 C CA . GLN B 1 139 ? -17.906 10.539 8.719 1 95.69 139 GLN B CA 1
ATOM 2584 C C . GLN B 1 139 ? -17.891 9.352 7.77 1 95.69 139 GLN B C 1
ATOM 2586 O O . GLN B 1 139 ? -17.219 9.391 6.73 1 95.69 139 GLN B O 1
ATOM 2591 N N . ALA B 1 140 ? -18.594 8.32 8.156 1 97.69 140 ALA B N 1
ATOM 2592 C CA . ALA B 1 140 ? -18.719 7.156 7.277 1 97.69 140 ALA B CA 1
ATOM 2593 C C . ALA B 1 140 ? -19.328 7.539 5.934 1 97.69 140 ALA B C 1
ATOM 2595 O O . ALA B 1 140 ? -18.844 7.125 4.879 1 97.69 140 ALA B O 1
ATOM 2596 N N . GLU B 1 141 ? -20.344 8.383 5.977 1 97.31 141 GLU B N 1
ATOM 2597 C CA . GLU B 1 141 ? -21.031 8.82 4.773 1 97.31 141 GLU B CA 1
ATOM 2598 C C . GLU B 1 141 ? -20.109 9.625 3.859 1 97.31 141 GLU B C 1
ATOM 2600 O O . GLU B 1 141 ? -20.109 9.422 2.645 1 97.31 141 GLU B O 1
ATOM 2605 N N . VAL B 1 142 ? -19.359 10.445 4.426 1 94.62 142 VAL B N 1
ATOM 2606 C CA . VAL B 1 142 ? -18.453 11.281 3.65 1 94.62 142 VAL B CA 1
ATOM 2607 C C . VAL B 1 142 ? -17.453 10.398 2.889 1 94.62 142 VAL B C 1
ATOM 2609 O O . VAL B 1 142 ? -17.266 10.57 1.683 1 94.62 142 VAL B O 1
ATOM 2612 N N . TYR B 1 143 ? -16.922 9.484 3.605 1 97.06 143 TYR B N 1
ATOM 2613 C CA . TYR B 1 143 ? -15.961 8.586 2.967 1 97.06 143 TYR B CA 1
ATOM 2614 C C . TYR B 1 143 ? -16.625 7.781 1.858 1 97.06 143 TYR B C 1
ATOM 2616 O O . TYR B 1 143 ? -16.078 7.652 0.761 1 97.06 143 TYR B O 1
ATOM 2624 N N . LEU B 1 144 ? -17.781 7.184 2.15 1 98.06 144 LEU B N 1
ATOM 2625 C CA . LEU B 1 144 ? -18.453 6.277 1.22 1 98.06 144 LEU B CA 1
ATOM 2626 C C . LEU B 1 144 ? -18.812 7 -0.072 1 98.06 144 LEU B C 1
ATOM 2628 O O . LEU B 1 144 ? -18.75 6.414 -1.156 1 98.06 144 LEU B O 1
ATOM 2632 N N . HIS B 1 145 ? -19.125 8.234 0.03 1 96.38 145 HIS B N 1
ATOM 2633 C CA . HIS B 1 145 ? -19.453 8.992 -1.171 1 96.38 145 HIS B CA 1
ATOM 2634 C C . HIS B 1 145 ? -18.203 9.336 -1.974 1 96.38 145 HIS B C 1
ATOM 2636 O O . HIS B 1 145 ? -18.281 9.555 -3.184 1 96.38 145 HIS B O 1
ATOM 2642 N N . HIS B 1 146 ? -17.156 9.312 -1.293 1 95.06 146 HIS B N 1
ATOM 2643 C CA . HIS B 1 146 ? -15.898 9.633 -1.959 1 95.06 146 HIS B CA 1
ATOM 2644 C C . HIS B 1 146 ? -15.375 8.438 -2.75 1 95.06 146 HIS B C 1
ATOM 2646 O O . HIS B 1 146 ? -15.109 8.547 -3.949 1 95.06 146 HIS B O 1
ATOM 2652 N N . ASP B 1 147 ? -15.258 7.254 -2.086 1 97 147 ASP B N 1
ATOM 2653 C CA . ASP B 1 147 ? -14.578 6.117 -2.701 1 97 147 ASP B CA 1
ATOM 2654 C C . ASP B 1 147 ? -15.586 5.152 -3.33 1 97 147 ASP B C 1
ATOM 2656 O O . ASP B 1 147 ? -15.219 4.328 -4.168 1 97 147 ASP B O 1
ATOM 2660 N N . GLU B 1 148 ? -16.812 5.137 -2.912 1 97.81 148 GLU B N 1
ATOM 2661 C CA . GLU B 1 148 ? -17.875 4.25 -3.389 1 97.81 148 GLU B CA 1
ATOM 2662 C C . GLU B 1 148 ? -17.391 2.805 -3.463 1 97.81 148 GLU B C 1
ATOM 2664 O O . GLU B 1 148 ? -17.531 2.152 -4.5 1 97.81 148 GLU B O 1
ATOM 2669 N N . PRO B 1 149 ? -16.875 2.27 -2.299 1 97.94 149 PRO B N 1
ATOM 2670 C CA . PRO B 1 149 ? -16.281 0.93 -2.273 1 97.94 149 PRO B CA 1
ATOM 2671 C C . PRO B 1 149 ? -17.328 -0.17 -2.072 1 97.94 149 PRO B C 1
ATOM 2673 O O . PRO B 1 149 ? -17.156 -1.027 -1.2 1 97.94 149 PRO B O 1
ATOM 2676 N N . TYR B 1 150 ? -18.281 -0.338 -2.99 1 98.06 150 TYR B N 1
ATOM 2677 C CA . TYR B 1 150 ? -19.422 -1.218 -2.764 1 98.06 150 TYR B CA 1
ATOM 2678 C C . TYR B 1 150 ? -19.109 -2.639 -3.225 1 98.06 150 TYR B C 1
ATOM 2680 O O . TYR B 1 150 ? -19.828 -3.576 -2.887 1 98.06 150 TYR B O 1
ATOM 2688 N N . ASP B 1 151 ? -18.094 -2.797 -3.936 1 97.12 151 ASP B N 1
ATOM 2689 C CA . ASP B 1 151 ? -17.641 -4.113 -4.379 1 97.12 151 ASP B CA 1
ATOM 2690 C C . ASP B 1 151 ? -16.484 -4.613 -3.529 1 97.12 151 ASP B C 1
ATOM 2692 O O . ASP B 1 151 ? -15.773 -5.551 -3.918 1 97.12 151 ASP B O 1
ATOM 2696 N N . CYS B 1 152 ? -16.188 -3.996 -2.367 1 97.44 152 CYS B N 1
ATOM 2697 C CA . CYS B 1 152 ? -15.102 -4.371 -1.465 1 97.44 152 CYS B CA 1
ATOM 2698 C C . CYS B 1 152 ? -15.648 -4.762 -0.096 1 97.44 152 CYS B C 1
ATOM 2700 O O . CYS B 1 152 ? -16.297 -3.957 0.57 1 97.44 152 CYS B O 1
ATOM 2702 N N . ALA B 1 153 ? -15.281 -5.961 0.283 1 96.31 153 ALA B N 1
ATOM 2703 C CA . ALA B 1 153 ? -15.602 -6.332 1.658 1 96.31 153 ALA B CA 1
ATOM 2704 C C . ALA B 1 153 ? -14.922 -5.395 2.652 1 96.31 153 ALA B C 1
ATOM 2706 O O . ALA B 1 153 ? -13.758 -5.027 2.473 1 96.31 153 ALA B O 1
ATOM 2707 N N . GLY B 1 154 ? -15.641 -4.961 3.686 1 97.25 154 GLY B N 1
ATOM 2708 C CA . GLY B 1 154 ? -15.133 -4.012 4.66 1 97.25 154 GLY B CA 1
ATOM 2709 C C . GLY B 1 154 ? -15.492 -2.574 4.34 1 97.25 154 GLY B C 1
ATOM 2710 O O . GLY B 1 154 ? -15.281 -1.679 5.16 1 97.25 154 GLY B O 1
ATOM 2711 N N . SER B 1 155 ? -15.953 -2.375 3.039 1 98.5 155 SER B N 1
ATOM 2712 C CA . SER B 1 155 ? -16.469 -1.091 2.592 1 98.5 155 SER B CA 1
ATOM 2713 C C . SER B 1 155 ? -15.391 -0.023 2.572 1 98.5 155 SER B C 1
ATOM 2715 O O . SER B 1 155 ? -15.617 1.113 2.994 1 98.5 155 SER B O 1
ATOM 2717 N N . PHE B 1 156 ? -14.219 -0.423 2.098 1 98.25 156 PHE B N 1
ATOM 2718 C CA . PHE B 1 156 ? -13.156 0.553 1.901 1 98.25 156 PHE B CA 1
ATOM 2719 C C . PHE B 1 156 ? -12.195 0.094 0.812 1 98.25 156 PHE B C 1
ATOM 2721 O O . PHE B 1 156 ? -12.18 -1.082 0.442 1 98.25 156 PHE B O 1
ATOM 2728 N N . LYS B 1 157 ? -11.484 1.061 0.3 1 97.25 157 LYS B N 1
ATOM 2729 C CA . LYS B 1 157 ? -10.367 0.83 -0.611 1 97.25 157 LYS B CA 1
ATOM 2730 C C . LYS B 1 157 ? -9.055 1.338 -0.015 1 97.25 157 LYS B C 1
ATOM 2732 O O . LYS B 1 157 ? -8.898 2.537 0.231 1 97.25 157 LYS B O 1
ATOM 2737 N N . VAL B 1 158 ? -8.117 0.409 0.118 1 96.12 158 VAL B N 1
ATOM 2738 C CA . VAL B 1 158 ? -6.84 0.802 0.716 1 96.12 158 VAL B CA 1
ATOM 2739 C C . VAL B 1 158 ? -6.047 1.653 -0.272 1 96.12 158 VAL B C 1
ATOM 2741 O O . VAL B 1 158 ? -5.242 2.496 0.133 1 96.12 158 VAL B O 1
ATOM 2744 N N . GLU B 1 159 ? -6.266 1.486 -1.567 1 94.56 159 GLU B N 1
ATOM 2745 C CA . GLU B 1 159 ? -5.574 2.252 -2.6 1 94.56 159 GLU B CA 1
ATOM 2746 C C . GLU B 1 159 ? -6.211 3.627 -2.785 1 94.56 159 GLU B C 1
ATOM 2748 O O . GLU B 1 159 ? -5.672 4.473 -3.502 1 94.56 159 GLU B O 1
ATOM 2753 N N . GLY B 1 160 ? -7.387 3.82 -2.232 1 96.12 160 GLY B N 1
ATOM 2754 C CA . GLY B 1 160 ? -8.07 5.105 -2.26 1 96.12 160 GLY B CA 1
ATOM 2755 C C . GLY B 1 160 ? -7.895 5.902 -0.982 1 96.12 160 GLY B C 1
ATOM 2756 O O . GLY B 1 160 ? -6.77 6.094 -0.515 1 96.12 160 GLY B O 1
ATOM 2757 N N . ALA B 1 161 ? -9.008 6.379 -0.478 1 97 161 ALA B N 1
ATOM 2758 C CA . ALA B 1 161 ? -8.961 7.23 0.706 1 97 161 ALA B CA 1
ATOM 2759 C C . ALA B 1 161 ? -9.289 6.438 1.967 1 97 161 ALA B C 1
ATOM 2761 O O . ALA B 1 161 ? -9.586 7.023 3.014 1 97 161 ALA B O 1
ATOM 2762 N N . GLY B 1 162 ? -9.219 5.113 1.889 1 97.69 162 GLY B N 1
ATOM 2763 C CA . GLY B 1 162 ? -9.57 4.281 3.031 1 97.69 162 GLY B CA 1
ATOM 2764 C C . GLY B 1 162 ? -8.828 4.668 4.297 1 97.69 162 GLY B C 1
ATOM 2765 O O . GLY B 1 162 ? -9.336 4.473 5.402 1 97.69 162 GLY B O 1
ATOM 2766 N N . PHE B 1 163 ? -7.648 5.242 4.184 1 97.06 163 PHE B N 1
ATOM 2767 C CA . PHE B 1 163 ? -6.801 5.574 5.324 1 97.06 163 PHE B CA 1
ATOM 2768 C C . PHE B 1 163 ? -7.512 6.539 6.262 1 97.06 163 PHE B C 1
ATOM 2770 O O . PHE B 1 163 ? -7.168 6.629 7.445 1 97.06 163 PHE B O 1
ATOM 2777 N N . VAL B 1 164 ? -8.477 7.305 5.859 1 96.81 164 VAL B N 1
ATOM 2778 C CA . VAL B 1 164 ? -9.164 8.273 6.703 1 96.81 164 VAL B CA 1
ATOM 2779 C C . VAL B 1 164 ? -9.945 7.543 7.797 1 96.81 164 VAL B C 1
ATOM 2781 O O . VAL B 1 164 ? -10.367 8.156 8.781 1 96.81 164 VAL B O 1
ATOM 2784 N N . LEU B 1 165 ? -10.172 6.207 7.582 1 97.94 165 LEU B N 1
ATOM 2785 C CA . LEU B 1 165 ? -10.961 5.41 8.508 1 97.94 165 LEU B CA 1
ATOM 2786 C C . LEU B 1 165 ? -10.062 4.664 9.492 1 97.94 165 LEU B C 1
ATOM 2788 O O . LEU B 1 165 ? -10.555 4.047 10.438 1 97.94 165 LEU B O 1
ATOM 2792 N N . PHE B 1 166 ? -8.773 4.711 9.328 1 98.38 166 PHE B N 1
ATOM 2793 C CA . PHE B 1 166 ? -7.906 3.738 9.977 1 98.38 166 PHE B CA 1
ATOM 2794 C C . PHE B 1 166 ? -7.145 4.375 11.133 1 98.38 166 PHE B C 1
ATOM 2796 O O . PHE B 1 166 ? -6.898 5.582 11.133 1 98.38 166 PHE B O 1
ATOM 2803 N N . ARG B 1 167 ? -6.77 3.492 12.062 1 98.25 167 ARG B N 1
ATOM 2804 C CA . ARG B 1 167 ? -5.73 3.771 13.055 1 98.25 167 ARG B CA 1
ATOM 2805 C C . ARG B 1 167 ? -4.391 3.182 12.617 1 98.25 167 ARG B C 1
ATOM 2807 O O . ARG B 1 167 ? -3.34 3.781 12.852 1 98.25 167 ARG B O 1
ATOM 2814 N N . SER B 1 168 ? -4.48 2.031 12.016 1 98.56 168 SER B N 1
ATOM 2815 C CA . SER B 1 168 ? -3.266 1.373 11.539 1 98.56 168 SER B CA 1
ATOM 2816 C C . SER B 1 168 ? -3.596 0.216 10.602 1 98.56 168 SER B C 1
ATOM 2818 O O . SER B 1 168 ? -4.723 -0.281 10.594 1 98.56 168 SER B O 1
ATOM 2820 N N . VAL B 1 169 ? -2.668 -0.167 9.812 1 98.44 169 VAL B N 1
ATOM 2821 C CA . VAL B 1 169 ? -2.662 -1.364 8.984 1 98.44 169 VAL B CA 1
ATOM 2822 C C . VAL B 1 169 ? -1.404 -2.184 9.266 1 98.44 169 VAL B C 1
ATOM 2824 O O . VAL B 1 169 ? -0.288 -1.665 9.18 1 98.44 169 VAL B O 1
ATOM 2827 N N . SER B 1 170 ? -1.576 -3.396 9.633 1 97.81 170 SER B N 1
ATOM 2828 C CA . SER B 1 170 ? -0.452 -4.293 9.875 1 97.81 170 SER B CA 1
ATOM 2829 C C . SER B 1 170 ? -0.409 -5.418 8.844 1 97.81 170 SER B C 1
ATOM 2831 O O . SER B 1 170 ? -1.349 -6.211 8.742 1 97.81 170 SER B O 1
ATOM 2833 N N . THR B 1 171 ? 0.666 -5.465 8.109 1 96.25 171 THR B N 1
ATOM 2834 C CA . THR B 1 171 ? 0.786 -6.43 7.023 1 96.25 171 THR B CA 1
ATOM 2835 C C . THR B 1 171 ? 2.252 -6.754 6.746 1 96.25 171 THR B C 1
ATOM 2837 O O . THR B 1 171 ? 3.145 -6.008 7.152 1 96.25 171 THR B O 1
ATOM 2840 N N . GLU B 1 172 ? 2.498 -7.887 6.035 1 96.94 172 GLU B N 1
ATOM 2841 C CA . GLU B 1 172 ? 3.818 -8.227 5.52 1 96.94 172 GLU B CA 1
ATOM 2842 C C . GLU B 1 172 ? 3.861 -8.109 3.998 1 96.94 172 GLU B C 1
ATOM 2844 O O . GLU B 1 172 ? 4.926 -8.242 3.391 1 96.94 172 GLU B O 1
ATOM 2849 N N . ASP B 1 173 ? 2.756 -7.918 3.457 1 98 173 ASP B N 1
ATOM 2850 C CA . ASP B 1 173 ? 2.59 -7.699 2.023 1 98 173 ASP B CA 1
ATOM 2851 C C . ASP B 1 173 ? 1.442 -6.73 1.746 1 98 173 ASP B C 1
ATOM 2853 O O . ASP B 1 173 ? 0.283 -7.141 1.661 1 98 173 ASP B O 1
ATOM 2857 N N . PRO B 1 174 ? 1.762 -5.48 1.508 1 97.06 174 PRO B N 1
ATOM 2858 C CA . PRO B 1 174 ? 0.7 -4.484 1.34 1 97.06 174 PRO B CA 1
ATOM 2859 C C . PRO B 1 174 ? -0.219 -4.793 0.161 1 97.06 174 PRO B C 1
ATOM 2861 O O . PRO B 1 174 ? -1.361 -4.332 0.125 1 97.06 174 PRO B O 1
ATOM 2864 N N . THR B 1 175 ? 0.218 -5.605 -0.812 1 97.88 175 THR B N 1
ATOM 2865 C CA . THR B 1 175 ? -0.601 -5.902 -1.982 1 97.88 175 THR B CA 1
ATOM 2866 C C . THR B 1 175 ? -1.703 -6.898 -1.635 1 97.88 175 THR B C 1
ATOM 2868 O O . THR B 1 175 ? -2.697 -7.008 -2.355 1 97.88 175 THR B O 1
ATOM 2871 N N . ALA B 1 176 ? -1.54 -7.621 -0.524 1 98.19 176 ALA B N 1
ATOM 2872 C CA . ALA B 1 176 ? -2.516 -8.641 -0.142 1 98.19 176 ALA B CA 1
ATOM 2873 C C . ALA B 1 176 ? -3.867 -8.008 0.182 1 98.19 176 ALA B C 1
ATOM 2875 O O . ALA B 1 176 ? -4.914 -8.539 -0.196 1 98.19 176 ALA B O 1
ATOM 2876 N N . LEU B 1 177 ? -3.807 -6.91 0.845 1 98.06 177 LEU B N 1
ATOM 2877 C CA . LEU B 1 177 ? -5.051 -6.238 1.211 1 98.06 177 LEU B CA 1
ATOM 2878 C C . LEU B 1 177 ? -5.809 -5.785 -0.032 1 98.06 177 LEU B C 1
ATOM 2880 O O . LEU B 1 177 ? -7.039 -5.727 -0.025 1 98.06 177 LEU B O 1
ATOM 2884 N N . ILE B 1 178 ? -5.047 -5.484 -1.102 1 97.75 178 ILE B N 1
ATOM 2885 C CA . ILE B 1 178 ? -5.672 -5.086 -2.359 1 97.75 178 ILE B CA 1
ATOM 2886 C C . ILE B 1 178 ? -6.348 -6.297 -3.006 1 97.75 178 ILE B C 1
ATOM 2888 O O . ILE B 1 178 ? -7.43 -6.176 -3.58 1 97.75 178 ILE B O 1
ATOM 2892 N N . GLY B 1 179 ? -5.633 -7.477 -2.869 1 97.81 179 GLY B N 1
ATOM 2893 C CA . GLY B 1 179 ? -6.371 -8.617 -3.379 1 97.81 179 GLY B CA 1
ATOM 2894 C C . GLY B 1 179 ? -5.473 -9.773 -3.795 1 97.81 179 GLY B C 1
ATOM 2895 O O . GLY B 1 179 ? -5.957 -10.867 -4.09 1 97.81 179 GLY B O 1
ATOM 2896 N N . LEU B 1 180 ? -4.219 -9.555 -3.887 1 98.12 180 LEU B N 1
ATOM 2897 C CA . LEU B 1 180 ? -3.264 -10.578 -4.297 1 98.12 180 LEU B CA 1
ATOM 2898 C C . LEU B 1 180 ? -1.937 -10.406 -3.564 1 98.12 180 LEU B C 1
ATOM 2900 O O . LEU B 1 180 ? -1.329 -9.328 -3.613 1 98.12 180 LEU B O 1
ATOM 2904 N N . PRO B 1 181 ? -1.488 -11.445 -2.824 1 98.38 181 PRO B N 1
ATOM 2905 C CA . PRO B 1 181 ? -0.156 -11.344 -2.225 1 98.38 181 PRO B CA 1
ATOM 2906 C C . PRO B 1 181 ? 0.965 -11.445 -3.256 1 98.38 181 PRO B C 1
ATOM 2908 O O . PRO B 1 181 ? 1.508 -12.531 -3.477 1 98.38 181 PRO B O 1
ATOM 2911 N N . MET B 1 182 ? 1.434 -10.383 -3.738 1 98.25 182 MET B N 1
ATOM 2912 C CA . MET B 1 182 ? 2.297 -10.344 -4.914 1 98.25 182 MET B CA 1
ATOM 2913 C C . MET B 1 182 ? 3.717 -10.773 -4.562 1 98.25 182 MET B C 1
ATOM 2915 O O . MET B 1 182 ? 4.434 -11.312 -5.41 1 98.25 182 MET B O 1
ATOM 2919 N N . ILE B 1 183 ? 4.164 -10.523 -3.334 1 98.25 183 ILE B N 1
ATOM 2920 C CA . ILE B 1 183 ? 5.512 -10.93 -2.951 1 98.25 183 ILE B CA 1
ATOM 2921 C C . ILE B 1 183 ? 5.648 -12.445 -3.086 1 98.25 183 ILE B C 1
ATOM 2923 O O . ILE B 1 183 ? 6.547 -12.938 -3.773 1 98.25 183 ILE B O 1
ATOM 2927 N N . TRP B 1 184 ? 4.691 -13.164 -2.486 1 98.44 184 TRP B N 1
ATOM 2928 C CA . TRP B 1 184 ? 4.707 -14.617 -2.568 1 98.44 184 TRP B CA 1
ATOM 2929 C C . TRP B 1 184 ? 4.484 -15.086 -4.004 1 98.44 184 TRP B C 1
ATOM 2931 O O . TRP B 1 184 ? 5.148 -16.016 -4.469 1 98.44 184 TRP B O 1
ATOM 2941 N N . LEU B 1 185 ? 3.551 -14.484 -4.672 1 98 185 LEU B N 1
ATOM 2942 C CA . LEU B 1 185 ? 3.221 -14.891 -6.035 1 98 185 LEU B CA 1
ATOM 2943 C C . LEU B 1 185 ? 4.43 -14.742 -6.953 1 98 185 LEU B C 1
ATOM 2945 O O . LEU B 1 185 ? 4.715 -15.633 -7.762 1 98 185 LEU B O 1
ATOM 2949 N N . ALA B 1 186 ? 5.121 -13.625 -6.855 1 96.81 186 ALA B N 1
ATOM 2950 C CA . ALA B 1 186 ? 6.316 -13.406 -7.668 1 96.81 186 ALA B CA 1
ATOM 2951 C C . ALA B 1 186 ? 7.355 -14.492 -7.422 1 96.81 186 ALA B C 1
ATOM 2953 O O . ALA B 1 186 ? 7.984 -14.984 -8.367 1 96.81 186 ALA B O 1
ATOM 2954 N N . ALA B 1 187 ? 7.562 -14.828 -6.16 1 96.88 187 ALA B N 1
ATOM 2955 C CA . ALA B 1 187 ? 8.508 -15.883 -5.812 1 96.88 187 ALA B CA 1
ATOM 2956 C C . ALA B 1 187 ? 8.102 -17.219 -6.445 1 96.88 187 ALA B C 1
ATOM 2958 O O . ALA B 1 187 ? 8.945 -17.938 -6.984 1 96.88 187 ALA B O 1
ATOM 2959 N N . THR B 1 188 ? 6.836 -17.531 -6.395 1 96.88 188 THR B N 1
ATOM 2960 C CA . THR B 1 188 ? 6.312 -18.766 -6.941 1 96.88 188 THR B CA 1
ATOM 2961 C C . THR B 1 188 ? 6.465 -18.797 -8.461 1 96.88 188 THR B C 1
ATOM 2963 O O . THR B 1 188 ? 6.906 -19.797 -9.023 1 96.88 188 THR B O 1
ATOM 2966 N N . LEU B 1 189 ? 6.121 -17.719 -9.117 1 95.75 189 LEU B N 1
ATOM 2967 C CA . LEU B 1 189 ? 6.238 -17.641 -10.57 1 95.75 189 LEU B CA 1
ATOM 2968 C C . LEU B 1 189 ? 7.695 -17.75 -11.008 1 95.75 189 LEU B C 1
ATOM 2970 O O . LEU B 1 189 ? 7.992 -18.344 -12.047 1 95.75 189 LEU B O 1
ATOM 2974 N N . ARG B 1 190 ? 8.547 -17.203 -10.219 1 93.62 190 ARG B N 1
ATOM 2975 C CA . ARG B 1 190 ? 9.969 -17.359 -10.5 1 93.62 190 ARG B CA 1
ATOM 2976 C C . ARG B 1 190 ? 10.391 -18.812 -10.391 1 93.62 190 ARG B C 1
ATOM 2978 O O . ARG B 1 190 ? 11.133 -19.312 -11.242 1 93.62 190 ARG B O 1
ATOM 2985 N N . GLU B 1 191 ? 9.953 -19.484 -9.328 1 93.06 191 GLU B N 1
ATOM 2986 C CA . GLU B 1 191 ? 10.25 -20.891 -9.125 1 93.06 191 GLU B CA 1
ATOM 2987 C C . GLU B 1 191 ? 9.758 -21.734 -10.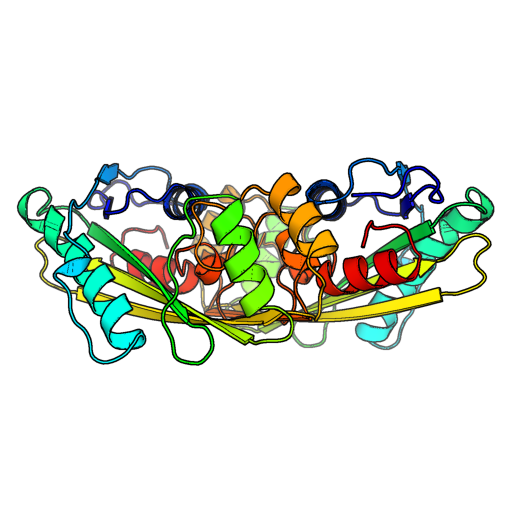297 1 93.06 191 GLU B C 1
ATOM 2989 O O . GLU B 1 191 ? 10.383 -22.734 -10.664 1 93.06 191 GLU B O 1
ATOM 2994 N N . LEU B 1 192 ? 8.711 -21.266 -10.93 1 93.56 192 LEU B N 1
ATOM 2995 C CA . LEU B 1 192 ? 8.094 -21.984 -12.039 1 93.56 192 LEU B CA 1
ATOM 2996 C C . LEU B 1 192 ? 8.734 -21.594 -13.367 1 93.56 192 LEU B C 1
ATOM 2998 O O . LEU B 1 192 ? 8.32 -22.078 -14.422 1 93.56 192 LEU B O 1
ATOM 3002 N N . GLY B 1 193 ? 9.68 -20.656 -13.32 1 90.31 193 GLY B N 1
ATOM 3003 C CA . GLY B 1 193 ? 10.398 -20.25 -14.516 1 90.31 193 GLY B CA 1
ATOM 3004 C C . GLY B 1 193 ? 9.609 -19.266 -15.383 1 90.31 193 GLY B C 1
ATOM 3005 O O . GLY B 1 193 ? 9.883 -19.141 -16.578 1 90.31 193 GLY B O 1
ATOM 3006 N N . GLN B 1 194 ? 8.602 -18.641 -14.766 1 89.38 194 GLN B N 1
ATOM 3007 C CA . GLN B 1 194 ? 7.742 -17.75 -15.523 1 89.38 194 GLN B CA 1
ATOM 3008 C C . GLN B 1 194 ? 8.305 -16.328 -15.547 1 89.38 194 GLN B C 1
ATOM 3010 O O . GLN B 1 194 ? 7.91 -15.508 -16.375 1 89.38 194 GLN B O 1
ATOM 3015 N N . LEU B 1 195 ? 9.125 -16.047 -14.539 1 83.06 195 LEU B N 1
ATOM 3016 C CA . LEU B 1 195 ? 9.75 -14.727 -14.461 1 83.06 195 LEU B CA 1
ATOM 3017 C C . LEU B 1 195 ? 11.242 -14.812 -14.742 1 83.06 195 LEU B C 1
ATOM 3019 O O . LEU B 1 195 ? 11.883 -15.82 -14.414 1 83.06 195 LEU B O 1
ATOM 3023 N N . GLN B 1 196 ? 11.562 -13.844 -15.547 1 71.69 196 GLN B N 1
ATOM 3024 C CA . GLN B 1 196 ? 13 -13.82 -15.789 1 71.69 196 GLN B CA 1
ATOM 3025 C C . GLN B 1 196 ? 13.781 -13.664 -14.484 1 71.69 196 GLN B C 1
ATOM 3027 O O . GLN B 1 196 ? 13.305 -13.016 -13.547 1 71.69 196 GLN B O 1
ATOM 3032 N N . PRO B 1 197 ? 14.898 -14.375 -14.344 1 59.69 197 PRO B N 1
ATOM 3033 C CA . PRO B 1 197 ? 15.727 -14.18 -13.148 1 59.69 197 PRO B CA 1
ATOM 3034 C C . PRO B 1 197 ? 16.125 -12.719 -12.945 1 59.69 197 PRO B C 1
ATOM 3036 O O . PRO B 1 197 ? 16.156 -11.945 -13.898 1 59.69 197 PRO B O 1
#

Radius of gyration: 21.96 Å; Cα contacts (8 Å, |Δi|>4): 909; chains: 2; bounding box: 52×65×41 Å

pLDDT: mean 94.92, std 6.68, range [59.16, 98.81]

Sequence (394 aa):
MQNPSAAPIILASTSRYRRGLLDRFLNEYEVVAPGVDEHAVSADDPHTLATSLARSKAEAVSSQYRDAVIIGADQVAVLDSAIIGKPGSHAKAVEQLMAASGKTLKF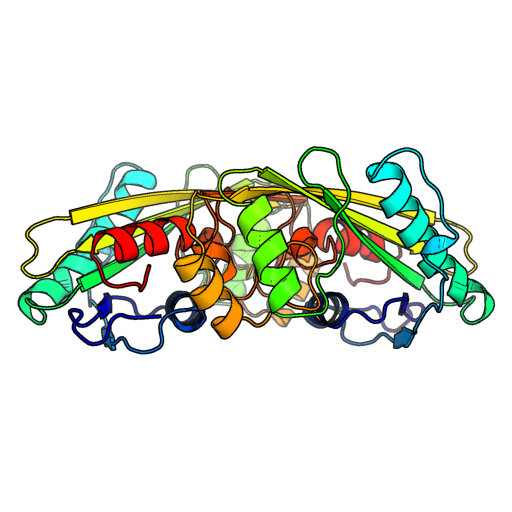LTAVCVLDPHGRKRYEHIDETTVRFRKFDRRQAEVYLHHDEPYDCAGSFKVEGAGFVLFRSVSTEDPTALIGLPMIWLAATLRELGQLQPMQNPSAAPIILASTSRYRRGLLDRFLNEYEVVAPGVDEHAVSADDPHTLATSLARSKAEAVSSQYRDAVIIGADQVAVLDSAIIGKPGSHAKAVEQLMAASGKTLKFLTAVCVLDPHGRKRYEHIDETTVRFRKFDRRQAEVYLHHDEPYDCAGSFKVEGAGFVLFRSVSTEDPTALIGLPMIWLAATLRELGQLQP

Nearest PDB structures (foldseek):
  4jhc-assembly1_A  TM=9.268E-01  e=3.631E-22  Escherichia coli K-12
  4lu1-assembly1_A  TM=9.300E-01  e=8.254E-22  Escherichia coli K-12
  4p0e-assembly1_A  TM=9.254E-01  e=1.186E-16  Escherichia coli K-12
  4oo0-assembly1_B  TM=8.155E-01  e=6.128E-16  Burkholderia cenocepacia J2315
  2amh-assembly1_A  TM=8.765E-01  e=2.546E-14  Trypanosoma brucei

Organism: NCBI:txid1548547

Solvent-accessible surface area (backbone atoms only — not comparable to full-atom values): 20346 Å² total; per-residue (Å²): 85,67,38,86,86,36,62,53,38,34,37,24,46,80,51,68,54,42,49,56,58,47,57,47,58,50,89,73,70,44,76,39,73,34,81,67,66,69,83,74,62,80,57,94,44,68,68,56,33,16,44,50,47,1,40,48,20,24,56,58,45,38,82,83,41,40,67,21,32,30,35,6,50,27,72,39,33,33,48,90,91,35,81,47,60,53,43,71,34,72,70,45,28,51,52,50,41,62,71,40,40,54,35,60,37,39,35,39,25,11,39,19,37,31,39,51,67,60,76,46,79,46,74,52,74,46,67,33,40,38,32,29,35,75,66,55,71,63,31,51,49,50,50,45,72,68,65,60,32,31,87,23,50,76,47,45,38,81,90,52,50,35,42,74,51,34,70,35,35,43,34,48,45,76,47,23,79,65,47,41,50,49,37,62,48,43,53,51,37,37,75,70,50,39,32,53,91,84,68,38,88,87,34,62,53,40,35,37,24,46,80,52,66,55,42,49,56,56,47,56,47,57,50,89,75,69,44,77,38,74,32,79,66,64,69,83,73,63,80,57,95,43,67,68,55,34,16,43,50,48,1,42,48,20,25,56,57,44,38,82,84,41,40,66,22,31,30,37,6,51,26,72,38,32,32,48,90,90,35,79,47,61,53,44,72,32,71,70,44,27,52,53,51,42,62,71,39,41,54,35,60,37,39,35,38,26,11,38,19,37,29,39,50,66,61,75,46,79,46,77,50,74,46,66,33,40,37,32,30,34,75,66,55,70,64,31,51,48,53,49,44,70,68,65,60,30,32,86,23,50,76,47,44,37,83,89,50,49,34,40,72,50,34,70,34,34,44,34,49,45,77,46,25,78,64,47,42,51,49,39,61,48,42,54,50,37,38,75,70,50,40,34,51,90

Secondary structure (DSSP, 8-state):
-B-TTSPPEEEE---HHHHHHHTTT-SS-EE------GGG---SSHHHHHHHHHHHHHHHHHTT-TTSEEEEEEEEEEETTEEE----SHHHHHHHHHHHTTSEEEEEEEEEEE-GGG--EEEEEEEEEEEEPP--HHHHHHHHHHH--TTSTTS--TTTTGGGGEEEEEBS-HHHHHT--HHHHHHHHHHTT-B--/-B-TTSPPEEEE---HHHHHHHTTT-SS-EE------GGG---SSHHHHHHHHHHHHHHHHHTT-TTSEEEEEEEEEEETTEEE----SHHHHHHHHHHHTTSEEEEEEEEEEE-GGG--EEEEEEEEEEEEPP--HHHHHHHHHHH--TTSTTS--TTTTGGGGEEEEEBS-HHHHHT--HHHHHHHHHHTT-B--

Foldseek 3Di:
DFDPVAFAEEELDPDPLVVVVCVVPDDGHYYHHLPDDLVVQDDPAPQVSFQRQQVSSQVSCCVVRQRHKYKGKGKWKDWPRDTFAFQQDPVSLLVLLQSQAQHKMKMKMKMWIAHHNRPDIDIDIWIKMWGFHHDDSVVSNVQCVVPVRRRDTSSDDPVPPRCVGTPDMDTPAPSVNSHDRVVVVVVVCVVSRGDDD/DFDPVAFAEEELDPDPLVVVVCVVPDDGHYYDHLPDPLVVQDDPAPQVSFQSQQVSSQVSCCVVRQRHKYKGKGKWKDWPRDTFAQQQDPVSLLVLLQSQAQHKMKMKMKMWIAHHNRPDIDIDIWIKMWGFHHDDSVVSNVQCVVPVRRRDTSSDDPVPPRCVGTPDMDTPAPSVNSHDRVVVVVVVCVVSVGDDD

InterPro domains:
  IPR003697 Nucleoside triphosphate pyrophosphatase Maf-like protein [MF_00528] (8-194)
  IPR003697 Nucleoside triphosphate pyrophosphatase Maf-like protein [PF02545] (8-191)
  IPR003697 Nucleoside triphosphate pyrophosphatase Maf-like protein [PIRSF006305] (5-194)
  IPR003697 Nucleoside triphosphate pyrophosphatase Maf-like protein [PTHR43213] (7-193)
  IPR003697 Nucleoside triphosphate pyrophosphatase Maf-like protein [TIGR00172] (7-189)
  IPR003697 Nucleoside triphosphate pyrophosphatase Maf-like protein [cd00555] (9-189)
  IPR029001 Inosine triphosphate pyrophosphatase-like [G3DSA:3.90.950.10] (8-196)
  IPR029001 Inosine triphosphate pyrophosphatase-like [SSF52972] (8-191)